Protein AF-0000000069437612 (afdb_homodimer)

Organism: Mycobacteroides abscessus (strain ATCC 19977 / DSM 44196 / CCUG 20993 / CIP 104536 / JCM 13569 / NCTC 13031 / TMC 1543 / L948) (NCBI:txid561007)

Nearest PDB structures (foldseek):
  5n1i-assembly1_B  TM=6.445E-01  e=1.631E-05  Mycobacterium tuberculosis H37Rv
  5gpa-assembly1_B  TM=6.731E-01  e=2.487E-04  Halalkalibacterium halodurans C-125
  5gp9-assembly1_A  TM=6.798E-01  e=3.475E-04  Halalkalibacterium halodurans C-125
  6o6n-assembly1_A  TM=6.113E-01  e=7.896E-05  Mycobacterium tuberculosis
  6en8-assembly1_C  TM=6.185E-01  e=1.157E-04  Sulfolobus acidocaldarius DSM 639

Secondary structure (DSSP, 8-state):
------------------S-----HHHHHHHHHHHHHHHHHHH-TTT--HHHHHHHHT--HHHHHHH-SSHHHHHHHHHHHHHHHHHHHHHHHHTT--SHHHHHHHHHHIIIIIGGG-HHHHHHHHHSTT--HHHHHHHSTTHHHHHHHHHHHHHHTTGGGBPTT--HHHHHHHHHHHHHHHHTT-STTTTSHHHHHHHIIIIIHHHHBSSPPPP-----/------------------S-----HHHHHHHHHHHHHHHHHHH-TTT--HHHHHHHHT--HHHHHHH-SSHHHHHHHHHHHHHHHHHHHHHHHHTT---HHHHHHHHHHIIIIIGGG-HHHHHHHHHSTT--HHHHHHHSTTHHHHHHHHHHHHHHTTGGGBPTT--HHHHHHHHHHHHHHHHTT-STTTTSHHHHHHHIIIIIHHHHBSSPPPP-----

Solvent-accessible surface area (backbone atoms only — not comparable to full-atom values): 24048 Å² total; per-residue (Å²): 138,82,79,75,78,77,76,76,78,74,72,76,83,63,74,59,74,62,86,71,88,60,68,49,71,66,51,45,51,50,42,41,48,51,28,39,52,53,36,30,64,73,59,30,56,89,70,46,41,71,59,56,25,15,53,68,48,72,43,51,60,67,58,48,46,72,75,25,86,46,69,65,51,45,46,42,52,46,50,52,50,54,50,50,51,53,50,52,56,47,49,65,63,44,67,76,49,90,43,68,86,52,35,53,36,51,52,44,29,42,44,30,52,47,59,56,58,32,63,61,51,46,46,59,13,59,62,44,85,48,40,40,55,41,52,52,48,68,65,26,82,64,42,54,59,51,52,30,51,54,44,16,52,56,40,61,78,41,51,88,54,34,22,79,61,61,48,35,62,45,52,16,49,50,53,50,32,52,47,42,33,44,46,66,56,56,46,84,64,42,80,36,58,68,44,35,34,41,41,31,44,34,54,45,36,38,37,46,27,61,78,46,66,77,48,57,86,53,82,122,137,83,78,76,77,77,77,76,78,75,72,77,83,64,75,60,74,63,87,70,87,62,70,49,71,66,50,45,51,50,42,39,48,51,29,37,53,52,36,31,64,74,59,30,57,89,71,47,41,71,60,57,24,15,54,67,49,72,43,51,58,67,59,48,47,71,76,25,86,44,69,66,53,47,47,41,52,48,50,53,50,54,51,49,51,52,48,52,56,46,48,68,63,44,67,77,50,88,42,68,86,52,36,53,35,50,52,44,30,41,44,29,52,47,58,56,59,31,62,62,50,46,46,58,13,58,62,46,83,49,41,40,56,41,50,51,46,67,67,26,82,65,43,55,60,51,52,30,51,53,44,16,51,56,39,62,78,40,53,86,53,35,21,79,62,62,46,37,63,44,52,16,48,49,52,50,34,50,44,41,33,44,45,66,55,56,46,83,65,42,79,36,59,67,45,36,34,43,41,32,42,33,54,46,36,37,38,46,26,60,78,46,66,77,48,57,86,52,81,124

Structure (mmCIF, N/CA/C/O backbone):
data_AF-0000000069437612-model_v1
#
loop_
_entity.id
_entity.type
_entity.pdbx_description
1 polymer 'Probable transcriptional regulator, TetR family'
#
loop_
_atom_site.group_PDB
_atom_site.id
_atom_site.type_symbol
_atom_site.label_atom_id
_atom_site.label_alt_id
_atom_site.label_comp_id
_atom_site.label_asym_id
_atom_site.label_entity_id
_atom_site.label_seq_id
_atom_site.pdbx_PDB_ins_code
_atom_site.Cartn_x
_atom_site.Cartn_y
_atom_site.Cartn_z
_atom_site.occupancy
_atom_site.B_iso_or_equiv
_atom_site.auth_seq_id
_atom_site.auth_comp_id
_atom_site.auth_asym_id
_atom_site.auth_atom_id
_atom_site.pdbx_PDB_model_num
ATOM 1 N N . MET A 1 1 ? -95.562 -19.016 25.109 1 26.3 1 MET A N 1
ATOM 2 C CA . MET A 1 1 ? -94.75 -19.344 23.906 1 26.3 1 MET A CA 1
ATOM 3 C C . MET A 1 1 ? -93.5 -18.469 23.797 1 26.3 1 MET A C 1
ATOM 5 O O . MET A 1 1 ? -93.625 -17.281 23.469 1 26.3 1 MET A O 1
ATOM 9 N N . ALA A 1 2 ? -92.5 -18.656 24.688 1 31.73 2 ALA A N 1
ATOM 10 C CA . ALA A 1 2 ? -91.312 -17.938 25.062 1 31.73 2 ALA A CA 1
ATOM 11 C C . ALA A 1 2 ? -90.312 -17.859 23.891 1 31.73 2 ALA A C 1
ATOM 13 O O . ALA A 1 2 ? -89.875 -18.875 23.359 1 31.73 2 ALA A O 1
ATOM 14 N N . ARG A 1 3 ? -90.438 -16.875 23.016 1 28.23 3 ARG A N 1
ATOM 15 C CA . ARG A 1 3 ? -89.562 -16.641 21.844 1 28.23 3 ARG A CA 1
ATOM 16 C C . ARG A 1 3 ? -88.125 -16.641 22.219 1 28.23 3 ARG A C 1
ATOM 18 O O . ARG A 1 3 ? -87.688 -15.891 23.109 1 28.23 3 ARG A O 1
ATOM 25 N N . LYS A 1 4 ? -87.438 -17.781 22 1 31.42 4 LYS A N 1
ATOM 26 C CA . LYS A 1 4 ? -86 -18.016 22.109 1 31.42 4 LYS A CA 1
ATOM 27 C C . LYS A 1 4 ? -85.188 -16.969 21.328 1 31.42 4 LYS A C 1
ATOM 29 O O . LYS A 1 4 ? -85.375 -16.828 20.125 1 31.42 4 LYS A O 1
ATOM 34 N N . ALA A 1 5 ? -84.812 -15.883 22 1 33.47 5 ALA A N 1
ATOM 35 C CA . ALA A 1 5 ? -83.938 -14.906 21.422 1 33.47 5 ALA A CA 1
ATOM 36 C C . ALA A 1 5 ? -82.688 -15.594 20.766 1 33.47 5 ALA A C 1
ATOM 38 O O . ALA A 1 5 ? -82.062 -16.406 21.391 1 33.47 5 ALA A O 1
ATOM 39 N N . GLN A 1 6 ? -82.75 -15.93 19.484 1 31.66 6 GLN A N 1
ATOM 40 C CA . GLN A 1 6 ? -81.688 -16.438 18.609 1 31.66 6 GLN A CA 1
ATOM 41 C C . GLN A 1 6 ? -80.375 -15.664 18.828 1 31.66 6 GLN A C 1
ATOM 43 O O . GLN A 1 6 ? -80.375 -14.43 18.766 1 31.66 6 GLN A O 1
ATOM 48 N N . GLY A 1 7 ? -79.5 -16.172 19.672 1 31.67 7 GLY A N 1
ATOM 49 C CA . GLY A 1 7 ? -78.125 -15.742 19.953 1 31.67 7 GLY A CA 1
ATOM 50 C C . GLY A 1 7 ? -77.312 -15.398 18.688 1 31.67 7 GLY A C 1
ATOM 51 O O . GLY A 1 7 ? -77.188 -16.234 17.797 1 31.67 7 GLY A O 1
ATOM 52 N N . GLU A 1 8 ? -77.438 -14.188 18.109 1 34.03 8 GLU A N 1
ATOM 53 C CA . GLU A 1 8 ? -76.625 -13.742 17 1 34.03 8 GLU A CA 1
ATOM 54 C C . GLU A 1 8 ? -75.188 -14.102 17.219 1 34.03 8 GLU A C 1
ATOM 56 O O . GLU A 1 8 ? -74.625 -13.844 18.297 1 34.03 8 GLU A O 1
ATOM 61 N N . ASP A 1 9 ? -74.688 -15.219 16.641 1 33.38 9 ASP A N 1
ATOM 62 C CA . ASP A 1 9 ? -73.312 -15.68 16.547 1 33.38 9 ASP A CA 1
ATOM 63 C C . ASP A 1 9 ? -72.375 -14.539 16.156 1 33.38 9 ASP A C 1
ATOM 65 O O . ASP A 1 9 ? -72.5 -13.953 15.086 1 33.38 9 ASP A O 1
ATOM 69 N N . LYS A 1 10 ? -72 -13.703 17.078 1 36.69 10 LYS A N 1
ATOM 70 C CA . LYS A 1 10 ? -70.938 -12.734 16.781 1 36.69 10 LYS A CA 1
ATOM 71 C C . LYS A 1 10 ? -69.75 -13.398 16.062 1 36.69 10 LYS A C 1
ATOM 73 O O . LYS A 1 10 ? -69.188 -14.359 16.562 1 36.69 10 LYS A O 1
ATOM 78 N N . ALA A 1 11 ? -69.688 -13.328 14.758 1 34.88 11 ALA A N 1
ATOM 79 C CA . ALA A 1 11 ? -68.562 -13.742 13.945 1 34.88 11 ALA A CA 1
ATOM 80 C C . ALA A 1 11 ? -67.25 -13.32 14.594 1 34.88 11 ALA A C 1
ATOM 82 O O . ALA A 1 11 ? -67.125 -12.211 15.125 1 34.88 11 ALA A O 1
ATOM 83 N N . PRO A 1 12 ? -66.438 -14.211 15.117 1 34.75 12 PRO A N 1
ATOM 84 C CA . PRO A 1 12 ? -65.125 -13.852 15.688 1 34.75 12 PRO A CA 1
ATOM 85 C C . PRO A 1 12 ? -64.312 -12.93 14.773 1 34.75 12 PRO A C 1
ATOM 87 O O . PRO A 1 12 ? -64.438 -13 13.547 1 34.75 12 PRO A O 1
ATOM 90 N N . ARG A 1 13 ? -64.312 -11.656 14.969 1 38.69 13 ARG A N 1
ATOM 91 C CA . ARG A 1 13 ? -63.375 -10.75 14.266 1 38.69 13 ARG A CA 1
ATOM 92 C C . ARG A 1 13 ? -62 -11.336 14.164 1 38.69 13 ARG A C 1
ATOM 94 O O . ARG A 1 13 ? -61.219 -11.273 15.117 1 38.69 13 ARG A O 1
ATOM 101 N N . GLY A 1 14 ? -61.812 -12.594 13.836 1 31.02 14 GLY A N 1
ATOM 102 C CA . GLY A 1 14 ? -60.5 -13.211 13.734 1 31.02 14 GLY A CA 1
ATOM 103 C C . GLY A 1 14 ? -59.562 -12.484 12.797 1 31.02 14 GLY A C 1
ATOM 104 O O . GLY A 1 14 ? -58.562 -13.039 12.359 1 31.02 14 GLY A O 1
ATOM 105 N N . ARG A 1 15 ? -60.031 -11.422 12.062 1 36.88 15 ARG A N 1
ATOM 106 C CA . ARG A 1 15 ? -59.062 -11.164 11.008 1 36.88 15 ARG A CA 1
ATOM 107 C C . ARG A 1 15 ? -57.719 -10.812 11.586 1 36.88 15 ARG A C 1
ATOM 109 O O . ARG A 1 15 ? -57.531 -9.727 12.133 1 36.88 15 ARG A O 1
ATOM 116 N N . GLY A 1 16 ? -57.125 -11.688 12.406 1 35.72 16 GLY A N 1
ATOM 117 C CA . GLY A 1 16 ? -55.719 -11.359 12.609 1 35.72 16 GLY A CA 1
ATOM 118 C C . GLY A 1 16 ? -55.062 -10.719 11.398 1 35.72 16 GLY A C 1
ATOM 119 O O . GLY A 1 16 ? -55.469 -10.961 10.266 1 35.72 16 GLY A O 1
ATOM 120 N N . ARG A 1 17 ? -54.781 -9.406 11.578 1 40.5 17 ARG A N 1
ATOM 121 C CA . ARG A 1 17 ? -54.062 -8.812 10.461 1 40.5 17 ARG A CA 1
ATOM 122 C C . ARG A 1 17 ? -53.188 -9.844 9.773 1 40.5 17 ARG A C 1
ATOM 124 O O . ARG A 1 17 ? -52.531 -10.641 10.438 1 40.5 17 ARG A O 1
ATOM 131 N N . PRO A 1 18 ? -53.531 -10.461 8.625 1 41.38 18 PRO A N 1
ATOM 132 C CA . PRO A 1 18 ? -52.562 -11.352 7.973 1 41.38 18 PRO A CA 1
ATOM 133 C C . PRO A 1 18 ? -51.125 -11.031 8.344 1 41.38 18 PRO A C 1
ATOM 135 O O . PRO A 1 18 ? -50.812 -9.898 8.734 1 41.38 18 PRO A O 1
ATOM 138 N N . PRO A 1 19 ? -50.188 -11.891 8.734 1 40.88 19 PRO A N 1
ATOM 139 C CA . PRO A 1 19 ? -48.781 -11.484 8.922 1 40.88 19 PRO A CA 1
ATOM 140 C C . PRO A 1 19 ? -48.375 -10.344 7.996 1 40.88 19 PRO A C 1
ATOM 142 O O . PRO A 1 19 ? -48.594 -10.406 6.785 1 40.88 19 PRO A O 1
ATOM 145 N N . GLY A 1 20 ? -48.656 -9.109 8.156 1 41 20 GLY A N 1
ATOM 146 C CA . GLY A 1 20 ? -48.5 -7.918 7.336 1 41 20 GLY A CA 1
ATOM 147 C C . GLY A 1 20 ? -47.406 -8.039 6.305 1 41 20 GLY A C 1
ATOM 148 O O . GLY A 1 20 ? -46.375 -8.656 6.566 1 41 20 GLY A O 1
ATOM 149 N N . GLY A 1 21 ? -47.594 -8.266 5.031 1 50.47 21 GLY A N 1
ATOM 150 C CA . GLY A 1 21 ? -46.812 -8.312 3.807 1 50.47 21 GLY A CA 1
ATOM 151 C C . GLY A 1 21 ? -45.562 -7.43 3.861 1 50.47 21 GLY A C 1
ATOM 152 O O . GLY A 1 21 ? -45.094 -6.938 2.832 1 50.47 21 GLY A O 1
ATOM 153 N N . GLY A 1 22 ? -45.344 -6.801 5.016 1 59.19 22 GLY A N 1
ATOM 154 C CA . GLY A 1 22 ? -44.219 -5.879 5.18 1 59.19 22 GLY A CA 1
ATOM 155 C C . GLY A 1 22 ? -42.875 -6.52 4.902 1 59.19 22 GLY A C 1
ATOM 156 O O . GLY A 1 22 ? -42.781 -7.746 4.84 1 59.19 22 GLY A O 1
ATOM 157 N N . ASN A 1 23 ? -42.031 -5.82 4.23 1 74.25 23 ASN A N 1
ATOM 158 C CA . ASN A 1 23 ? -40.688 -6.266 3.926 1 74.25 23 ASN A CA 1
ATOM 159 C C . ASN A 1 23 ? -40.031 -6.949 5.129 1 74.25 23 ASN A C 1
ATOM 161 O O . ASN A 1 23 ? -40.219 -6.531 6.27 1 74.25 23 ASN A O 1
ATOM 165 N N . THR A 1 24 ? -39.656 -8.211 5.016 1 87.81 24 THR A N 1
ATOM 166 C CA . THR A 1 24 ? -38.844 -8.844 6.039 1 87.81 24 THR A CA 1
ATOM 167 C C . THR A 1 24 ? -37.688 -7.918 6.465 1 87.81 24 THR A C 1
ATOM 169 O O . THR A 1 24 ? -37.406 -6.926 5.793 1 87.81 24 THR A O 1
ATOM 172 N N . ALA A 1 25 ? -37.25 -8.133 7.66 1 89.19 25 ALA A N 1
ATOM 173 C CA . ALA A 1 25 ? -36.125 -7.348 8.164 1 89.19 25 ALA A CA 1
ATOM 174 C C . ALA A 1 25 ? -34.969 -7.309 7.152 1 89.19 25 ALA A C 1
ATOM 176 O O . ALA A 1 25 ? -34.344 -6.266 6.953 1 89.19 25 ALA A O 1
ATOM 177 N N . GLN A 1 26 ? -34.781 -8.445 6.586 1 91.56 26 GLN A N 1
ATOM 178 C CA . GLN A 1 26 ? -33.719 -8.531 5.59 1 91.56 26 GLN A CA 1
ATOM 179 C C . GLN A 1 26 ? -34.031 -7.688 4.363 1 91.56 26 GLN A C 1
ATOM 181 O O . GLN A 1 26 ? -33.156 -7.008 3.82 1 91.56 26 GLN A O 1
ATOM 186 N N . GLN A 1 27 ? -35.188 -7.75 3.996 1 92.88 27 GLN A N 1
ATOM 187 C CA . GLN A 1 27 ? -35.625 -6.957 2.852 1 92.88 27 GLN A CA 1
ATOM 188 C C . GLN A 1 27 ? -35.531 -5.461 3.145 1 92.88 27 GLN A C 1
ATOM 190 O O . GLN A 1 27 ? -35.094 -4.684 2.293 1 92.88 27 GLN A O 1
ATOM 195 N N . ALA A 1 28 ? -35.969 -5.074 4.309 1 93.81 28 ALA A N 1
ATOM 196 C CA . ALA A 1 28 ? -35.844 -3.674 4.711 1 93.81 28 ALA A CA 1
ATOM 197 C C . ALA A 1 28 ? -34.406 -3.205 4.711 1 93.81 28 ALA A C 1
ATOM 199 O O . ALA A 1 28 ? -34.094 -2.115 4.227 1 93.81 28 ALA A O 1
ATOM 200 N N . GLN A 1 29 ? -33.531 -4.027 5.254 1 95.81 29 GLN A N 1
ATOM 201 C CA . GLN A 1 29 ? -32.125 -3.693 5.285 1 95.81 29 GLN A CA 1
ATOM 202 C C . GLN A 1 29 ? -31.578 -3.48 3.875 1 95.81 29 GLN A C 1
ATOM 204 O O . GLN A 1 29 ? -30.828 -2.529 3.627 1 95.81 29 GLN A O 1
ATOM 209 N N . GLU A 1 30 ? -31.984 -4.328 2.99 1 96.19 30 GLU A N 1
ATOM 210 C CA . GLU A 1 30 ? -31.516 -4.234 1.607 1 96.19 30 GLU A CA 1
ATOM 211 C C . GLU A 1 30 ? -32.031 -2.965 0.94 1 96.19 30 GLU A C 1
ATOM 213 O O . GLU A 1 30 ? -31.312 -2.307 0.196 1 96.19 30 GLU A O 1
ATOM 218 N N . GLN A 1 31 ? -33.219 -2.645 1.202 1 96.56 31 GLN A N 1
ATOM 219 C CA . GLN A 1 31 ? -33.812 -1.441 0.624 1 96.56 31 GLN A CA 1
ATOM 220 C C . GLN A 1 31 ? -33.125 -0.184 1.165 1 96.56 31 GLN A C 1
ATOM 222 O O . GLN A 1 31 ? -32.969 0.792 0.435 1 96.56 31 GLN A O 1
ATOM 227 N N . LEU A 1 32 ? -32.812 -0.24 2.408 1 97.5 32 LEU A N 1
ATOM 228 C CA . LEU A 1 32 ? -32.094 0.878 3.01 1 97.5 32 LEU A CA 1
ATOM 229 C C . LEU A 1 32 ? -30.719 1.038 2.383 1 97.5 32 LEU A C 1
ATOM 231 O O . LEU A 1 32 ? -30.297 2.156 2.092 1 97.5 32 LEU A O 1
ATOM 235 N N . LEU A 1 33 ? -30.078 -0.082 2.119 1 97.62 33 LEU A N 1
ATOM 236 C CA . LEU A 1 33 ? -28.766 -0.04 1.487 1 97.62 33 LEU A CA 1
ATOM 237 C C . LEU A 1 33 ? -28.875 0.454 0.048 1 97.62 33 LEU A C 1
ATOM 239 O O . LEU A 1 33 ? -28 1.201 -0.42 1 97.62 33 LEU A O 1
ATOM 243 N N . ASP A 1 34 ? -29.953 0.065 -0.603 1 97.88 34 ASP A N 1
ATOM 244 C CA . ASP A 1 34 ? -30.172 0.55 -1.96 1 97.88 34 ASP A CA 1
ATOM 245 C C . ASP A 1 34 ? -30.344 2.066 -1.979 1 97.88 34 ASP A C 1
ATOM 247 O O . ASP A 1 34 ? -29.766 2.754 -2.82 1 97.88 34 ASP A O 1
ATOM 251 N N . ALA A 1 35 ? -31.094 2.549 -1.07 1 97.88 35 ALA A N 1
ATOM 252 C CA . ALA A 1 35 ? -31.344 3.984 -0.967 1 97.88 35 ALA A CA 1
ATOM 253 C C . ALA A 1 35 ? -30.062 4.738 -0.633 1 97.88 35 ALA A C 1
ATOM 255 O O . ALA A 1 35 ? -29.781 5.785 -1.217 1 97.88 35 ALA A O 1
ATOM 256 N N . ALA A 1 36 ? -29.344 4.215 0.284 1 97.69 36 ALA A N 1
ATOM 257 C CA . ALA A 1 36 ? -28.062 4.824 0.665 1 97.69 36 ALA A CA 1
ATOM 258 C C . ALA A 1 36 ? -27.125 4.91 -0.529 1 97.69 36 ALA A C 1
ATOM 260 O O . ALA A 1 36 ? -26.5 5.949 -0.763 1 97.69 36 ALA A O 1
ATOM 261 N N . GLU A 1 37 ? -27 3.803 -1.226 1 97.56 37 GLU A N 1
ATOM 262 C CA . GLU A 1 37 ? -26.141 3.766 -2.4 1 97.56 37 GLU A CA 1
ATOM 263 C C . GLU A 1 37 ? -26.516 4.848 -3.404 1 97.56 37 GLU A C 1
ATOM 265 O O . GLU A 1 37 ? -25.656 5.586 -3.893 1 97.56 37 GLU A O 1
ATOM 270 N N . ARG A 1 38 ? -27.766 4.969 -3.643 1 97.38 38 ARG A N 1
ATOM 271 C CA . ARG A 1 38 ? -28.25 5.969 -4.586 1 97.38 38 ARG A CA 1
ATOM 272 C C . ARG A 1 38 ? -27.922 7.379 -4.105 1 97.38 38 ARG A C 1
ATOM 274 O O . ARG A 1 38 ? -27.438 8.211 -4.879 1 97.38 38 ARG A O 1
ATOM 281 N N . LEU A 1 39 ? -28.125 7.652 -2.881 1 96.94 39 LEU A N 1
ATOM 282 C CA . LEU A 1 39 ? -27.906 8.984 -2.332 1 96.94 39 LEU A CA 1
ATOM 283 C C . LEU A 1 39 ? -26.422 9.32 -2.289 1 96.94 39 LEU A C 1
ATOM 285 O O . LEU A 1 39 ? -26.016 10.43 -2.641 1 96.94 39 LEU A O 1
ATOM 289 N N . PHE A 1 40 ? -25.625 8.336 -1.917 1 95.38 40 PHE A N 1
ATOM 290 C CA . PHE A 1 40 ? -24.188 8.57 -1.848 1 95.38 40 PHE A CA 1
ATOM 291 C C . PHE A 1 40 ? -23.625 8.883 -3.229 1 95.38 40 PHE A C 1
ATOM 293 O O . PHE A 1 40 ? -22.797 9.781 -3.379 1 95.38 40 PHE A O 1
ATOM 300 N N . ILE A 1 41 ? -24.078 8.172 -4.184 1 95.31 41 ILE A N 1
ATOM 301 C CA . ILE A 1 41 ? -23.578 8.383 -5.539 1 95.31 41 ILE A CA 1
ATOM 302 C C . ILE A 1 41 ? -24.078 9.727 -6.07 1 95.31 41 ILE A C 1
ATOM 304 O O . ILE A 1 41 ? -23.312 10.477 -6.684 1 95.31 41 ILE A O 1
ATOM 308 N N . ALA A 1 42 ? -25.312 10.062 -5.734 1 95.44 42 ALA A N 1
ATOM 309 C CA . ALA A 1 42 ? -25.938 11.25 -6.297 1 95.44 42 ALA A CA 1
ATOM 310 C C . ALA A 1 42 ? -25.516 12.508 -5.547 1 95.44 42 ALA A C 1
ATOM 312 O O . ALA A 1 42 ? -25.312 13.562 -6.156 1 95.44 42 ALA A O 1
ATOM 313 N N . ARG A 1 43 ? -25.328 12.414 -4.172 1 94.19 43 ARG A N 1
ATOM 314 C CA . ARG A 1 43 ? -25.219 13.633 -3.381 1 94.19 43 ARG A CA 1
ATOM 315 C C . ARG A 1 43 ? -23.938 13.641 -2.561 1 94.19 43 ARG A C 1
ATOM 317 O O . ARG A 1 43 ? -23.594 14.656 -1.953 1 94.19 43 ARG A O 1
ATOM 324 N N . GLY A 1 44 ? -23.297 12.531 -2.58 1 92.06 44 GLY A N 1
ATOM 325 C CA . GLY A 1 44 ? -22.094 12.453 -1.749 1 92.06 44 GLY A CA 1
ATOM 326 C C . GLY A 1 44 ? -22.391 12.047 -0.318 1 92.06 44 GLY A C 1
ATOM 327 O O . GLY A 1 44 ? -23.562 11.938 0.074 1 92.06 44 GLY A O 1
ATOM 328 N N . TYR A 1 45 ? -21.406 11.797 0.424 1 89.19 45 TYR A N 1
ATOM 329 C CA . TYR A 1 45 ? -21.516 11.273 1.78 1 89.19 45 TYR A CA 1
ATOM 330 C C . TYR A 1 45 ? -22.094 12.32 2.725 1 89.19 45 TYR A C 1
ATOM 332 O O . TYR A 1 45 ? -23 12.023 3.506 1 89.19 45 TYR A O 1
ATOM 340 N N . ALA A 1 46 ? -21.547 13.477 2.648 1 88.06 46 ALA A N 1
ATOM 341 C CA . ALA A 1 46 ? -21.906 14.523 3.6 1 88.06 46 ALA A CA 1
ATOM 342 C C . ALA A 1 46 ? -23.391 14.844 3.521 1 88.06 46 ALA A C 1
ATOM 344 O O . ALA A 1 46 ? -24.062 15.016 4.551 1 88.06 46 ALA A O 1
ATOM 345 N N . ALA A 1 47 ? -23.953 14.797 2.426 1 91.31 47 ALA A N 1
ATOM 346 C CA . ALA A 1 47 ? -25.328 15.219 2.201 1 91.31 47 ALA A CA 1
ATOM 347 C C . ALA A 1 47 ? -26.312 14.07 2.436 1 91.31 47 ALA A C 1
ATOM 349 O O . ALA A 1 47 ? -27.516 14.273 2.506 1 91.31 47 ALA A O 1
ATOM 350 N N . SER A 1 48 ? -25.781 12.922 2.547 1 94.81 48 SER A N 1
ATOM 351 C CA . SER A 1 48 ? -26.625 11.742 2.674 1 94.81 48 SER A CA 1
ATOM 352 C C . SER A 1 48 ? -26.734 11.289 4.125 1 94.81 48 SER A C 1
ATOM 354 O O . SER A 1 48 ? -26.047 10.352 4.543 1 94.81 48 SER A O 1
ATOM 356 N N . THR A 1 49 ? -27.734 11.812 4.84 1 95.69 49 THR A N 1
ATOM 357 C CA . THR A 1 49 ? -27.922 11.531 6.258 1 95.69 49 THR A CA 1
ATOM 358 C C . THR A 1 49 ? -28.781 10.289 6.457 1 95.69 49 THR A C 1
ATOM 360 O O . THR A 1 49 ? -29.422 9.812 5.516 1 95.69 49 THR A O 1
ATOM 363 N N . MET A 1 50 ? -28.781 9.836 7.695 1 96.94 50 MET A N 1
ATOM 364 C CA . MET A 1 50 ? -29.641 8.695 8.031 1 96.94 50 MET A CA 1
ATOM 365 C C . MET A 1 50 ? -31.109 9.016 7.766 1 96.94 50 MET A C 1
ATOM 367 O O . MET A 1 50 ? -31.844 8.172 7.266 1 96.94 50 MET A O 1
ATOM 371 N N . GLU A 1 51 ? -31.469 10.195 8.008 1 96.38 51 GLU A N 1
ATOM 372 C CA . GLU A 1 51 ? -32.844 10.641 7.785 1 96.38 51 GLU A CA 1
ATOM 373 C C . GLU A 1 51 ? -33.156 10.672 6.297 1 96.38 51 GLU A C 1
ATOM 375 O O . GLU A 1 51 ? -34.25 10.242 5.883 1 96.38 51 GLU A O 1
ATOM 380 N N . ALA A 1 52 ? -32.312 11.188 5.543 1 97.06 52 ALA A N 1
ATOM 381 C CA . ALA A 1 52 ? -32.531 11.258 4.098 1 97.06 52 ALA A CA 1
ATOM 382 C C . ALA A 1 52 ? -32.625 9.859 3.496 1 97.06 52 ALA A C 1
ATOM 384 O O . ALA A 1 52 ? -33.438 9.625 2.604 1 97.06 52 ALA A O 1
ATOM 385 N N . ILE A 1 53 ? -31.828 8.938 4.02 1 97.75 53 ILE A N 1
ATOM 386 C CA . ILE A 1 53 ? -31.812 7.562 3.525 1 97.75 53 ILE A CA 1
ATOM 387 C C . ILE A 1 53 ? -33.125 6.867 3.885 1 97.75 53 ILE A C 1
ATOM 389 O O . ILE A 1 53 ? -33.719 6.176 3.053 1 97.75 53 ILE A O 1
ATOM 393 N N . ALA A 1 54 ? -33.562 7.082 5.082 1 97.25 54 ALA A N 1
ATOM 394 C CA . ALA A 1 54 ? -34.844 6.527 5.504 1 97.25 54 ALA A CA 1
ATOM 395 C C . ALA A 1 54 ? -35.969 7.008 4.605 1 97.25 54 ALA A C 1
ATOM 397 O O . ALA A 1 54 ? -36.75 6.203 4.094 1 97.25 54 ALA A O 1
ATOM 398 N N . ARG A 1 55 ? -35.969 8.281 4.359 1 96.94 55 ARG A N 1
ATOM 399 C CA . ARG A 1 55 ? -37 8.891 3.518 1 96.94 55 ARG A CA 1
ATOM 400 C C . ARG A 1 55 ? -36.938 8.336 2.1 1 96.94 55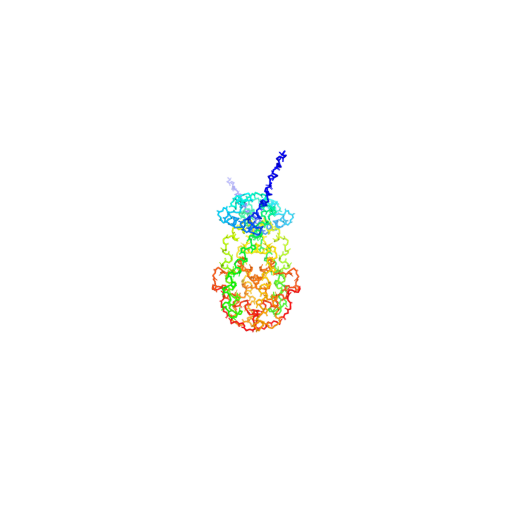 ARG A C 1
ATOM 402 O O . ARG A 1 55 ? -37.969 7.988 1.521 1 96.94 55 ARG A O 1
ATOM 409 N N . GLU A 1 56 ? -35.844 8.219 1.605 1 96.62 56 GLU A N 1
ATOM 410 C CA . GLU A 1 56 ? -35.625 7.711 0.251 1 96.62 56 GLU A CA 1
ATOM 411 C C . GLU A 1 56 ? -36.125 6.27 0.133 1 96.62 56 GLU A C 1
ATOM 413 O O . GLU A 1 56 ? -36.656 5.867 -0.91 1 96.62 56 GLU A O 1
ATOM 418 N N . ALA A 1 57 ? -35.938 5.492 1.178 1 96.88 57 ALA A N 1
ATOM 419 C CA . ALA A 1 57 ? -36.312 4.078 1.18 1 96.88 57 ALA A CA 1
ATOM 420 C C . ALA A 1 57 ? -37.781 3.889 1.54 1 96.88 57 ALA A C 1
ATOM 422 O O . ALA A 1 57 ? -38.312 2.781 1.433 1 96.88 57 ALA A O 1
ATOM 423 N N . GLY A 1 58 ? -38.438 4.934 2.014 1 96.38 58 GLY A N 1
ATOM 424 C CA . GLY A 1 58 ? -39.812 4.859 2.393 1 96.38 58 GLY A CA 1
ATOM 425 C C . GLY A 1 58 ? -40.031 4.316 3.793 1 96.38 58 GLY A C 1
ATOM 426 O O . GLY A 1 58 ? -41.062 3.682 4.07 1 96.38 58 GLY A O 1
ATOM 427 N N . TYR A 1 59 ? -39.031 4.457 4.539 1 95.94 59 TYR A N 1
ATOM 428 C CA . TYR A 1 59 ? -39.125 3.984 5.918 1 95.94 59 TYR A CA 1
ATOM 429 C C . TYR A 1 59 ? -39.031 5.145 6.898 1 95.94 59 TYR A C 1
ATOM 431 O O . TYR A 1 59 ? -38.625 6.25 6.527 1 95.94 59 TYR A O 1
ATOM 439 N N . SER A 1 60 ? -39.406 4.844 8.109 1 94.31 60 SER A N 1
ATOM 440 C CA . SER A 1 60 ? -39.25 5.812 9.188 1 94.31 60 SER A CA 1
ATOM 441 C C . SER A 1 60 ? -37.812 5.832 9.68 1 94.31 60 SER A C 1
ATOM 443 O O . SER A 1 60 ? -37.031 4.887 9.445 1 94.31 60 SER A O 1
ATOM 445 N N . ARG A 1 61 ? -37.469 6.852 10.359 1 93.81 61 ARG A N 1
ATOM 446 C CA . ARG A 1 61 ? -36.156 6.973 11 1 93.81 61 ARG A CA 1
ATOM 447 C C . ARG A 1 61 ? -35.906 5.824 11.977 1 93.81 61 ARG A C 1
ATOM 449 O O . ARG A 1 61 ? -34.812 5.285 12.047 1 93.81 61 ARG A O 1
ATOM 456 N N . ALA A 1 62 ? -36.906 5.43 12.617 1 93.75 62 ALA A N 1
ATOM 457 C CA . ALA A 1 62 ? -36.812 4.367 13.609 1 93.75 62 ALA A CA 1
ATOM 458 C C . ALA A 1 62 ? -36.406 3.049 12.961 1 93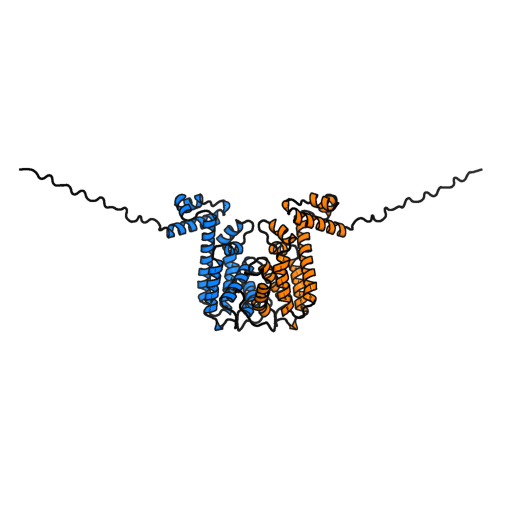.75 62 ALA A C 1
ATOM 460 O O . ALA A 1 62 ? -35.594 2.303 13.516 1 93.75 62 ALA A O 1
ATOM 461 N N . VAL A 1 63 ? -36.906 2.814 11.828 1 93.81 63 VAL A N 1
ATOM 462 C CA . VAL A 1 63 ? -36.625 1.568 11.125 1 93.81 63 VAL A CA 1
ATOM 463 C C . VAL A 1 63 ? -35.156 1.533 10.711 1 93.81 63 VAL A C 1
ATOM 465 O O . VAL A 1 63 ? -34.5 0.504 10.844 1 93.81 63 VAL A O 1
ATOM 468 N N . VAL A 1 64 ? -34.594 2.684 10.18 1 96.31 64 VAL A N 1
ATOM 469 C CA . VAL A 1 64 ? -33.188 2.73 9.734 1 96.31 64 VAL A CA 1
ATOM 470 C C . VAL A 1 64 ? -32.281 2.486 10.93 1 96.31 64 VAL A C 1
ATOM 472 O O . VAL A 1 64 ? -31.312 1.731 10.828 1 96.31 64 VAL A O 1
ATOM 475 N N . TYR A 1 65 ? -32.594 2.977 12.078 1 96.31 65 TYR A N 1
ATOM 476 C CA . TYR A 1 65 ? -31.734 2.891 13.25 1 96.31 65 TYR A CA 1
ATOM 477 C C . TYR A 1 65 ? -31.844 1.521 13.906 1 96.31 65 TYR A C 1
ATOM 479 O O . TYR A 1 65 ? -30.984 1.132 14.695 1 96.31 65 TYR A O 1
ATOM 487 N N . ARG A 1 66 ? -32.969 0.808 13.578 1 95.62 66 ARG A N 1
ATOM 488 C CA . ARG A 1 66 ? -33.062 -0.578 14.023 1 95.62 66 ARG A CA 1
ATOM 489 C C . ARG A 1 66 ? -32.062 -1.464 13.305 1 95.62 66 ARG A C 1
ATOM 491 O O . ARG A 1 66 ? -31.547 -2.422 13.891 1 95.62 66 ARG A O 1
ATOM 498 N N . HIS A 1 67 ? -31.75 -1.067 12.117 1 96.31 67 HIS A N 1
ATOM 499 C CA . HIS A 1 67 ? -30.859 -1.887 11.305 1 96.31 67 HIS A CA 1
ATOM 500 C C . HIS A 1 67 ? -29.422 -1.399 11.414 1 96.31 67 HIS A C 1
ATOM 502 O O . HIS A 1 67 ? -28.484 -2.199 11.359 1 96.31 67 HIS A O 1
ATOM 508 N N . PHE A 1 68 ? -29.312 -0.101 11.492 1 97.12 68 PHE A N 1
ATOM 509 C CA . PHE A 1 68 ? -27.984 0.508 11.562 1 97.12 68 PHE A CA 1
ATOM 510 C C . PHE A 1 68 ? -27.906 1.521 12.695 1 97.12 68 PHE A C 1
ATOM 512 O O . PHE A 1 68 ? -28.625 2.529 12.688 1 97.12 68 PHE A O 1
ATOM 519 N N . ARG A 1 69 ? -26.984 1.295 13.508 1 95.06 69 ARG A N 1
ATOM 520 C CA . ARG A 1 69 ? -26.891 2.1 14.719 1 95.06 69 ARG A CA 1
ATOM 521 C C . ARG A 1 69 ? -26.484 3.531 14.398 1 95.06 69 ARG A C 1
ATOM 523 O O . ARG A 1 69 ? -26.844 4.465 15.117 1 95.06 69 ARG A O 1
ATOM 530 N N . ASN A 1 70 ? -25.609 3.676 13.414 1 94.25 70 ASN A N 1
ATOM 531 C CA . ASN A 1 70 ? -25.125 4.969 12.945 1 94.25 70 ASN A CA 1
ATOM 532 C C . ASN A 1 70 ? -24.703 4.91 11.477 1 94.25 70 ASN A C 1
ATOM 534 O O . ASN A 1 70 ? -24.781 3.854 10.852 1 94.25 70 ASN A O 1
ATOM 538 N N . ARG A 1 71 ? -24.281 5.984 10.977 1 92.69 71 ARG A N 1
ATOM 539 C CA . ARG A 1 71 ? -23.938 6.094 9.562 1 92.69 71 ARG A CA 1
ATOM 540 C C . ARG A 1 71 ? -22.703 5.242 9.234 1 92.69 71 ARG A C 1
ATOM 542 O O . ARG A 1 71 ? -22.609 4.691 8.133 1 92.69 71 ARG A O 1
ATOM 549 N N . ASP A 1 72 ? -21.828 5.094 10.195 1 90.44 72 ASP A N 1
ATOM 550 C CA . ASP A 1 72 ? -20.625 4.281 9.992 1 90.44 72 ASP A CA 1
ATOM 551 C C . ASP A 1 72 ? -20.984 2.811 9.805 1 90.44 72 ASP A C 1
ATOM 553 O O . ASP A 1 72 ? -20.422 2.129 8.953 1 90.44 72 ASP A O 1
ATOM 557 N N . ASP A 1 73 ? -21.906 2.41 10.57 1 94.38 73 ASP A N 1
ATOM 558 C CA . ASP A 1 73 ? -22.391 1.039 10.438 1 94.38 73 ASP A CA 1
ATOM 559 C C . ASP A 1 73 ? -23.016 0.811 9.055 1 94.38 73 ASP A C 1
ATOM 561 O O . ASP A 1 73 ? -22.766 -0.217 8.422 1 94.38 73 ASP A O 1
ATOM 565 N N . LEU A 1 74 ? -23.797 1.739 8.688 1 95.38 74 LEU A N 1
ATOM 566 C CA . LEU A 1 74 ? -24.422 1.671 7.375 1 95.38 74 LEU A CA 1
ATOM 567 C C . LEU A 1 74 ? -23.375 1.686 6.27 1 95.38 74 LEU A C 1
ATOM 569 O O . LEU A 1 74 ? -23.453 0.899 5.32 1 95.38 74 LEU A O 1
ATOM 573 N N . MET A 1 75 ? -22.391 2.477 6.406 1 92.94 75 MET A N 1
ATOM 574 C CA . MET A 1 75 ? -21.312 2.568 5.43 1 92.94 75 MET A CA 1
ATOM 575 C C . MET A 1 75 ? -20.547 1.255 5.344 1 92.94 75 MET A C 1
ATOM 577 O O . MET A 1 75 ? -20.25 0.774 4.25 1 92.94 75 MET A O 1
ATOM 581 N N . ASP A 1 76 ? -20.25 0.741 6.504 1 93.31 76 ASP A N 1
ATOM 582 C CA . ASP A 1 76 ? -19.531 -0.534 6.527 1 93.31 76 ASP A CA 1
ATOM 583 C C . ASP A 1 76 ? -20.312 -1.609 5.77 1 93.31 76 ASP A C 1
ATOM 585 O O . ASP A 1 76 ? -19.734 -2.352 4.973 1 93.31 76 ASP A O 1
ATOM 589 N N . ALA A 1 77 ? -21.516 -1.639 6.023 1 95.62 77 ALA A N 1
ATOM 590 C CA . ALA A 1 77 ? -22.359 -2.623 5.348 1 95.62 77 ALA A CA 1
ATOM 591 C C . ALA A 1 77 ? -22.375 -2.389 3.84 1 95.62 77 ALA A C 1
ATOM 593 O O . ALA A 1 77 ? -22.359 -3.342 3.057 1 95.62 77 ALA A O 1
ATOM 594 N N . LEU A 1 78 ? -22.422 -1.19 3.457 1 95.69 78 LEU A N 1
ATOM 595 C CA . LEU A 1 78 ? -22.438 -0.835 2.043 1 95.69 78 LEU A CA 1
ATOM 596 C C . LEU A 1 78 ? -21.125 -1.222 1.379 1 95.69 78 LEU A C 1
ATOM 598 O O . LEU A 1 78 ? -21.109 -1.731 0.256 1 95.69 78 LEU A O 1
ATOM 602 N N . VAL A 1 79 ? -20.047 -1.01 2.018 1 95.25 79 VAL A N 1
ATOM 603 C CA . VAL A 1 79 ? -18.734 -1.363 1.508 1 95.25 79 VAL A CA 1
ATOM 604 C C . VAL A 1 79 ? -18.641 -2.873 1.306 1 95.25 79 VAL A C 1
ATOM 606 O O . VAL A 1 79 ? -18.203 -3.34 0.251 1 95.25 79 VAL A O 1
ATOM 609 N N . VAL A 1 80 ? -19.062 -3.572 2.299 1 96.06 80 VAL A N 1
ATOM 610 C CA . VAL A 1 80 ? -19.031 -5.027 2.215 1 96.06 80 VAL A CA 1
ATOM 611 C C . VAL A 1 80 ? -19.891 -5.5 1.04 1 96.06 80 VAL A C 1
ATOM 613 O O . VAL A 1 80 ? -19.422 -6.285 0.207 1 96.06 80 VAL A O 1
ATOM 616 N N . ARG A 1 81 ? -21.047 -4.965 0.946 1 95.94 81 ARG A N 1
ATOM 617 C CA . ARG A 1 81 ? -21.938 -5.379 -0.13 1 95.94 81 ARG A CA 1
ATOM 618 C C . ARG A 1 81 ? -21.359 -5.035 -1.494 1 95.94 81 ARG A C 1
ATOM 620 O O . ARG A 1 81 ? -21.359 -5.863 -2.406 1 95.94 81 ARG A O 1
ATOM 627 N N . ALA A 1 82 ? -20.891 -3.818 -1.625 1 95.94 82 ALA A N 1
ATOM 628 C CA . ALA A 1 82 ? -20.328 -3.381 -2.9 1 95.94 82 ALA A CA 1
ATOM 629 C C . ALA A 1 82 ? -19.125 -4.234 -3.291 1 95.94 82 ALA A C 1
ATOM 631 O O . ALA A 1 82 ? -19 -4.637 -4.449 1 95.94 82 ALA A O 1
ATOM 632 N N . THR A 1 83 ? -18.281 -4.492 -2.355 1 96.19 83 THR A N 1
ATOM 633 C CA . THR A 1 83 ? -17.109 -5.316 -2.613 1 96.19 83 THR A CA 1
ATOM 634 C C . THR A 1 83 ? -17.5 -6.738 -2.99 1 96.19 83 THR A C 1
ATOM 636 O O . THR A 1 83 ? -17 -7.297 -3.963 1 96.19 83 THR A O 1
ATOM 639 N N . MET A 1 84 ? -18.438 -7.285 -2.305 1 94.19 84 MET A N 1
ATOM 640 C CA . MET A 1 84 ? -18.875 -8.648 -2.568 1 94.19 84 MET A CA 1
ATOM 641 C C . MET A 1 84 ? -19.547 -8.75 -3.93 1 94.19 84 MET A C 1
ATOM 643 O O . MET A 1 84 ? -19.438 -9.773 -4.613 1 94.19 84 MET A O 1
ATOM 647 N N . ASN A 1 85 ? -20.266 -7.719 -4.258 1 95 85 ASN A N 1
ATOM 648 C CA . ASN A 1 85 ? -20.844 -7.684 -5.598 1 95 85 ASN A CA 1
ATOM 649 C C . ASN A 1 85 ? -19.766 -7.73 -6.672 1 95 85 ASN A C 1
ATOM 651 O O . ASN A 1 85 ? -19.891 -8.461 -7.656 1 95 85 ASN A O 1
ATOM 655 N N . GLU A 1 86 ? -18.719 -6.965 -6.469 1 95.56 86 GLU A N 1
ATOM 656 C CA . GLU A 1 86 ? -17.594 -6.973 -7.402 1 95.56 86 GLU A CA 1
ATOM 657 C C . GLU A 1 86 ? -16.938 -8.344 -7.465 1 95.56 86 GLU A C 1
ATOM 659 O O . GLU A 1 86 ? -16.609 -8.836 -8.547 1 95.56 86 GLU A O 1
ATOM 664 N N . ILE A 1 87 ? -16.812 -8.969 -6.336 1 93.38 87 ILE A N 1
ATOM 665 C CA . ILE A 1 87 ? -16.172 -10.266 -6.254 1 93.38 87 ILE A CA 1
ATOM 666 C C . ILE A 1 87 ? -17.031 -11.32 -6.934 1 93.38 87 ILE A C 1
ATOM 668 O O . ILE A 1 87 ? -16.531 -12.188 -7.656 1 93.38 87 ILE A O 1
ATOM 672 N N . THR A 1 88 ? -18.328 -11.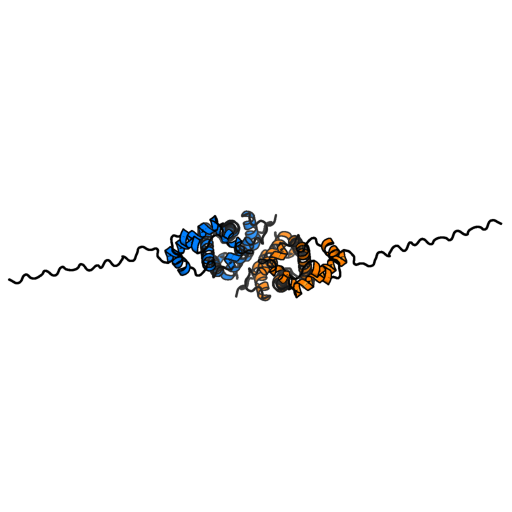234 -6.75 1 92.69 88 THR A N 1
ATOM 673 C CA . THR A 1 88 ? -19.234 -12.164 -7.398 1 92.69 88 THR A CA 1
ATOM 674 C C . THR A 1 88 ? -19.141 -12.039 -8.922 1 92.69 88 THR A C 1
ATOM 676 O O . THR A 1 88 ? -19.062 -13.047 -9.625 1 92.69 88 THR A O 1
ATOM 679 N N . ASN A 1 89 ? -19.125 -10.836 -9.367 1 93.88 89 ASN A N 1
ATOM 680 C CA . ASN A 1 89 ? -18.969 -10.594 -10.797 1 93.88 89 ASN A CA 1
ATOM 681 C C . ASN A 1 89 ? -17.641 -11.141 -11.312 1 93.88 89 ASN A C 1
ATOM 683 O O . ASN A 1 89 ? -17.578 -11.734 -12.391 1 93.88 89 ASN A O 1
ATOM 687 N N . MET A 1 90 ? -16.641 -10.977 -10.547 1 95 90 MET A N 1
ATOM 688 C CA . MET A 1 90 ? -15.305 -11.461 -10.883 1 95 90 MET A CA 1
ATOM 689 C C . MET A 1 90 ? -15.289 -12.984 -10.984 1 95 90 MET A C 1
ATOM 691 O O . MET A 1 90 ? -14.75 -13.547 -11.938 1 95 90 MET A O 1
ATOM 695 N N . ILE A 1 91 ? -15.914 -13.617 -10.016 1 92.38 91 ILE A N 1
ATOM 696 C CA . ILE A 1 91 ? -15.945 -15.078 -9.977 1 92.38 91 ILE A CA 1
ATOM 697 C C . ILE A 1 91 ? -16.625 -15.609 -11.227 1 92.38 91 ILE A C 1
ATOM 699 O O . ILE A 1 91 ? -16.141 -16.562 -11.852 1 92.38 91 ILE A O 1
ATOM 703 N N . GLY A 1 92 ? -17.719 -15.008 -11.617 1 91.81 92 GLY A N 1
ATOM 704 C CA . GLY A 1 92 ? -18.422 -15.43 -12.82 1 91.81 92 GLY A CA 1
ATOM 705 C C . GLY A 1 92 ? -17.547 -15.375 -14.062 1 91.81 92 GLY A C 1
ATOM 706 O O . GLY A 1 92 ? -17.609 -16.266 -14.914 1 91.81 92 GLY A O 1
ATOM 707 N N . ARG A 1 93 ? -16.688 -14.438 -14.156 1 93.12 93 ARG A N 1
ATOM 708 C CA . ARG A 1 93 ? -15.812 -14.25 -15.305 1 93.12 93 ARG A CA 1
ATOM 709 C C . ARG A 1 93 ? -14.617 -15.195 -15.242 1 93.12 93 ARG A C 1
ATOM 711 O O . ARG A 1 93 ? -14.133 -15.664 -16.281 1 93.12 93 ARG A O 1
ATOM 718 N N . LEU A 1 94 ? -14.164 -15.484 -14.016 1 93.12 94 LEU A N 1
ATOM 719 C CA . LEU A 1 94 ? -12.945 -16.266 -13.828 1 93.12 94 LEU A CA 1
ATOM 720 C C . LEU A 1 94 ? -13.242 -17.766 -13.945 1 93.12 94 LEU A C 1
ATOM 722 O O . LEU A 1 94 ? -12.328 -18.562 -14.156 1 93.12 94 LEU A O 1
ATOM 726 N N . MET A 1 95 ? -14.5 -18.109 -13.82 1 89.25 95 MET A N 1
ATOM 727 C CA . MET A 1 95 ? -14.906 -19.5 -13.852 1 89.25 95 MET A CA 1
ATOM 728 C C . MET A 1 95 ? -14.602 -20.141 -15.203 1 89.25 95 MET A C 1
ATOM 730 O O . MET A 1 95 ? -14.445 -21.359 -15.305 1 89.25 95 MET A O 1
ATOM 734 N N . ALA A 1 96 ? -14.43 -19.344 -16.172 1 90.62 96 ALA A N 1
ATOM 735 C CA . ALA A 1 96 ? -14.148 -19.844 -17.516 1 90.62 96 ALA A CA 1
ATOM 736 C C . ALA A 1 96 ? -12.664 -20.125 -17.703 1 90.62 96 ALA A C 1
ATOM 738 O O . ALA A 1 96 ? -12.266 -20.781 -18.672 1 90.62 96 ALA A O 1
ATOM 739 N N . LEU A 1 97 ? -11.883 -19.703 -16.828 1 92.31 97 LEU A N 1
ATOM 740 C CA . LEU A 1 97 ? -10.438 -19.828 -16.969 1 92.31 97 LEU A CA 1
ATOM 741 C C . LEU A 1 97 ? -9.953 -21.156 -16.406 1 92.31 97 LEU A C 1
ATOM 743 O O . LEU A 1 97 ? -10.57 -21.719 -15.484 1 92.31 97 LEU A O 1
ATOM 747 N N . LYS A 1 98 ? -8.852 -21.625 -16.938 1 91.5 98 LYS A N 1
ATOM 748 C CA . LYS A 1 98 ? -8.5 -23.031 -16.703 1 91.5 98 LYS A CA 1
ATOM 749 C C . LYS A 1 98 ? -7.305 -23.156 -15.773 1 91.5 98 LYS A C 1
ATOM 751 O O . LYS A 1 98 ? -7.031 -24.219 -15.234 1 91.5 98 LYS A O 1
ATOM 756 N N . SER A 1 99 ? -6.547 -22.109 -15.633 1 95.81 99 SER A N 1
ATOM 757 C CA . SER A 1 99 ? -5.312 -22.234 -14.867 1 95.81 99 SER A CA 1
ATOM 758 C C . SER A 1 99 ? -5.117 -21.031 -13.938 1 95.81 99 SER A C 1
ATOM 760 O O . SER A 1 99 ? -5.652 -19.953 -14.195 1 95.81 99 SER A O 1
ATOM 762 N N . LEU A 1 100 ? -4.363 -21.25 -12.867 1 96.94 100 LEU A N 1
ATOM 763 C CA . LEU A 1 100 ? -4 -20.172 -11.969 1 96.94 100 LEU A CA 1
ATOM 764 C C . LEU A 1 100 ? -3.229 -19.078 -12.719 1 96.94 100 LEU A C 1
ATOM 766 O O . LEU A 1 100 ? -3.354 -17.891 -12.406 1 96.94 100 LEU A O 1
ATOM 770 N N . ALA A 1 101 ? -2.443 -19.547 -13.766 1 96.81 101 ALA A N 1
ATOM 771 C CA . ALA A 1 101 ? -1.656 -18.609 -14.57 1 96.81 101 ALA A CA 1
ATOM 772 C C . ALA A 1 101 ? -2.557 -17.625 -15.297 1 96.81 101 ALA A C 1
ATOM 774 O O . ALA A 1 101 ? -2.131 -16.516 -15.633 1 96.81 101 ALA A O 1
ATOM 775 N N . GLU A 1 102 ? -3.807 -17.984 -15.516 1 96.44 102 GLU A N 1
ATOM 776 C CA . GLU A 1 102 ? -4.793 -17.109 -16.141 1 96.44 102 GLU A CA 1
ATOM 777 C C . GLU A 1 102 ? -5.645 -16.391 -15.102 1 96.44 102 GLU A C 1
ATOM 779 O O . GLU A 1 102 ? -5.922 -15.195 -15.227 1 96.44 102 GLU A O 1
ATOM 784 N N . ILE A 1 103 ? -6.039 -17.062 -14.078 1 97.31 103 ILE A N 1
ATOM 785 C CA . ILE A 1 103 ? -6.992 -16.594 -13.078 1 97.31 103 ILE A CA 1
ATOM 786 C C . ILE A 1 103 ? -6.379 -15.445 -12.281 1 97.31 103 ILE A C 1
ATOM 788 O O . ILE A 1 103 ? -7.016 -14.406 -12.094 1 97.31 103 ILE A O 1
ATOM 792 N N . ILE A 1 104 ? -5.145 -15.578 -11.812 1 97.75 104 ILE A N 1
ATOM 793 C CA . ILE A 1 104 ? -4.527 -14.617 -10.906 1 97.75 104 ILE A CA 1
ATOM 794 C C . ILE A 1 104 ? -4.363 -13.273 -11.617 1 97.75 104 ILE A C 1
ATOM 796 O O . ILE A 1 104 ? -4.844 -12.242 -11.133 1 97.75 104 ILE A O 1
ATOM 800 N N . PRO A 1 105 ? -3.762 -13.258 -12.844 1 97.44 105 PRO A N 1
ATOM 801 C CA . PRO A 1 105 ? -3.641 -11.961 -13.516 1 97.44 105 PRO A CA 1
ATOM 802 C C . PRO A 1 105 ? -4.992 -11.312 -13.797 1 97.44 105 PRO A C 1
ATOM 804 O O . PRO A 1 105 ? -5.172 -10.117 -13.57 1 97.44 105 PRO A O 1
ATOM 807 N N . GLU A 1 106 ? -5.953 -12.078 -14.242 1 97.06 106 GLU A N 1
ATOM 808 C CA . GLU A 1 106 ? -7.254 -11.508 -14.578 1 97.06 106 GLU A CA 1
ATOM 809 C C . GLU A 1 106 ? -7.969 -11 -13.328 1 97.06 106 GLU A C 1
ATOM 811 O O . GLU A 1 106 ? -8.633 -9.961 -13.367 1 97.06 106 GLU A O 1
ATOM 816 N N . SER A 1 107 ? -7.883 -11.789 -12.281 1 97.69 107 SER A N 1
ATOM 817 C CA . SER A 1 107 ? -8.484 -11.328 -11.039 1 97.69 107 SER A CA 1
ATOM 818 C C . SER A 1 107 ? -7.879 -10 -10.586 1 97.69 107 SER A C 1
ATOM 820 O O . SER A 1 107 ? -8.594 -9.102 -10.148 1 97.69 107 SER A O 1
ATOM 822 N N . LEU A 1 108 ? -6.578 -9.836 -10.719 1 97.88 108 LEU A N 1
ATOM 823 C CA . LEU A 1 108 ? -5.891 -8.633 -10.266 1 97.88 108 LEU A CA 1
ATOM 824 C C . LEU A 1 108 ? -6.145 -7.473 -11.219 1 97.88 108 LEU A C 1
ATOM 826 O O . LEU A 1 108 ? -6.195 -6.312 -10.797 1 97.88 108 LEU A O 1
ATOM 830 N N . VAL A 1 109 ? -6.336 -7.715 -12.508 1 97.12 109 VAL A N 1
ATOM 831 C CA . VAL A 1 109 ? -6.766 -6.691 -13.453 1 97.12 109 VAL A CA 1
ATOM 832 C C . VAL A 1 109 ? -8.133 -6.148 -13.039 1 97.12 109 VAL A C 1
ATOM 834 O O . VAL A 1 109 ? -8.336 -4.934 -12.984 1 97.12 109 VAL A O 1
ATOM 837 N N . ILE A 1 110 ? -9.031 -7.031 -12.727 1 96.5 110 ILE A N 1
ATOM 838 C CA . ILE A 1 110 ? -10.375 -6.629 -12.32 1 96.5 110 ILE A CA 1
ATOM 839 C C . ILE A 1 110 ? -10.297 -5.781 -11.055 1 96.5 110 ILE A C 1
ATOM 841 O O . ILE A 1 110 ? -10.938 -4.734 -10.961 1 96.5 110 ILE A O 1
ATOM 845 N N . VAL A 1 111 ? -9.516 -6.23 -10.094 1 96.5 111 VAL A N 1
ATOM 846 C CA . VAL A 1 111 ? -9.359 -5.484 -8.852 1 96.5 111 VAL A CA 1
ATOM 847 C C . VAL A 1 111 ? -8.828 -4.086 -9.148 1 96.5 111 VAL A C 1
ATOM 849 O O . VAL A 1 111 ? -9.383 -3.09 -8.68 1 96.5 111 VAL A O 1
ATOM 852 N N . SER A 1 112 ? -7.793 -4.004 -9.945 1 95.62 112 SER A N 1
ATOM 853 C CA . SER A 1 112 ? -7.113 -2.736 -10.203 1 95.62 112 SER A CA 1
ATOM 854 C C . SER A 1 112 ? -7.977 -1.8 -11.031 1 95.62 112 SER A C 1
ATOM 856 O O . SER A 1 112 ? -8.102 -0.614 -10.719 1 95.62 112 SER A O 1
ATOM 858 N N . VAL A 1 113 ? -8.664 -2.27 -11.992 1 93.5 113 VAL A N 1
ATOM 859 C CA . VAL A 1 113 ? -9.266 -1.42 -13.016 1 93.5 113 VAL A CA 1
ATOM 860 C C . VAL A 1 113 ? -10.758 -1.261 -12.742 1 93.5 113 VAL A C 1
ATOM 862 O O . VAL A 1 113 ? -11.336 -0.204 -13.008 1 93.5 113 VAL A O 1
ATOM 865 N N . GLU A 1 114 ? -11.398 -2.271 -12.188 1 93.69 114 GLU A N 1
ATOM 866 C CA . GLU A 1 114 ? -12.844 -2.215 -12 1 93.69 114 GLU A CA 1
ATOM 867 C C . GLU A 1 114 ? -13.203 -1.893 -10.555 1 93.69 114 GLU A C 1
ATOM 869 O O . GLU A 1 114 ? -13.906 -0.916 -10.281 1 93.69 114 GLU A O 1
ATOM 874 N N . VAL A 1 115 ? -12.672 -2.658 -9.633 1 95.19 115 VAL A N 1
ATOM 875 C CA . VAL A 1 115 ? -12.984 -2.4 -8.227 1 95.19 115 VAL A CA 1
ATOM 876 C C . VAL A 1 115 ? -12.484 -1.012 -7.836 1 95.19 115 VAL A C 1
ATOM 878 O O . VAL A 1 115 ? -13.203 -0.25 -7.184 1 95.19 115 VAL A O 1
ATOM 881 N N . GLY A 1 116 ? -11.258 -0.694 -8.25 1 92.25 116 GLY A N 1
ATOM 882 C CA . GLY A 1 116 ? -10.672 0.604 -7.961 1 92.25 116 GLY A CA 1
ATOM 883 C C . GLY A 1 116 ? -11.453 1.759 -8.562 1 92.25 116 GLY A C 1
ATOM 884 O O . GLY A 1 116 ? -11.375 2.889 -8.078 1 92.25 116 GLY A O 1
ATOM 885 N N . ALA A 1 117 ? -12.297 1.504 -9.516 1 92 117 ALA A N 1
ATOM 886 C CA . ALA A 1 117 ? -13.047 2.543 -10.227 1 92 117 ALA A CA 1
ATOM 887 C C . ALA A 1 117 ? -14.523 2.521 -9.836 1 92 117 ALA A C 1
ATOM 889 O O . ALA A 1 117 ? -15.32 3.289 -10.375 1 92 117 ALA A O 1
ATOM 890 N N . ASN A 1 118 ? -14.867 1.638 -8.938 1 94.69 118 ASN A N 1
ATOM 891 C CA . ASN A 1 118 ? -16.266 1.555 -8.523 1 94.69 118 ASN A CA 1
ATOM 892 C C . ASN A 1 118 ? -16.75 2.879 -7.945 1 94.69 118 ASN A C 1
ATOM 894 O O . ASN A 1 118 ? -16.203 3.377 -6.965 1 94.69 118 ASN A O 1
ATOM 898 N N . PRO A 1 119 ? -17.797 3.414 -8.516 1 93.88 119 PRO A N 1
ATOM 899 C CA . PRO A 1 119 ? -18.219 4.762 -8.125 1 93.88 119 PRO A CA 1
ATOM 900 C C . PRO A 1 119 ? -18.625 4.852 -6.656 1 93.88 119 PRO A C 1
ATOM 902 O O . PRO A 1 119 ? -18.312 5.844 -5.988 1 93.88 119 PRO A O 1
ATOM 905 N N . LEU A 1 120 ? -19.312 3.914 -6.16 1 94.75 120 LEU A N 1
ATOM 906 C CA . LEU A 1 120 ? -19.734 3.947 -4.766 1 94.75 120 LEU A CA 1
ATOM 907 C C . LEU A 1 120 ? -18.531 3.889 -3.832 1 94.75 120 LEU A C 1
ATOM 909 O O . LEU A 1 120 ? -18.422 4.691 -2.9 1 94.75 120 LEU A O 1
ATOM 913 N N . LEU A 1 121 ? -17.672 2.963 -4.105 1 94.38 121 LEU A N 1
ATOM 914 C CA . LEU A 1 121 ? -16.484 2.822 -3.266 1 94.38 121 LEU A CA 1
ATOM 915 C C . LEU A 1 121 ? -15.625 4.082 -3.318 1 94.38 121 LEU A C 1
ATOM 917 O O . LEU A 1 121 ? -15.07 4.504 -2.301 1 94.38 121 LEU A O 1
ATOM 921 N N . ARG A 1 122 ? -15.586 4.715 -4.445 1 92.31 122 ARG A N 1
ATOM 922 C CA . ARG A 1 122 ? -14.805 5.938 -4.59 1 92.31 122 ARG A CA 1
ATOM 923 C C . ARG A 1 122 ? -15.43 7.086 -3.805 1 92.31 122 ARG A C 1
ATOM 925 O O . ARG A 1 122 ? -14.719 7.848 -3.145 1 92.31 122 ARG A O 1
ATOM 932 N N . VAL A 1 123 ? -16.672 7.215 -3.857 1 91.44 123 VAL A N 1
ATOM 933 C CA . VAL A 1 123 ? -17.359 8.281 -3.133 1 91.44 123 VAL A CA 1
ATOM 934 C C . VAL A 1 123 ? -17.172 8.086 -1.63 1 91.44 123 VAL A C 1
ATOM 936 O O . VAL A 1 123 ? -16.938 9.047 -0.897 1 91.44 123 VAL A O 1
ATOM 939 N N . LEU A 1 124 ? -17.297 6.824 -1.223 1 91.62 124 LEU A N 1
ATOM 940 C CA . LEU A 1 124 ? -17.156 6.535 0.2 1 91.62 124 LEU A CA 1
ATOM 941 C C . LEU A 1 124 ? -15.719 6.734 0.663 1 91.62 124 LEU A C 1
ATOM 943 O O . LEU A 1 124 ? -15.477 7.172 1.792 1 91.62 124 LEU A O 1
ATOM 947 N N . ALA A 1 125 ? -14.766 6.434 -0.195 1 89.44 125 ALA A N 1
ATOM 948 C CA . ALA A 1 125 ? -13.352 6.625 0.119 1 89.44 125 ALA A CA 1
ATOM 949 C C . ALA A 1 125 ? -13.016 8.109 0.254 1 89.44 125 ALA A C 1
ATOM 951 O O . ALA A 1 125 ? -12.164 8.484 1.058 1 89.44 125 ALA A O 1
ATOM 952 N N . ASP A 1 126 ? -13.641 8.945 -0.439 1 81.69 126 ASP A N 1
ATOM 953 C CA . ASP A 1 126 ? -13.383 10.383 -0.455 1 81.69 126 ASP A CA 1
ATOM 954 C C . ASP A 1 126 ? -13.914 11.055 0.812 1 81.69 126 ASP A C 1
ATOM 956 O O . ASP A 1 126 ? -13.531 12.18 1.133 1 81.69 126 ASP A O 1
ATOM 960 N N . ARG A 1 127 ? -14.859 10.383 1.404 1 72.56 127 ARG A N 1
ATOM 961 C CA . ARG A 1 127 ? -15.406 10.945 2.637 1 72.56 127 ARG A CA 1
ATOM 962 C C . ARG A 1 127 ? -14.312 11.125 3.688 1 72.56 127 ARG A C 1
ATOM 964 O O . ARG A 1 127 ? -14.281 12.133 4.395 1 72.56 127 ARG A O 1
ATOM 971 N N . ASP A 1 128 ? -13.594 9.953 3.811 1 57.47 128 ASP A N 1
ATOM 972 C CA . ASP A 1 128 ? -12.57 9.891 4.848 1 57.47 128 ASP A CA 1
ATOM 973 C C . ASP A 1 128 ? -11.297 10.617 4.402 1 57.47 128 ASP A C 1
ATOM 975 O O . ASP A 1 128 ? -10.766 10.344 3.324 1 57.47 128 ASP A O 1
ATOM 979 N N . ASP A 1 129 ? -11.273 12.008 4.395 1 54.53 129 ASP A N 1
ATOM 980 C CA . ASP A 1 129 ? -10.109 12.766 3.947 1 54.53 129 ASP A CA 1
ATOM 981 C C . ASP A 1 129 ? -9 11.844 3.467 1 54.53 129 ASP A C 1
ATOM 983 O O . ASP A 1 129 ? -8.266 12.172 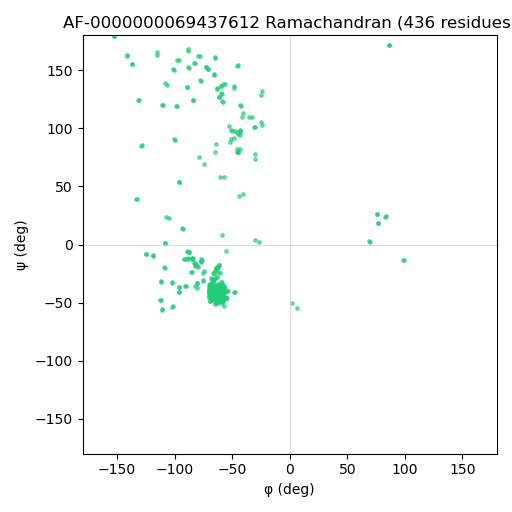2.531 1 54.53 129 ASP A O 1
ATOM 987 N N . ARG A 1 130 ? -8.711 10.977 4.215 1 55.97 130 ARG A N 1
ATOM 988 C CA . ARG A 1 130 ? -7.477 10.258 3.91 1 55.97 130 ARG A CA 1
ATOM 989 C C . ARG A 1 130 ? -7.77 8.859 3.383 1 55.97 130 ARG A C 1
ATOM 991 O O . ARG A 1 130 ? -6.867 8.023 3.299 1 55.97 130 ARG A O 1
ATOM 998 N N . GLY A 1 131 ? -9.117 8.656 2.758 1 73.62 131 GLY A N 1
ATOM 999 C CA . GLY A 1 131 ? -9.352 7.23 2.604 1 73.62 131 GLY A CA 1
ATOM 1000 C C . GLY A 1 131 ? -9.25 6.762 1.165 1 73.62 131 GLY A C 1
ATOM 1001 O O . GLY A 1 131 ? -9.273 7.574 0.238 1 73.62 131 GLY A O 1
ATOM 1002 N N . THR A 1 132 ? -8.68 5.742 0.821 1 86.06 132 THR A N 1
ATOM 1003 C CA . THR A 1 132 ? -8.617 4.992 -0.431 1 86.06 132 THR A CA 1
ATOM 1004 C C . THR A 1 132 ? -9.602 3.826 -0.41 1 86.06 132 THR A C 1
ATOM 1006 O O . THR A 1 132 ? -10.117 3.461 0.648 1 86.06 132 THR A O 1
ATOM 1009 N N . VAL A 1 133 ? -9.914 3.412 -1.611 1 91.94 133 VAL A N 1
ATOM 1010 C CA . VAL A 1 133 ? -10.742 2.213 -1.704 1 91.94 133 VAL A CA 1
ATOM 1011 C C . VAL A 1 133 ? -10.094 1.076 -0.917 1 91.94 133 VAL A C 1
ATOM 1013 O O . VAL A 1 133 ? -10.781 0.342 -0.201 1 91.94 133 VAL A O 1
ATOM 1016 N N . ALA A 1 134 ? -8.852 0.97 -1.006 1 91.19 134 ALA A N 1
ATOM 1017 C CA . ALA A 1 134 ? -8.125 -0.052 -0.259 1 91.19 134 ALA A CA 1
ATOM 1018 C C . ALA A 1 134 ? -8.367 0.087 1.241 1 91.19 134 ALA A C 1
ATOM 1020 O O . ALA A 1 134 ? -8.609 -0.907 1.932 1 91.19 134 ALA A O 1
ATOM 1021 N N . SER A 1 135 ? -8.328 1.307 1.756 1 89.06 135 SER A N 1
ATOM 1022 C CA . SER A 1 135 ? -8.523 1.521 3.186 1 89.06 135 SER A CA 1
ATOM 1023 C C . SER A 1 135 ? -9.93 1.125 3.615 1 89.06 135 SER A C 1
ATOM 1025 O O . SER A 1 135 ? -10.133 0.617 4.719 1 89.06 135 SER A O 1
ATOM 1027 N N . LEU A 1 136 ? -10.93 1.373 2.727 1 91.25 136 LEU A N 1
ATOM 1028 C CA . LEU A 1 136 ? -12.289 0.961 3.031 1 91.25 136 LEU A CA 1
ATOM 1029 C C . LEU A 1 136 ? -12.375 -0.552 3.205 1 91.25 136 LEU A C 1
ATOM 1031 O O . LEU A 1 136 ? -12.984 -1.037 4.164 1 91.25 136 LEU A O 1
ATOM 1035 N N . ILE A 1 137 ? -11.719 -1.202 2.365 1 92 137 ILE A N 1
ATOM 1036 C CA . ILE A 1 137 ? -11.766 -2.66 2.354 1 92 137 ILE A CA 1
ATOM 1037 C C . ILE A 1 137 ? -11.047 -3.211 3.58 1 92 137 ILE A C 1
ATOM 1039 O O . ILE A 1 137 ? -11.555 -4.102 4.262 1 92 137 ILE A O 1
ATOM 1043 N N . VAL A 1 138 ? -9.938 -2.693 3.844 1 89.94 138 VAL A N 1
ATOM 1044 C CA . VAL A 1 138 ? -9.133 -3.146 4.973 1 89.94 138 VAL A CA 1
ATOM 1045 C C . VAL A 1 138 ? -9.883 -2.885 6.277 1 89.94 138 VAL A C 1
ATOM 1047 O O . VAL A 1 138 ? -9.82 -3.695 7.207 1 89.94 138 VAL A O 1
ATOM 1050 N N . ASP A 1 139 ? -10.602 -1.821 6.34 1 88.69 139 ASP A N 1
ATOM 1051 C CA . ASP A 1 139 ? -11.242 -1.397 7.582 1 88.69 139 ASP A CA 1
ATOM 1052 C C . ASP A 1 139 ? -12.586 -2.1 7.773 1 88.69 139 ASP A C 1
ATOM 1054 O O . ASP A 1 139 ? -13.125 -2.119 8.883 1 88.69 139 ASP A O 1
ATOM 1058 N N . ALA A 1 140 ? -13.148 -2.527 6.637 1 91.44 140 ALA A N 1
ATOM 1059 C CA . ALA A 1 140 ? -14.438 -3.195 6.75 1 91.44 140 ALA A CA 1
ATOM 1060 C C . ALA A 1 140 ? -14.32 -4.48 7.566 1 91.44 140 ALA A C 1
ATOM 1062 O O . ALA A 1 140 ? -13.43 -5.297 7.324 1 91.44 140 ALA A O 1
ATOM 1063 N N . PRO A 1 141 ? -15.219 -4.66 8.453 1 89.12 141 PRO A N 1
ATOM 1064 C CA . PRO A 1 141 ? -15.102 -5.809 9.352 1 89.12 141 PRO A CA 1
ATOM 1065 C C . PRO A 1 141 ? -15.133 -7.145 8.609 1 89.12 141 PRO A C 1
ATOM 1067 O O . PRO A 1 141 ? -16.016 -7.379 7.785 1 89.12 141 PRO A O 1
ATOM 1070 N N . ASN A 1 142 ? -14.195 -7.969 8.82 1 92.5 142 ASN A N 1
ATOM 1071 C CA . ASN A 1 142 ? -14.094 -9.367 8.414 1 92.5 142 ASN A CA 1
ATOM 1072 C C . ASN A 1 142 ? -13.922 -9.5 6.906 1 92.5 142 ASN A C 1
ATOM 1074 O O . ASN A 1 142 ? -13.906 -10.609 6.375 1 92.5 142 ASN A O 1
ATOM 1078 N N . LEU A 1 143 ? -13.859 -8.391 6.289 1 94.38 143 LEU A N 1
ATOM 1079 C CA . LEU A 1 143 ? -13.836 -8.461 4.832 1 94.38 143 LEU A CA 1
ATOM 1080 C C . LEU A 1 143 ? -12.531 -9.07 4.34 1 94.38 143 LEU A C 1
ATOM 1082 O O . LEU A 1 143 ? -12.539 -9.93 3.451 1 94.38 143 LEU A O 1
ATOM 1086 N N . ILE A 1 144 ? -11.469 -8.758 4.934 1 93.38 144 ILE A N 1
ATOM 1087 C CA . ILE A 1 144 ? -10.164 -9.273 4.543 1 93.38 144 ILE A CA 1
ATOM 1088 C C . ILE A 1 144 ? -10.125 -10.789 4.758 1 93.38 144 ILE A C 1
ATOM 1090 O O . ILE A 1 144 ? -9.633 -11.531 3.906 1 93.38 144 ILE A O 1
ATOM 1094 N N . ASP A 1 145 ? -10.664 -11.211 5.855 1 93.25 145 ASP A N 1
ATOM 1095 C CA . ASP A 1 145 ? -10.703 -12.641 6.137 1 93.25 145 ASP A CA 1
ATOM 1096 C C . ASP A 1 145 ? -11.531 -13.383 5.09 1 93.25 145 ASP A C 1
ATOM 1098 O O . ASP A 1 145 ? -11.148 -14.469 4.641 1 93.25 145 ASP A O 1
ATOM 1102 N N . LEU A 1 146 ? -12.617 -12.797 4.773 1 94.19 146 LEU A N 1
ATOM 1103 C CA . LEU A 1 146 ? -13.492 -13.398 3.771 1 94.19 146 LEU A CA 1
ATOM 1104 C C . LEU A 1 146 ? -12.797 -13.484 2.418 1 94.19 146 LEU A C 1
ATOM 1106 O O . LEU A 1 146 ? -12.82 -14.531 1.77 1 94.19 146 LEU A O 1
ATOM 1110 N N . LEU A 1 147 ? -12.156 -12.438 2.039 1 95.44 147 LEU A N 1
ATOM 1111 C CA . LEU A 1 147 ? -11.453 -12.414 0.761 1 95.44 147 LEU A CA 1
ATOM 1112 C C . LEU A 1 147 ? -10.297 -13.406 0.757 1 95.44 147 LEU A C 1
ATOM 1114 O O . LEU A 1 147 ? -10.078 -14.109 -0.23 1 95.44 147 LEU A O 1
ATOM 1118 N N . THR A 1 148 ? -9.609 -13.461 1.867 1 94.56 148 THR A N 1
ATOM 1119 C CA . THR A 1 148 ? -8.523 -14.422 2.006 1 94.56 148 THR A CA 1
ATOM 1120 C C . THR A 1 148 ? -9.031 -15.852 1.852 1 94.56 148 THR A C 1
ATOM 1122 O O . THR A 1 148 ? -8.43 -16.656 1.14 1 94.56 148 THR A O 1
ATOM 1125 N N . ALA A 1 149 ? -10.117 -16.141 2.477 1 94.88 149 ALA A N 1
ATOM 1126 C CA . ALA A 1 149 ? -10.703 -17.484 2.398 1 94.88 149 ALA A CA 1
ATOM 1127 C C . ALA A 1 149 ? -11.109 -17.812 0.967 1 94.88 149 ALA A C 1
ATOM 1129 O O . ALA A 1 149 ? -10.93 -18.953 0.517 1 94.88 149 ALA A O 1
ATOM 1130 N N . MET A 1 150 ? -11.609 -16.891 0.308 1 93.69 150 MET A N 1
ATOM 1131 C CA . MET A 1 150 ? -12.047 -17.094 -1.069 1 93.69 150 MET A CA 1
ATOM 1132 C C . MET A 1 150 ? -10.859 -17.406 -1.976 1 93.69 150 MET A C 1
ATOM 1134 O O . MET A 1 150 ? -10.891 -18.375 -2.738 1 93.69 150 MET A O 1
ATOM 1138 N N . TYR A 1 151 ? -9.781 -16.609 -1.882 1 94.62 151 TYR A N 1
ATOM 1139 C CA . TYR A 1 151 ? -8.578 -16.891 -2.666 1 94.62 151 TYR A CA 1
ATOM 1140 C C . TYR A 1 151 ? -7.953 -18.219 -2.262 1 94.62 151 TYR A C 1
ATOM 1142 O O . TYR A 1 151 ? -7.484 -18.969 -3.113 1 94.62 151 TYR A O 1
ATOM 1150 N N . ALA A 1 152 ? -7.941 -18.453 -0.965 1 95.88 152 ALA A N 1
ATOM 1151 C CA . ALA A 1 152 ? -7.379 -19.719 -0.478 1 95.88 152 ALA A CA 1
ATOM 1152 C C . ALA A 1 152 ? -8.133 -20.906 -1.044 1 95.88 152 ALA A C 1
ATOM 1154 O O . ALA A 1 152 ? -7.539 -21.953 -1.34 1 95.88 152 ALA A O 1
ATOM 1155 N N . GLY A 1 153 ? -9.445 -20.766 -1.122 1 94.62 153 GLY A N 1
ATOM 1156 C CA . GLY A 1 153 ? -10.25 -21.812 -1.732 1 94.62 153 GLY A CA 1
ATOM 1157 C C . GLY A 1 153 ? -9.844 -22.125 -3.158 1 94.62 153 GLY A C 1
ATOM 1158 O O . GLY A 1 153 ? -9.758 -23.297 -3.543 1 94.62 153 GLY A O 1
ATOM 1159 N N . VAL A 1 154 ? -9.547 -21.125 -3.916 1 94.38 154 VAL A N 1
ATOM 1160 C CA . VAL A 1 154 ? -9.109 -21.297 -5.297 1 94.38 154 VAL A CA 1
ATOM 1161 C C . VAL A 1 154 ? -7.777 -22.031 -5.332 1 94.38 154 VAL A C 1
ATOM 1163 O O . VAL A 1 154 ? -7.609 -23 -6.078 1 94.38 154 VAL A O 1
ATOM 1166 N N . PHE A 1 155 ? -6.824 -21.625 -4.508 1 95.5 155 PHE A N 1
ATOM 1167 C CA . PHE A 1 155 ? -5.516 -22.266 -4.453 1 95.5 155 PHE A CA 1
ATOM 1168 C C . PHE A 1 155 ? -5.633 -23.719 -3.998 1 95.5 155 PHE A C 1
ATOM 1170 O O . PHE A 1 155 ? -4.965 -24.594 -4.543 1 95.5 155 PHE A O 1
ATOM 1177 N N . SER A 1 156 ? -6.488 -23.969 -3.025 1 96.06 156 SER A N 1
ATOM 1178 C CA . SER A 1 156 ? -6.613 -25.297 -2.436 1 96.06 156 SER A CA 1
ATOM 1179 C C . SER A 1 156 ? -7.102 -26.312 -3.461 1 96.06 156 SER A C 1
ATOM 1181 O O . SER A 1 156 ? -6.742 -27.5 -3.396 1 96.06 156 SER A O 1
ATOM 1183 N N . THR A 1 157 ? -7.84 -25.922 -4.453 1 94.69 157 THR A N 1
ATOM 1184 C CA . THR A 1 157 ? -8.398 -26.828 -5.445 1 94.69 157 THR A CA 1
ATOM 1185 C C . THR A 1 157 ? -7.426 -27.031 -6.605 1 94.69 157 THR A C 1
ATOM 1187 O O . THR A 1 157 ? -7.66 -27.859 -7.488 1 94.69 157 THR A O 1
ATOM 1190 N N . ARG A 1 158 ? -6.352 -26.281 -6.59 1 95.94 158 ARG A N 1
ATOM 1191 C CA . ARG A 1 158 ? -5.422 -26.328 -7.711 1 95.94 158 ARG A CA 1
ATOM 1192 C C . ARG A 1 158 ? -3.984 -26.469 -7.227 1 95.94 158 ARG A C 1
ATOM 1194 O O . ARG A 1 158 ? -3.078 -25.828 -7.766 1 95.94 158 ARG A O 1
ATOM 1201 N N . MET A 1 159 ? -3.801 -27.219 -6.258 1 94.94 159 MET A N 1
ATOM 1202 C CA . MET A 1 159 ? -2.508 -27.312 -5.59 1 94.94 159 MET A CA 1
ATOM 1203 C C . MET A 1 159 ? -1.446 -27.875 -6.531 1 94.94 159 MET A C 1
ATOM 1205 O O . MET A 1 159 ? -0.254 -27.609 -6.352 1 94.94 159 MET A O 1
ATOM 1209 N N . ALA A 1 160 ? -1.856 -28.562 -7.59 1 95.88 160 ALA A N 1
ATOM 1210 C CA . ALA A 1 160 ? -0.916 -29.109 -8.562 1 95.88 160 ALA A CA 1
ATOM 1211 C C . ALA A 1 160 ? -0.2 -28 -9.32 1 95.88 160 ALA A C 1
ATOM 1213 O O . ALA A 1 160 ? 0.909 -28.188 -9.82 1 95.88 160 ALA A O 1
ATOM 1214 N N . GLU A 1 161 ? -0.829 -26.828 -9.391 1 96.75 161 GLU A N 1
ATOM 1215 C CA . GLU A 1 161 ? -0.273 -25.688 -10.109 1 96.75 161 GLU A CA 1
ATOM 1216 C C . GLU A 1 161 ? 0.555 -24.812 -9.18 1 96.75 161 GLU A C 1
ATOM 1218 O O . GLU A 1 161 ? 1.28 -23.922 -9.633 1 96.75 161 GLU A O 1
ATOM 1223 N N . VAL A 1 162 ? 0.416 -25.078 -7.922 1 96.25 162 VAL A N 1
ATOM 1224 C CA . VAL A 1 162 ? 1.04 -24.203 -6.93 1 96.25 162 VAL A CA 1
ATOM 1225 C C . VAL A 1 162 ? 2.455 -24.703 -6.633 1 96.25 162 VAL A C 1
ATOM 1227 O O . VAL A 1 162 ? 2.693 -25.906 -6.523 1 96.25 162 VAL A O 1
ATOM 1230 N N . ARG A 1 163 ? 3.387 -23.719 -6.582 1 95.25 163 ARG A N 1
ATOM 1231 C CA . ARG A 1 163 ? 4.766 -24.016 -6.211 1 95.25 163 ARG A CA 1
ATOM 1232 C C . ARG A 1 163 ? 4.816 -24.875 -4.945 1 95.25 163 ARG A C 1
ATOM 1234 O O . ARG A 1 163 ? 4.129 -24.578 -3.965 1 95.25 163 ARG A O 1
ATOM 1241 N N . GLN A 1 164 ? 5.672 -25.953 -4.922 1 92.56 164 GLN A N 1
ATOM 1242 C CA . GLN A 1 164 ? 5.766 -26.859 -3.791 1 92.56 164 GLN A CA 1
ATOM 1243 C C . GLN A 1 164 ? 6.152 -26.125 -2.514 1 92.56 164 GLN A C 1
ATOM 1245 O O . GLN A 1 164 ? 7.062 -25.297 -2.523 1 92.56 164 GLN A O 1
ATOM 1250 N N . GLY A 1 165 ? 5.355 -26.375 -1.428 1 92.25 165 GLY A N 1
ATOM 1251 C CA . GLY A 1 165 ? 5.691 -25.812 -0.127 1 92.25 165 GLY A CA 1
ATOM 1252 C C . GLY A 1 165 ? 4.91 -24.562 0.204 1 92.25 165 GLY A C 1
ATOM 1253 O O . GLY A 1 165 ? 4.898 -24.109 1.354 1 92.25 165 GLY A O 1
ATOM 1254 N N . VAL A 1 166 ? 4.246 -23.984 -0.778 1 94.38 166 VAL A N 1
ATOM 1255 C CA . VAL A 1 166 ? 3.449 -22.797 -0.533 1 94.38 166 VAL A CA 1
ATOM 1256 C C . VAL A 1 166 ? 2.068 -23.188 -0.016 1 94.38 166 VAL A C 1
ATOM 1258 O O . VAL A 1 166 ? 1.36 -23.969 -0.654 1 94.38 166 VAL A O 1
ATOM 1261 N N . ARG A 1 167 ? 1.687 -22.672 1.144 1 94.62 167 ARG A N 1
ATOM 1262 C CA . ARG A 1 167 ? 0.362 -22.922 1.703 1 94.62 167 ARG A CA 1
ATOM 1263 C C . ARG A 1 167 ? -0.694 -22.062 1.007 1 94.62 167 ARG A C 1
ATOM 1265 O O . ARG A 1 167 ? -0.456 -20.891 0.709 1 94.62 167 ARG A O 1
ATOM 1272 N N . PRO A 1 168 ? -1.871 -22.688 0.806 1 95.38 168 PRO A N 1
ATOM 1273 C CA . PRO A 1 168 ? -2.938 -21.938 0.139 1 95.38 168 PRO A CA 1
ATOM 1274 C C . PRO A 1 168 ? -3.283 -20.641 0.861 1 95.38 168 PRO A C 1
ATOM 1276 O O . PRO A 1 168 ? -3.508 -19.609 0.217 1 95.38 168 PRO A O 1
ATOM 1279 N N . GLU A 1 169 ? -3.32 -20.641 2.191 1 94.5 169 GLU A N 1
ATOM 1280 C CA . GLU A 1 169 ? -3.65 -19.453 2.959 1 94.5 169 GLU A CA 1
ATOM 1281 C C . GLU A 1 169 ? -2.568 -18.375 2.811 1 94.5 169 GLU A C 1
ATOM 1283 O O . GLU A 1 169 ? -2.871 -17.188 2.744 1 94.5 169 GLU A O 1
ATOM 1288 N N . ASP A 1 170 ? -1.312 -18.812 2.744 1 95.62 170 ASP A N 1
ATOM 1289 C CA . ASP A 1 170 ? -0.213 -17.875 2.541 1 95.62 170 ASP A CA 1
ATOM 1290 C C . ASP A 1 170 ? -0.263 -17.266 1.144 1 95.62 170 ASP A C 1
ATOM 1292 O O . ASP A 1 170 ? -0.069 -16.047 0.982 1 95.62 170 ASP A O 1
ATOM 1296 N N . ALA A 1 171 ? -0.544 -18.156 0.181 1 96.69 171 ALA A N 1
ATOM 1297 C CA . ALA A 1 171 ? -0.678 -17.672 -1.193 1 96.69 171 ALA A CA 1
ATOM 1298 C C . ALA A 1 171 ? -1.8 -16.641 -1.312 1 96.69 171 ALA A C 1
ATOM 1300 O O . ALA A 1 171 ? -1.638 -15.609 -1.966 1 96.69 171 ALA A O 1
ATOM 1301 N N . ALA A 1 172 ? -2.889 -16.953 -0.645 1 96.31 172 ALA A N 1
ATOM 1302 C CA . ALA A 1 172 ? -4.051 -16.062 -0.676 1 96.31 172 ALA A CA 1
ATOM 1303 C C . ALA A 1 172 ? -3.723 -14.703 -0.066 1 96.31 172 ALA A C 1
ATOM 1305 O O . ALA A 1 172 ? -4.059 -13.664 -0.637 1 96.31 172 ALA A O 1
ATOM 1306 N N . ARG A 1 173 ? -3.088 -14.688 1.066 1 95 173 ARG A N 1
ATOM 1307 C CA . ARG A 1 173 ? -2.705 -13.445 1.732 1 95 173 ARG A CA 1
ATOM 1308 C C . ARG A 1 173 ? -1.736 -12.641 0.873 1 95 173 ARG A C 1
ATOM 1310 O O . ARG A 1 173 ? -1.828 -11.414 0.811 1 95 173 ARG A O 1
ATOM 1317 N N . TYR A 1 174 ? -0.87 -13.344 0.249 1 96.44 174 TYR A N 1
ATOM 1318 C CA . TYR A 1 174 ? 0.071 -12.672 -0.642 1 96.44 174 TYR A CA 1
ATOM 1319 C C . TYR A 1 174 ? -0.658 -12 -1.799 1 96.44 174 TYR A C 1
ATOM 1321 O O . TYR A 1 174 ? -0.444 -10.82 -2.072 1 96.44 174 TYR A O 1
ATOM 1329 N N . VAL A 1 175 ? -1.535 -12.727 -2.473 1 97.5 175 VAL A N 1
ATOM 1330 C CA . VAL A 1 175 ? -2.277 -12.18 -3.604 1 97.5 175 VAL A CA 1
ATOM 1331 C C . VAL A 1 175 ? -3.098 -10.969 -3.148 1 97.5 175 VAL A C 1
ATOM 1333 O O . VAL A 1 175 ? -3.168 -9.961 -3.852 1 97.5 175 VAL A O 1
ATOM 1336 N N . LEU A 1 176 ? -3.693 -11.062 -2.012 1 96.19 176 LEU A N 1
ATOM 1337 C CA . LEU A 1 176 ? -4.484 -9.953 -1.478 1 96.19 176 LEU A CA 1
ATOM 1338 C C . LEU A 1 176 ? -3.602 -8.742 -1.208 1 96.19 176 LEU A C 1
ATOM 1340 O O . LEU A 1 176 ? -4.016 -7.602 -1.446 1 96.19 176 LEU A O 1
ATOM 1344 N N . SER A 1 177 ? -2.395 -8.961 -0.697 1 95.69 177 SER A N 1
ATOM 1345 C CA . SER A 1 177 ? -1.481 -7.848 -0.485 1 95.69 177 SER A CA 1
ATOM 1346 C C . SER A 1 177 ? -1.125 -7.168 -1.803 1 95.69 177 SER A C 1
ATOM 1348 O O . SER A 1 177 ? -0.999 -5.941 -1.861 1 95.69 177 SER A O 1
ATOM 1350 N N . VAL A 1 178 ? -0.948 -7.938 -2.828 1 97.06 178 VAL A N 1
ATOM 1351 C CA . VAL A 1 178 ? -0.689 -7.387 -4.156 1 97.06 178 VAL A CA 1
ATOM 1352 C C . VAL A 1 178 ? -1.903 -6.59 -4.629 1 97.06 178 VAL A C 1
ATOM 1354 O O . VAL A 1 178 ? -1.763 -5.484 -5.156 1 97.06 178 VAL A O 1
ATOM 1357 N N . ALA A 1 179 ? -3.098 -7.164 -4.461 1 96.81 179 ALA A N 1
ATOM 1358 C CA . ALA A 1 179 ? -4.34 -6.5 -4.844 1 96.81 179 ALA A CA 1
ATOM 1359 C C . ALA A 1 179 ? -4.465 -5.137 -4.168 1 96.81 179 ALA A C 1
ATOM 1361 O O . ALA A 1 179 ? -4.785 -4.141 -4.816 1 96.81 179 ALA A O 1
ATOM 1362 N N . LEU A 1 180 ? -4.191 -5.125 -2.887 1 95.06 180 LEU A N 1
ATOM 1363 C CA . LEU A 1 180 ? -4.258 -3.877 -2.131 1 95.06 180 LEU A CA 1
ATOM 1364 C C . LEU A 1 180 ? -3.193 -2.896 -2.605 1 95.06 180 LEU A C 1
ATOM 1366 O O . LEU A 1 180 ? -3.445 -1.691 -2.691 1 95.06 180 LEU A O 1
ATOM 1370 N N . SER A 1 181 ? -2.016 -3.408 -2.92 1 95.06 181 SER A N 1
ATOM 1371 C CA . SER A 1 181 ? -0.96 -2.561 -3.465 1 95.06 181 SER A CA 1
ATOM 1372 C C . SER A 1 181 ? -1.387 -1.926 -4.785 1 95.06 181 SER A C 1
ATOM 1374 O O . SER A 1 181 ? -1.103 -0.752 -5.035 1 95.06 181 SER A O 1
ATOM 1376 N N . LEU A 1 182 ? -2.021 -2.631 -5.598 1 95.56 182 LEU A N 1
ATOM 1377 C CA . LEU A 1 182 ? -2.531 -2.127 -6.871 1 95.56 182 LEU A CA 1
ATOM 1378 C C . LEU A 1 182 ? -3.592 -1.056 -6.641 1 95.56 182 LEU A C 1
ATOM 1380 O O . LEU A 1 182 ? -3.562 -0 -7.281 1 95.56 182 LEU A O 1
ATOM 1384 N N . LEU A 1 183 ? -4.477 -1.268 -5.719 1 93.5 183 LEU A N 1
ATOM 1385 C CA . LEU A 1 183 ? -5.551 -0.327 -5.426 1 93.5 183 LEU A CA 1
ATOM 1386 C C . LEU A 1 183 ? -4.996 0.979 -4.867 1 93.5 183 LEU A C 1
ATOM 1388 O O . LEU A 1 183 ? -5.555 2.051 -5.113 1 93.5 183 LEU A O 1
ATOM 1392 N N . LEU A 1 184 ? -3.898 0.85 -4.219 1 91.31 184 LEU A N 1
ATOM 1393 C CA . LEU A 1 184 ? -3.295 2.023 -3.598 1 91.31 184 LEU A CA 1
ATOM 1394 C C . LEU A 1 184 ? -2.387 2.752 -4.582 1 91.31 184 LEU A C 1
ATOM 1396 O O . LEU A 1 184 ? -1.8 3.783 -4.246 1 91.31 184 LEU A O 1
ATOM 1400 N N . GLY A 1 185 ? -2.195 2.164 -5.738 1 89.81 185 GLY A N 1
ATOM 1401 C CA . GLY A 1 185 ? -1.381 2.818 -6.75 1 89.81 185 GLY A CA 1
ATOM 1402 C C . GLY A 1 185 ? 0.106 2.742 -6.461 1 89.81 185 GLY A C 1
ATOM 1403 O O . GLY A 1 185 ? 0.864 3.637 -6.84 1 89.81 185 GLY A O 1
ATOM 1404 N N . LEU A 1 186 ? 0.534 1.727 -5.734 1 90.06 186 LEU A N 1
ATOM 1405 C CA . LEU A 1 186 ? 1.943 1.585 -5.383 1 90.06 186 LEU A CA 1
ATOM 1406 C C . LEU A 1 186 ? 2.748 1.06 -6.566 1 90.06 186 LEU A C 1
ATOM 1408 O O . LEU A 1 186 ? 3.98 1.078 -6.543 1 90.06 186 LEU A O 1
ATOM 1412 N N . ILE A 1 187 ? 2.07 0.577 -7.516 1 89.81 187 ILE A N 1
ATOM 1413 C CA . ILE A 1 187 ? 2.676 0.062 -8.742 1 89.81 187 ILE A CA 1
ATOM 1414 C C . ILE A 1 187 ? 2.334 0.98 -9.914 1 89.81 187 ILE A C 1
ATOM 1416 O O . ILE A 1 187 ? 1.159 1.177 -10.234 1 89.81 187 ILE A O 1
ATOM 1420 N N . PRO A 1 188 ? 3.346 1.535 -10.547 1 86.56 188 PRO A N 1
ATOM 1421 C CA . PRO A 1 188 ? 3.074 2.506 -11.609 1 86.56 188 PRO A CA 1
ATOM 1422 C C . PRO A 1 188 ? 2.373 1.88 -12.812 1 86.56 188 PRO A C 1
ATOM 1424 O O . PRO A 1 188 ? 2.643 0.727 -13.156 1 86.56 188 PRO A O 1
ATOM 1427 N N . GLY A 1 189 ? 1.494 2.67 -13.453 1 86.38 189 GLY A N 1
ATOM 1428 C CA . GLY A 1 189 ? 0.896 2.311 -14.727 1 86.38 189 GLY A CA 1
ATOM 1429 C C . GLY A 1 189 ? -0.212 1.282 -14.602 1 86.38 189 GLY A C 1
ATOM 1430 O O . GLY A 1 189 ? -0.557 0.61 -15.578 1 86.38 189 GLY A O 1
ATOM 1431 N N . THR A 1 190 ? -0.727 1.143 -13.422 1 83.62 190 THR A N 1
ATOM 1432 C CA . THR A 1 190 ? -1.6 -0.011 -13.234 1 83.62 190 THR A CA 1
ATOM 1433 C C . THR A 1 190 ? -3.057 0.367 -13.492 1 83.62 190 THR A C 1
ATOM 1435 O O . THR A 1 190 ? -3.969 -0.386 -13.141 1 83.62 190 THR A O 1
ATOM 1438 N N . ASP A 1 191 ? -3.289 1.509 -14.086 1 87.81 191 ASP A N 1
ATOM 1439 C CA . ASP A 1 191 ? -4.582 1.81 -14.695 1 87.81 191 ASP A CA 1
ATOM 1440 C C . ASP A 1 191 ? -4.738 1.092 -16.031 1 87.81 191 ASP A C 1
ATOM 1442 O O . ASP A 1 191 ? -5.852 0.963 -16.547 1 87.81 191 ASP A O 1
ATOM 1446 N N . ASP A 1 192 ? -3.674 0.564 -16.562 1 92.19 192 ASP A N 1
ATOM 1447 C CA . ASP A 1 192 ? -3.641 -0.213 -17.797 1 92.19 192 ASP A CA 1
ATOM 1448 C C . ASP A 1 192 ? -3.652 -1.712 -17.5 1 92.19 192 ASP A C 1
ATOM 1450 O O . ASP A 1 192 ? -2.707 -2.244 -16.922 1 92.19 192 ASP A O 1
ATOM 1454 N N . PRO A 1 193 ? -4.719 -2.365 -18.016 1 95.06 193 PRO A N 1
ATOM 1455 C CA . PRO A 1 193 ? -4.828 -3.801 -17.75 1 95.06 193 PRO A CA 1
ATOM 1456 C C . PRO A 1 193 ? -3.609 -4.586 -18.234 1 95.06 193 PRO A C 1
ATOM 1458 O O . PRO A 1 193 ? -3.186 -5.539 -17.578 1 95.06 193 PRO A O 1
ATOM 1461 N N . GLU A 1 194 ? -3.072 -4.16 -19.328 1 93.75 194 GLU A N 1
ATOM 1462 C CA . GLU A 1 194 ? -1.936 -4.902 -19.875 1 93.75 194 GLU A CA 1
ATOM 1463 C C . GLU A 1 194 ? -0.703 -4.746 -18.984 1 93.75 194 GLU A C 1
ATOM 1465 O O . GLU A 1 194 ? 0.078 -5.684 -18.828 1 93.75 194 GLU A O 1
ATOM 1470 N N . GLN A 1 195 ? -0.523 -3.594 -18.422 1 92.75 195 GLN A N 1
ATOM 1471 C CA . GLN A 1 195 ? 0.582 -3.391 -17.5 1 92.75 195 GLN A CA 1
ATOM 1472 C C . GLN A 1 195 ? 0.401 -4.234 -16.234 1 92.75 195 GLN A C 1
ATOM 1474 O O . GLN A 1 195 ? 1.367 -4.797 -15.711 1 92.75 195 GLN A O 1
ATOM 1479 N N . VAL A 1 196 ? -0.822 -4.301 -15.766 1 96.19 196 VAL A N 1
ATOM 1480 C CA . VAL A 1 196 ? -1.104 -5.137 -14.602 1 96.19 196 VAL A CA 1
ATOM 1481 C C . VAL A 1 196 ? -0.764 -6.59 -14.914 1 96.19 196 VAL A C 1
ATOM 1483 O O . VAL A 1 196 ? -0.084 -7.258 -14.133 1 96.19 196 VAL A O 1
ATOM 1486 N N . ARG A 1 197 ? -1.187 -7.051 -16.047 1 95.56 197 ARG A N 1
ATOM 1487 C CA . ARG A 1 197 ? -0.924 -8.43 -16.453 1 95.56 197 ARG A CA 1
ATOM 1488 C C . ARG A 1 197 ? 0.575 -8.703 -16.516 1 95.56 197 ARG A C 1
ATOM 1490 O O . ARG A 1 197 ? 1.047 -9.734 -16.031 1 95.56 197 ARG A O 1
ATOM 1497 N N . ARG A 1 198 ? 1.302 -7.773 -17.141 1 94.06 198 ARG A N 1
ATOM 1498 C CA . ARG A 1 198 ? 2.748 -7.938 -17.25 1 94.06 198 ARG A CA 1
ATOM 1499 C C . ARG A 1 198 ? 3.396 -7.996 -15.875 1 94.06 198 ARG A C 1
ATOM 1501 O O . ARG A 1 198 ? 4.234 -8.859 -15.609 1 94.06 198 ARG A O 1
ATOM 1508 N N . TYR A 1 199 ? 2.988 -7.105 -14.977 1 95.94 199 TYR A N 1
ATOM 1509 C CA . TYR A 1 199 ? 3.518 -7.074 -13.617 1 95.94 199 TYR A CA 1
ATOM 1510 C C . TYR A 1 199 ? 3.254 -8.391 -12.898 1 95.94 199 TYR A C 1
ATOM 1512 O O . TYR A 1 199 ? 4.156 -8.953 -12.273 1 95.94 199 TYR A O 1
ATOM 1520 N N . VAL A 1 200 ? 2.035 -8.836 -13.016 1 97.06 200 VAL A N 1
ATOM 1521 C CA . VAL A 1 200 ? 1.632 -10.055 -12.32 1 97.06 200 VAL A CA 1
ATOM 1522 C C . VAL A 1 200 ? 2.385 -11.25 -12.898 1 97.06 200 VAL A C 1
ATOM 1524 O O . VAL A 1 200 ? 2.875 -12.102 -12.156 1 97.06 200 VAL A O 1
ATOM 1527 N N . ARG A 1 201 ? 2.518 -11.328 -14.195 1 95.38 201 ARG A N 1
ATOM 1528 C CA . ARG A 1 201 ? 3.197 -12.438 -14.859 1 95.38 201 ARG A CA 1
ATOM 1529 C C . ARG A 1 201 ? 4.664 -12.5 -14.453 1 95.38 201 ARG A C 1
ATOM 1531 O O . ARG A 1 201 ? 5.195 -13.586 -14.211 1 95.38 201 ARG A O 1
ATOM 1538 N N . VAL A 1 202 ? 5.281 -11.375 -14.312 1 94.62 202 VAL A N 1
ATOM 1539 C CA . VAL A 1 202 ? 6.727 -11.336 -14.117 1 94.62 202 VAL A CA 1
ATOM 1540 C C . VAL A 1 202 ? 7.051 -11.391 -12.625 1 94.62 202 VAL A C 1
ATOM 1542 O O . VAL A 1 202 ? 8 -12.062 -12.211 1 94.62 202 VAL A O 1
ATOM 1545 N N . PHE A 1 203 ? 6.188 -10.75 -11.781 1 95.75 203 PHE A N 1
ATOM 1546 C CA . PHE A 1 203 ? 6.648 -10.531 -10.414 1 95.75 203 PHE A CA 1
ATOM 1547 C C . PHE A 1 203 ? 5.742 -11.234 -9.414 1 95.75 203 PHE A C 1
ATOM 1549 O O . PHE A 1 203 ? 6.082 -11.359 -8.234 1 95.75 203 PHE A O 1
ATOM 1556 N N . VAL A 1 204 ? 4.648 -11.734 -9.828 1 97.5 204 VAL A N 1
ATOM 1557 C CA . VAL A 1 204 ? 3.734 -12.352 -8.875 1 97.5 204 VAL A CA 1
ATOM 1558 C C . VAL A 1 204 ? 3.674 -13.859 -9.109 1 97.5 204 VAL A C 1
ATOM 1560 O O . VAL A 1 204 ? 3.893 -14.648 -8.195 1 97.5 204 VAL A O 1
ATOM 1563 N N . LEU A 1 205 ? 3.512 -14.328 -10.352 1 96.56 205 LEU A N 1
ATOM 1564 C CA . LEU A 1 205 ? 3.264 -15.727 -10.688 1 96.56 205 LEU A CA 1
ATOM 1565 C C . LEU A 1 205 ? 4.461 -16.594 -10.312 1 96.56 205 LEU A C 1
ATOM 1567 O O . LEU A 1 205 ? 4.293 -17.703 -9.812 1 96.56 205 LEU A O 1
ATOM 1571 N N . PRO A 1 206 ? 5.691 -16.141 -10.492 1 93.81 206 PRO A N 1
ATOM 1572 C CA . PRO A 1 206 ? 6.828 -17.031 -10.219 1 93.81 206 PRO A CA 1
ATOM 1573 C C . PRO A 1 206 ? 6.926 -17.422 -8.75 1 93.81 206 PRO A C 1
ATOM 1575 O O . PRO A 1 206 ? 7.535 -18.453 -8.422 1 93.81 206 PRO A O 1
ATOM 1578 N N . THR A 1 207 ? 6.348 -16.609 -7.887 1 94.75 207 THR A N 1
ATOM 1579 C CA . THR A 1 207 ? 6.395 -16.922 -6.465 1 94.75 207 THR A CA 1
ATOM 1580 C C . THR A 1 207 ? 5.293 -17.922 -6.098 1 94.75 207 THR A C 1
ATOM 1582 O O . THR A 1 207 ? 5.363 -18.578 -5.059 1 94.75 207 THR A O 1
ATOM 1585 N N . LEU A 1 208 ? 4.332 -18.094 -6.926 1 96.06 208 LEU A N 1
ATOM 1586 C CA . LEU A 1 208 ? 3.148 -18.859 -6.562 1 96.06 208 LEU A CA 1
ATOM 1587 C C . LEU A 1 208 ? 3.086 -20.172 -7.344 1 96.06 208 LEU A C 1
ATOM 1589 O O . LEU A 1 208 ? 2.586 -21.172 -6.84 1 96.06 208 LEU A O 1
ATOM 1593 N N . LEU A 1 209 ? 3.594 -20.141 -8.578 1 95.25 209 LEU A N 1
ATOM 1594 C CA . LEU A 1 209 ? 3.344 -21.266 -9.477 1 95.25 209 LEU A CA 1
ATOM 1595 C C . LEU A 1 209 ? 4.547 -22.203 -9.531 1 95.25 209 LEU A C 1
ATOM 1597 O O . LEU A 1 209 ? 5.691 -21.75 -9.445 1 95.25 209 LEU A O 1
ATOM 1601 N N . ALA A 1 210 ? 4.305 -23.438 -9.758 1 90.94 210 ALA A N 1
ATOM 1602 C CA . ALA A 1 210 ? 5.344 -24.438 -9.961 1 90.94 210 ALA A CA 1
ATOM 1603 C C . ALA A 1 210 ? 6.082 -24.219 -11.273 1 90.94 210 ALA A C 1
ATOM 1605 O O . ALA A 1 210 ? 7.293 -24.422 -11.359 1 90.94 210 ALA A O 1
ATOM 1606 N N . ASP A 1 211 ? 5.324 -23.781 -12.234 1 89 211 ASP A N 1
ATOM 1607 C CA . ASP A 1 211 ? 5.871 -23.5 -13.562 1 89 211 ASP A CA 1
ATOM 1608 C C . ASP A 1 211 ? 5.48 -22.109 -14.031 1 89 211 ASP A C 1
ATOM 1610 O O . ASP A 1 211 ? 4.574 -21.953 -14.852 1 89 211 ASP A O 1
ATOM 1614 N N . PRO A 1 212 ? 6.285 -21.109 -13.602 1 82.81 212 PRO A N 1
ATOM 1615 C CA . PRO A 1 212 ? 5.918 -19.719 -13.914 1 82.81 212 PRO A CA 1
ATOM 1616 C C . PRO A 1 212 ? 6.355 -19.297 -15.32 1 82.81 212 PRO A C 1
ATOM 1618 O O . PRO A 1 212 ? 7.246 -19.922 -15.906 1 82.81 212 PRO A O 1
ATOM 1621 N N . PRO A 1 213 ? 5.664 -18.297 -15.859 1 80.25 213 PRO A N 1
ATOM 1622 C CA . PRO A 1 213 ? 6.082 -17.766 -17.156 1 80.25 213 PRO A CA 1
ATOM 1623 C C . PRO A 1 213 ? 7.461 -17.094 -17.109 1 80.25 213 PRO A C 1
ATOM 1625 O O . PRO A 1 213 ? 7.941 -16.75 -16.016 1 80.25 213 PRO A O 1
ATOM 1628 N N . GLN A 1 214 ? 8.047 -16.969 -18.312 1 82.19 214 GLN A N 1
ATOM 1629 C CA . GLN A 1 214 ? 9.336 -16.297 -18.422 1 82.19 214 GLN A CA 1
ATOM 1630 C C . GLN A 1 214 ? 9.195 -14.797 -18.188 1 82.19 214 GLN A C 1
ATOM 1632 O O . GLN A 1 214 ? 8.156 -14.203 -18.5 1 82.19 214 GLN A O 1
ATOM 1637 N N . PRO A 1 215 ? 10.242 -14.148 -17.672 1 81.5 215 PRO A N 1
ATOM 1638 C CA . PRO A 1 215 ? 10.148 -12.711 -17.406 1 81.5 215 PRO A CA 1
ATOM 1639 C C . PRO A 1 215 ? 10.164 -11.883 -18.688 1 81.5 215 PRO A C 1
ATOM 1641 O O . PRO A 1 215 ? 10.609 -12.359 -19.734 1 81.5 215 PRO A O 1
ATOM 1644 N N . GLU A 1 216 ? 9.57 -10.734 -18.641 1 81.06 216 GLU A N 1
ATOM 1645 C CA . GLU A 1 216 ? 9.547 -9.703 -19.672 1 81.06 216 GLU A CA 1
ATOM 1646 C C . GLU A 1 216 ? 9.641 -8.305 -19.062 1 81.06 216 GLU A C 1
ATOM 1648 O O . GLU A 1 216 ? 9.523 -8.148 -17.844 1 81.06 216 GLU A O 1
ATOM 1653 N N . ALA A 1 217 ? 9.984 -7.293 -19.891 1 78.19 217 ALA A N 1
ATOM 1654 C CA . ALA A 1 217 ? 10.016 -5.926 -19.375 1 78.19 217 ALA A CA 1
ATOM 1655 C C . ALA A 1 217 ? 8.648 -5.508 -18.844 1 78.19 217 ALA A C 1
ATOM 1657 O O . ALA A 1 217 ? 7.621 -5.77 -19.484 1 78.19 217 ALA A O 1
ATOM 1658 N N . VAL A 1 218 ? 8.664 -4.867 -17.688 1 83.5 218 VAL A N 1
ATOM 1659 C CA . VAL A 1 218 ? 7.398 -4.562 -17.031 1 83.5 218 VAL A CA 1
ATOM 1660 C C . VAL A 1 218 ? 7.145 -3.059 -17.062 1 83.5 218 VAL A C 1
ATOM 1662 O O . VAL A 1 218 ? 6.094 -2.611 -17.531 1 83.5 218 VAL A O 1
ATOM 1665 N N . PHE A 1 219 ? 8.094 -2.213 -16.531 1 75.38 219 PHE A N 1
ATOM 1666 C CA . PHE A 1 219 ? 7.859 -0.784 -16.359 1 75.38 219 PHE A CA 1
ATOM 1667 C C . PHE A 1 219 ? 8.422 0.001 -17.547 1 75.38 219 PHE A C 1
ATOM 1669 O O . PHE A 1 219 ? 9.492 0.595 -17.453 1 75.38 219 PHE A O 1
ATOM 1676 N N . ILE A 1 220 ? 8.047 -0.336 -18.797 1 68.69 220 ILE A N 1
ATOM 1677 C CA . ILE A 1 220 ? 8.523 0.322 -20.016 1 68.69 220 ILE A CA 1
ATOM 1678 C C . ILE A 1 220 ? 7.93 1.725 -20.109 1 68.69 220 ILE A C 1
ATOM 1680 O O . ILE A 1 220 ? 6.809 1.961 -19.656 1 68.69 220 ILE A O 1
ATOM 1684 N N . MET B 1 1 ? 59.312 80.875 0.142 1 26.91 1 MET B N 1
ATOM 1685 C CA . MET B 1 1 ? 59.625 79.562 0.679 1 26.91 1 MET B CA 1
ATOM 1686 C C . MET B 1 1 ? 58.344 78.75 0.768 1 26.91 1 MET B C 1
ATOM 1688 O O . MET B 1 1 ? 57.438 79 1.546 1 26.91 1 MET B O 1
ATOM 1692 N N . ALA B 1 2 ? 57.875 78.125 -0.402 1 34.62 2 ALA B N 1
ATOM 1693 C CA . ALA B 1 2 ? 56.688 77.375 -0.807 1 34.62 2 ALA B CA 1
ATOM 1694 C C . ALA B 1 2 ? 56.594 76.062 -0.048 1 34.62 2 ALA B C 1
ATOM 1696 O O . ALA B 1 2 ? 57.438 75.188 -0.194 1 34.62 2 ALA B O 1
ATOM 1697 N N . ARG B 1 3 ? 56.125 76.062 1.184 1 32.09 3 ARG B N 1
ATOM 1698 C CA . ARG B 1 3 ? 55.906 74.875 1.999 1 32.09 3 ARG B CA 1
ATOM 1699 C C . ARG B 1 3 ? 55.094 73.812 1.249 1 32.09 3 ARG B C 1
ATOM 1701 O O . ARG B 1 3 ? 53.969 74.125 0.792 1 32.09 3 ARG B O 1
ATOM 1708 N N . LYS B 1 4 ? 55.781 72.812 0.663 1 34.72 4 LYS B N 1
ATOM 1709 C CA . LYS B 1 4 ? 55.25 71.625 0.058 1 34.72 4 LYS B CA 1
ATOM 1710 C C . LYS B 1 4 ? 54.281 70.875 1.014 1 34.72 4 LYS B C 1
ATOM 1712 O O . LYS B 1 4 ? 54.688 70.5 2.109 1 34.72 4 LYS B O 1
ATOM 1717 N N . ALA B 1 5 ? 53 71.25 0.979 1 37.06 5 ALA B N 1
ATOM 1718 C CA . ALA B 1 5 ? 51.938 70.5 1.645 1 37.06 5 ALA B CA 1
ATOM 1719 C C . ALA B 1 5 ? 52.062 69 1.374 1 37.06 5 ALA B C 1
ATOM 1721 O O . ALA B 1 5 ? 52.062 68.562 0.219 1 37.06 5 ALA B O 1
ATOM 1722 N N . GLN B 1 6 ? 52.906 68.25 2.1 1 33.75 6 GLN B N 1
ATOM 1723 C CA . GLN B 1 6 ? 53 66.812 2.07 1 33.75 6 GLN B CA 1
ATOM 1724 C C . GLN B 1 6 ? 51.625 66.125 2.066 1 33.75 6 GLN B C 1
ATOM 1726 O O . GLN B 1 6 ? 50.781 66.5 2.906 1 33.75 6 GLN B O 1
ATOM 1731 N N . GLY B 1 7 ? 51.125 65.75 0.91 1 32.34 7 GLY B N 1
ATOM 1732 C CA . GLY B 1 7 ? 49.938 65 0.604 1 32.34 7 GLY B CA 1
ATOM 1733 C C . GLY B 1 7 ? 49.75 63.75 1.484 1 32.34 7 GLY B C 1
ATOM 1734 O O . GLY B 1 7 ? 50.625 62.875 1.52 1 32.34 7 GLY B O 1
ATOM 1735 N N . GLU B 1 8 ? 49.25 63.844 2.738 1 34.38 8 GLU B N 1
ATOM 1736 C CA . GLU B 1 8 ? 48.938 62.688 3.568 1 34.38 8 GLU B CA 1
ATOM 1737 C C . GLU B 1 8 ? 48.219 61.594 2.762 1 34.38 8 GLU B C 1
ATOM 1739 O O . GLU B 1 8 ? 47.281 61.906 2.037 1 34.38 8 GLU B O 1
ATOM 1744 N N . ASP B 1 9 ? 48.938 60.594 2.312 1 35.5 9 ASP B N 1
ATOM 1745 C CA . ASP B 1 9 ? 48.469 59.344 1.678 1 35.5 9 ASP B CA 1
ATOM 1746 C C . ASP B 1 9 ? 47.281 58.75 2.453 1 35.5 9 ASP B C 1
ATOM 1748 O O . ASP B 1 9 ? 47.438 58.375 3.617 1 35.5 9 ASP B O 1
ATOM 1752 N N . LYS B 1 10 ? 46.125 59.25 2.26 1 40 10 LYS B N 1
ATOM 1753 C CA . LYS B 1 10 ? 44.938 58.594 2.811 1 40 10 LYS B CA 1
ATOM 1754 C C . LYS B 1 10 ? 45 57.094 2.57 1 40 10 LYS B C 1
ATOM 1756 O O . LYS B 1 10 ? 45.062 56.656 1.424 1 40 10 LYS B O 1
ATOM 1761 N N . ALA B 1 11 ? 45.469 56.312 3.5 1 39.16 11 ALA B N 1
ATOM 1762 C CA . ALA B 1 11 ? 45.344 54.844 3.5 1 39.16 11 ALA B CA 1
ATOM 1763 C C . ALA B 1 11 ? 43.969 54.406 3.018 1 39.16 11 ALA B C 1
ATOM 1765 O O . ALA B 1 11 ? 42.969 54.969 3.422 1 39.16 11 ALA B O 1
ATOM 1766 N N . PRO B 1 12 ? 43.812 53.75 1.873 1 35.91 12 PRO B N 1
ATOM 1767 C CA . PRO B 1 12 ? 42.5 53.25 1.424 1 35.91 12 PRO B CA 1
ATOM 1768 C C . PRO B 1 12 ? 41.812 52.406 2.475 1 35.91 12 PRO B C 1
ATOM 1770 O O . PRO B 1 12 ? 42.469 51.75 3.279 1 35.91 12 PRO B O 1
ATOM 1773 N N . ARG B 1 13 ? 40.875 52.844 3.201 1 40.16 13 ARG B N 1
ATOM 1774 C CA . ARG B 1 13 ? 40 52.062 4.09 1 40.16 13 ARG B CA 1
ATOM 1775 C C . ARG B 1 13 ? 39.531 50.781 3.402 1 40.16 13 ARG B C 1
ATOM 1777 O O . ARG B 1 13 ? 38.562 50.812 2.635 1 40.16 13 ARG B O 1
ATOM 1784 N N . GLY B 1 14 ? 40.344 50.031 2.664 1 32.5 14 GLY B N 1
ATOM 1785 C CA . GLY B 1 14 ? 39.844 48.844 1.988 1 32.5 14 GLY B CA 1
ATOM 1786 C C . GLY B 1 14 ? 39.25 47.812 2.938 1 32.5 14 GLY B C 1
ATOM 1787 O O . GLY B 1 14 ? 39.188 46.625 2.605 1 32.5 14 GLY B O 1
ATOM 1788 N N . ARG B 1 15 ? 39.062 48.094 4.242 1 37.75 15 ARG B N 1
ATOM 1789 C CA . ARG B 1 15 ? 38.719 46.875 4.961 1 37.75 15 ARG B CA 1
ATOM 1790 C C . ARG B 1 15 ? 37.5 46.219 4.371 1 37.75 15 ARG B C 1
ATOM 1792 O O . ARG B 1 15 ? 36.375 46.719 4.539 1 37.75 15 ARG B O 1
ATOM 1799 N N . GLY B 1 16 ? 37.531 45.875 3.1 1 36.34 16 GLY B N 1
ATOM 1800 C CA . GLY B 1 16 ? 36.406 45 2.752 1 36.34 16 GLY B CA 1
ATOM 1801 C C . GLY B 1 16 ? 36.031 44.062 3.881 1 36.34 16 GLY B C 1
ATOM 1802 O O . GLY B 1 16 ? 36.844 43.688 4.719 1 36.34 16 GLY B O 1
ATOM 1803 N N . ARG B 1 17 ? 34.844 44.375 4.453 1 41.12 17 ARG B N 1
ATOM 1804 C CA . ARG B 1 17 ? 34.375 43.406 5.441 1 41.12 17 ARG B CA 1
ATOM 1805 C C . ARG B 1 17 ? 34.844 42 5.105 1 41.12 17 ARG B C 1
ATOM 1807 O O . ARG B 1 17 ? 34.844 41.594 3.941 1 41.12 17 ARG B O 1
ATOM 1814 N N . PRO B 1 18 ? 35.906 41.406 5.727 1 41.56 18 PRO B N 1
ATOM 1815 C CA . PRO B 1 18 ? 36.219 40 5.406 1 41.56 18 PRO B CA 1
ATOM 1816 C C . PRO B 1 18 ? 35.031 39.219 4.902 1 41.56 18 PRO B C 1
ATOM 1818 O O . PRO B 1 18 ? 33.875 39.562 5.195 1 41.56 18 PRO B O 1
ATOM 1821 N N . PRO B 1 19 ? 34.938 38.469 3.799 1 41.06 19 PRO B N 1
ATOM 1822 C CA . PRO B 1 19 ? 33.781 37.656 3.477 1 41.06 19 PRO B CA 1
ATOM 1823 C C . PRO B 1 19 ? 33.062 37.156 4.723 1 41.06 19 PRO B C 1
ATOM 1825 O O . PRO B 1 19 ? 33.688 36.531 5.594 1 41.06 19 PRO B O 1
ATOM 1828 N N . GLY B 1 20 ? 32.312 37.844 5.535 1 40.91 20 GLY B N 1
ATOM 1829 C CA . GLY B 1 20 ? 31.672 37.594 6.812 1 40.91 20 GLY B CA 1
ATOM 1830 C C . GLY B 1 20 ? 31.406 36.125 7.059 1 40.91 20 GLY B C 1
ATOM 1831 O O . GLY B 1 20 ? 31.078 35.375 6.125 1 40.91 20 GLY B O 1
ATOM 1832 N N . GLY B 1 21 ? 32.094 35.344 7.887 1 50.75 21 GLY B N 1
ATOM 1833 C CA . GLY B 1 21 ? 32.062 33.969 8.383 1 50.75 21 GLY B CA 1
ATOM 1834 C C . GLY B 1 21 ? 30.672 33.375 8.453 1 50.75 21 GLY B C 1
ATOM 1835 O O . GLY B 1 21 ? 30.391 32.562 9.32 1 50.75 21 GLY B O 1
ATOM 1836 N N . GLY B 1 22 ? 29.688 34.125 7.992 1 58.91 22 GLY B N 1
ATOM 1837 C CA . GLY B 1 22 ? 28.312 33.688 8.062 1 58.91 22 GLY B CA 1
ATOM 1838 C C . GLY B 1 22 ? 28.062 32.344 7.387 1 58.91 22 GLY B C 1
ATOM 1839 O O . GLY B 1 22 ? 28.906 31.891 6.613 1 58.91 22 GLY B O 1
ATOM 1840 N N . ASN B 1 23 ? 27.266 31.531 8.039 1 74.31 23 ASN B N 1
ATOM 1841 C CA . ASN B 1 23 ? 26.906 30.234 7.496 1 74.31 23 ASN B CA 1
ATOM 1842 C C . ASN B 1 23 ? 26.578 30.312 6.004 1 74.31 23 ASN B C 1
ATOM 1844 O O . ASN B 1 23 ? 26 31.297 5.543 1 74.31 23 ASN B O 1
ATOM 1848 N N . THR B 1 24 ? 27.297 29.594 5.18 1 87.56 24 THR B N 1
ATOM 1849 C CA . THR B 1 24 ? 26.922 29.453 3.779 1 87.56 24 THR B CA 1
ATOM 1850 C C . THR B 1 24 ? 25.422 29.156 3.658 1 87.56 24 THR B C 1
ATOM 1852 O O . THR B 1 24 ? 24.766 28.812 4.645 1 87.56 24 THR B O 1
ATOM 1855 N N . ALA B 1 25 ? 24.891 29.531 2.549 1 88.88 25 ALA B N 1
ATOM 1856 C CA . ALA B 1 25 ? 23.484 29.25 2.283 1 88.88 25 ALA B CA 1
ATOM 1857 C C . ALA B 1 25 ? 23.141 27.797 2.609 1 88.88 25 ALA B C 1
ATOM 1859 O O . ALA B 1 25 ? 22.094 27.516 3.184 1 88.88 25 ALA B O 1
ATOM 1860 N N . GLN B 1 26 ? 24.062 26.984 2.232 1 91.44 26 GLN B N 1
ATOM 1861 C CA . GLN B 1 26 ? 23.844 25.562 2.498 1 91.44 26 GLN B CA 1
ATOM 1862 C C . GLN B 1 26 ? 23.859 25.281 3.996 1 91.44 26 GLN B C 1
ATOM 1864 O O . GLN B 1 26 ? 23.031 24.5 4.488 1 91.44 26 GLN B O 1
ATOM 1869 N N . GLN B 1 27 ? 24.703 25.875 4.621 1 92.75 27 GLN B N 1
ATOM 1870 C CA . GLN B 1 27 ? 24.797 25.703 6.066 1 92.75 27 GLN B CA 1
ATOM 1871 C C . GLN B 1 27 ? 23.531 26.234 6.754 1 92.75 27 GLN B C 1
ATOM 1873 O O . GLN B 1 27 ? 23.016 25.609 7.68 1 92.75 27 GLN B O 1
ATOM 1878 N N . ALA B 1 28 ? 23.094 27.375 6.348 1 93.69 28 ALA B N 1
ATOM 1879 C CA . ALA B 1 28 ? 21.875 27.953 6.91 1 93.69 28 ALA B CA 1
ATOM 1880 C C . ALA B 1 28 ? 20.688 27.031 6.684 1 93.69 28 ALA B C 1
ATOM 1882 O O . ALA B 1 28 ? 19.875 26.812 7.594 1 93.69 28 ALA B O 1
ATOM 1883 N N . GLN B 1 29 ? 20.562 26.5 5.496 1 95.75 29 GLN B N 1
ATOM 1884 C CA . GLN B 1 29 ? 19.484 25.578 5.176 1 95.75 29 GLN B CA 1
ATOM 1885 C C . GLN B 1 29 ? 19.5 24.359 6.105 1 95.75 29 GLN B C 1
ATOM 1887 O O . GLN B 1 29 ? 18.469 23.938 6.605 1 95.75 29 GLN B O 1
ATOM 1892 N N . GLU B 1 30 ? 20.672 23.859 6.32 1 96.12 30 GLU B N 1
ATOM 1893 C CA . GLU B 1 30 ? 20.828 22.703 7.184 1 96.12 30 GLU B CA 1
ATOM 1894 C C . GLU B 1 30 ? 20.438 23.031 8.625 1 96.12 30 GLU B C 1
ATOM 1896 O O . GLU B 1 30 ? 19.797 22.219 9.297 1 96.12 30 GLU B O 1
ATOM 1901 N N . GLN B 1 31 ? 20.812 24.141 9.055 1 96.5 31 GLN B N 1
ATOM 1902 C CA . GLN B 1 31 ? 20.5 24.547 10.422 1 96.5 31 GLN B CA 1
ATOM 1903 C C . GLN B 1 31 ? 18.984 24.766 10.586 1 96.5 31 GLN B C 1
ATOM 1905 O O . GLN B 1 31 ? 18.438 24.453 11.641 1 96.5 31 GLN B O 1
ATOM 1910 N N . LEU B 1 32 ? 18.406 25.297 9.586 1 97.44 32 LEU B N 1
ATOM 1911 C CA . LEU B 1 32 ? 16.953 25.469 9.609 1 97.44 32 LEU B CA 1
ATOM 1912 C C . LEU B 1 32 ? 16.25 24.109 9.656 1 97.44 32 LEU B C 1
ATOM 1914 O O . LEU B 1 32 ? 15.289 23.938 10.406 1 97.44 32 LEU B O 1
ATOM 1918 N N . LEU B 1 33 ? 16.766 23.156 8.922 1 97.56 33 LEU B N 1
ATOM 1919 C CA . LEU B 1 33 ? 16.188 21.812 8.922 1 97.56 33 LEU B CA 1
ATOM 1920 C C . LEU B 1 33 ? 16.391 21.141 10.273 1 97.56 33 LEU B C 1
ATOM 1922 O O . LEU B 1 33 ? 15.508 20.438 10.766 1 97.56 33 LEU B O 1
ATOM 1926 N N . ASP B 1 34 ? 17.547 21.406 10.859 1 97.88 34 ASP B N 1
ATOM 1927 C CA . ASP B 1 34 ? 17.812 20.875 12.188 1 97.88 34 ASP B CA 1
ATOM 1928 C C . ASP B 1 34 ? 16.812 21.422 13.211 1 97.88 34 ASP B C 1
ATOM 1930 O O . ASP B 1 34 ? 16.266 20.656 14.016 1 97.88 34 ASP B O 1
ATOM 1934 N N . ALA B 1 35 ? 16.594 22.672 13.141 1 97.81 35 ALA B N 1
ATOM 1935 C CA . ALA B 1 35 ? 15.648 23.328 14.047 1 97.81 35 ALA B CA 1
ATOM 1936 C C . ALA B 1 35 ? 14.234 22.812 13.828 1 97.81 35 ALA B C 1
ATOM 1938 O O . ALA B 1 35 ? 13.508 22.531 14.797 1 97.81 35 ALA B O 1
ATOM 1939 N N . ALA B 1 36 ? 13.852 22.703 12.617 1 97.69 36 ALA B N 1
ATOM 1940 C CA . ALA B 1 36 ? 12.523 22.188 12.281 1 97.69 36 ALA B CA 1
ATOM 1941 C C . ALA B 1 36 ? 12.328 20.781 12.836 1 97.69 36 ALA B C 1
ATOM 1943 O O . ALA B 1 36 ? 11.289 20.484 13.43 1 97.69 36 ALA B O 1
ATOM 1944 N N . GLU B 1 37 ? 13.312 19.938 12.578 1 97.5 37 GLU B N 1
ATOM 1945 C CA . GLU B 1 37 ? 13.242 18.578 13.078 1 97.5 37 GLU B CA 1
ATOM 1946 C C . GLU B 1 37 ? 13.031 18.547 14.586 1 97.5 37 GLU B C 1
ATOM 1948 O O . GLU B 1 37 ? 12.164 17.828 15.086 1 97.5 37 GLU B O 1
ATOM 1953 N N . ARG B 1 38 ? 13.773 19.328 15.266 1 97.25 38 ARG B N 1
ATOM 1954 C CA . ARG B 1 38 ? 13.664 19.391 16.719 1 97.25 38 ARG B CA 1
ATOM 1955 C C . ARG B 1 38 ? 12.273 19.844 17.156 1 97.25 38 ARG B C 1
ATOM 1957 O O . ARG B 1 38 ? 11.656 19.25 18.031 1 97.25 38 ARG B O 1
ATOM 1964 N N . LEU B 1 39 ? 11.766 20.828 16.531 1 96.81 39 LEU B N 1
ATOM 1965 C CA . LEU B 1 39 ? 10.469 21.406 16.906 1 96.81 39 LEU B CA 1
ATOM 1966 C C . LEU B 1 39 ? 9.336 20.438 16.562 1 96.81 39 LEU B C 1
ATOM 1968 O O . LEU B 1 39 ? 8.414 20.25 17.359 1 96.81 39 LEU B O 1
ATOM 1972 N N . PHE B 1 40 ? 9.445 19.828 15.414 1 95.25 40 PHE B N 1
ATOM 1973 C CA . PHE B 1 40 ? 8.406 18.891 15.008 1 95.25 40 PHE B CA 1
ATOM 1974 C C . PHE B 1 40 ? 8.336 17.703 15.961 1 95.25 40 PHE B C 1
ATOM 1976 O O . PHE B 1 40 ? 7.246 17.266 16.344 1 95.25 40 PHE B O 1
ATOM 1983 N N . ILE B 1 41 ? 9.461 17.234 16.344 1 95.19 41 ILE B N 1
ATOM 1984 C CA . ILE B 1 41 ? 9.492 16.078 17.25 1 95.19 41 ILE B CA 1
ATOM 1985 C C . ILE B 1 41 ? 8.992 16.5 18.625 1 95.19 41 ILE B C 1
ATOM 1987 O O . ILE B 1 41 ? 8.219 15.773 19.25 1 95.19 41 ILE B O 1
ATOM 1991 N N . ALA B 1 42 ? 9.367 17.688 19.047 1 95.25 42 ALA B N 1
ATOM 1992 C CA . ALA B 1 42 ? 9.078 18.141 20.391 1 95.25 42 ALA B CA 1
ATOM 1993 C C . ALA B 1 42 ? 7.648 18.656 20.516 1 95.25 42 ALA B C 1
ATOM 1995 O O . ALA B 1 42 ? 6.977 18.438 21.516 1 95.25 42 ALA B O 1
ATOM 1996 N N . ARG B 1 43 ? 7.129 19.359 19.422 1 94.06 43 ARG B N 1
ATOM 1997 C CA . ARG B 1 43 ? 5.895 20.125 19.594 1 94.06 43 ARG B CA 1
ATOM 1998 C C . ARG B 1 43 ? 4.84 19.703 18.578 1 94.06 43 ARG B C 1
ATOM 2000 O O . ARG B 1 43 ? 3.682 20.109 18.672 1 94.06 43 ARG B O 1
ATOM 2007 N N . GLY B 1 44 ? 5.266 18.906 17.672 1 91.88 44 GLY B N 1
ATOM 2008 C CA . GLY B 1 44 ? 4.328 18.531 16.625 1 91.88 44 GLY B CA 1
ATOM 2009 C C . GLY B 1 44 ? 4.293 19.516 15.484 1 91.88 44 GLY B C 1
ATOM 2010 O O . GLY B 1 44 ? 4.914 20.578 15.555 1 91.88 44 GLY B O 1
ATOM 2011 N N . TYR B 1 45 ? 3.629 19.188 14.453 1 88.94 45 TYR B N 1
ATOM 2012 C CA . TYR B 1 45 ? 3.598 19.969 13.219 1 88.94 45 TYR B CA 1
ATOM 2013 C C . TYR B 1 45 ? 2.848 21.266 13.414 1 88.94 45 TYR B C 1
ATOM 2015 O O . TYR B 1 45 ? 3.322 22.328 13.008 1 88.94 45 TYR B O 1
ATOM 2023 N N . ALA B 1 46 ? 1.706 21.172 13.992 1 87.88 46 ALA B N 1
ATOM 2024 C CA . ALA B 1 46 ? 0.821 22.328 14.109 1 87.88 46 ALA B CA 1
ATOM 2025 C C . ALA B 1 46 ? 1.489 23.453 14.898 1 87.88 46 ALA B C 1
ATOM 2027 O O . ALA B 1 46 ? 1.394 24.625 14.516 1 87.88 46 ALA B O 1
ATOM 2028 N N . ALA B 1 47 ? 2.242 23.156 15.82 1 91.19 47 ALA B N 1
ATOM 2029 C CA . ALA B 1 47 ? 2.828 24.141 16.734 1 91.19 47 ALA B CA 1
ATOM 2030 C C . ALA B 1 47 ? 4.156 24.672 16.188 1 91.19 47 ALA B C 1
ATOM 2032 O O . ALA B 1 47 ? 4.695 25.656 16.703 1 91.19 47 ALA B O 1
ATOM 2033 N N . SER B 1 48 ? 4.625 24.016 15.211 1 94.69 48 SER B N 1
ATOM 2034 C CA . SER B 1 48 ? 5.938 24.375 14.68 1 94.69 48 SER B CA 1
ATOM 2035 C C . SER B 1 48 ? 5.816 25.219 13.422 1 94.69 48 SER B C 1
ATOM 2037 O O . SER B 1 48 ? 5.938 24.703 12.305 1 94.69 48 SER B O 1
ATOM 2039 N N . THR B 1 49 ? 5.785 26.547 13.602 1 95.62 49 THR B N 1
ATOM 2040 C CA . THR B 1 49 ? 5.598 27.5 12.508 1 95.62 49 THR B CA 1
ATOM 2041 C C . THR B 1 49 ? 6.938 27.891 11.891 1 95.62 49 THR B C 1
ATOM 2043 O O . THR B 1 49 ? 7.992 27.625 12.469 1 95.62 49 THR B O 1
ATOM 2046 N N . MET B 1 50 ? 6.828 28.516 10.75 1 96.88 50 MET B N 1
ATOM 2047 C CA . MET B 1 50 ? 8.039 29.016 10.109 1 96.88 50 MET B CA 1
ATOM 2048 C C . MET B 1 50 ? 8.758 30.016 11.008 1 96.88 50 MET B C 1
ATOM 2050 O O . MET B 1 50 ? 9.992 30 11.094 1 96.88 50 MET B O 1
ATOM 2054 N N . GLU B 1 51 ? 8.031 30.781 11.703 1 96.25 51 GLU B N 1
ATOM 2055 C CA . GLU B 1 51 ? 8.594 31.766 12.617 1 96.25 51 GLU B CA 1
ATOM 2056 C C . GLU B 1 51 ? 9.297 31.094 13.797 1 96.25 51 GLU B C 1
ATOM 2058 O O . GLU B 1 51 ? 10.391 31.484 14.188 1 96.25 51 GLU B O 1
ATOM 2063 N N . ALA B 1 52 ? 8.68 30.141 14.336 1 97 52 ALA B N 1
ATOM 2064 C CA . ALA B 1 52 ? 9.266 29.406 15.453 1 97 52 ALA B CA 1
ATOM 2065 C C . ALA B 1 52 ? 10.555 28.703 15.039 1 97 52 ALA B C 1
ATOM 2067 O O . ALA B 1 52 ? 11.531 28.672 15.797 1 97 52 ALA B O 1
ATOM 2068 N N . ILE B 1 53 ? 10.57 28.188 13.812 1 97.69 53 ILE B N 1
ATOM 2069 C CA . ILE B 1 53 ? 11.734 27.469 13.297 1 97.69 53 ILE B CA 1
ATOM 2070 C C . ILE B 1 53 ? 12.883 28.453 13.07 1 97.69 53 ILE B C 1
ATOM 2072 O O . ILE B 1 53 ? 14.031 28.172 13.43 1 97.69 53 ILE B O 1
ATOM 2076 N N . ALA B 1 54 ? 12.57 29.594 12.531 1 97.25 54 ALA B N 1
ATOM 2077 C CA . ALA B 1 54 ? 13.578 30.625 12.336 1 97.25 54 ALA B CA 1
ATOM 2078 C C . ALA B 1 54 ? 14.211 31.031 13.664 1 97.25 54 ALA B C 1
ATOM 2080 O O . ALA B 1 54 ? 15.438 31.047 13.797 1 97.25 54 ALA B O 1
ATOM 2081 N N . ARG B 1 55 ? 13.391 31.25 14.633 1 96.88 55 ARG B N 1
ATOM 2082 C CA . ARG B 1 55 ? 13.852 31.656 15.953 1 96.88 55 ARG B CA 1
ATOM 2083 C C . ARG B 1 55 ? 14.727 30.562 16.578 1 96.88 55 ARG B C 1
ATOM 2085 O O . ARG B 1 55 ? 15.781 30.859 17.141 1 96.88 55 ARG B O 1
ATOM 2092 N N . GLU B 1 56 ? 14.305 29.406 16.453 1 96.56 56 GLU B N 1
ATOM 2093 C CA . GLU B 1 56 ? 15.039 28.281 17.016 1 96.56 56 GLU B CA 1
ATOM 2094 C C . GLU B 1 56 ? 16.422 28.141 16.375 1 96.56 56 GLU B C 1
ATOM 2096 O O . GLU B 1 56 ? 17.375 27.75 17.031 1 96.56 56 GLU B O 1
ATOM 2101 N N . ALA B 1 57 ? 16.516 28.422 15.109 1 96.75 57 ALA B N 1
ATOM 2102 C CA . ALA B 1 57 ? 17.75 28.281 14.352 1 96.75 57 ALA B CA 1
ATOM 2103 C C . ALA B 1 57 ? 18.641 29.531 14.5 1 96.75 57 ALA B C 1
ATOM 2105 O O . ALA B 1 57 ? 19.797 29.531 14.07 1 96.75 57 ALA B O 1
ATOM 2106 N N . GLY B 1 58 ? 18.094 30.594 15.039 1 96.38 58 GLY B N 1
ATOM 2107 C CA . GLY B 1 58 ? 18.828 31.828 15.227 1 96.38 58 GLY B CA 1
ATOM 2108 C C . GLY B 1 58 ? 18.859 32.688 13.984 1 96.38 58 GLY B C 1
ATOM 2109 O O . GLY B 1 58 ? 19.828 33.438 13.758 1 96.38 58 GLY B O 1
ATOM 2110 N N . TYR B 1 59 ? 17.891 32.469 13.195 1 95.81 59 TYR B N 1
ATOM 2111 C CA . TYR B 1 59 ? 17.797 33.25 11.969 1 95.81 59 TYR B CA 1
ATOM 2112 C C . TYR B 1 59 ? 16.547 34.125 11.977 1 95.81 59 TYR B C 1
ATOM 2114 O O . TYR B 1 59 ? 15.641 33.938 12.789 1 95.81 59 TYR B O 1
ATOM 2122 N N . SER B 1 60 ? 16.594 35.094 11.086 1 94.25 60 SER B N 1
ATOM 2123 C CA . SER B 1 60 ? 15.406 35.906 10.883 1 94.25 60 SER B CA 1
ATOM 2124 C C . SER B 1 60 ? 14.367 35.188 10.039 1 94.25 60 SER B C 1
ATOM 2126 O O . SER B 1 60 ? 14.688 34.219 9.352 1 94.25 60 SER B O 1
ATOM 2128 N N . ARG B 1 61 ? 13.164 35.625 10.078 1 93.69 61 ARG B N 1
ATOM 2129 C CA . ARG B 1 61 ? 12.086 35.125 9.25 1 93.69 61 ARG B CA 1
ATOM 2130 C C . ARG B 1 61 ? 12.438 35.219 7.77 1 93.69 61 ARG B C 1
ATOM 2132 O O . ARG B 1 61 ? 12.148 34.312 6.996 1 93.69 61 ARG B O 1
ATOM 2139 N N . ALA B 1 62 ? 13.094 36.25 7.43 1 93.62 62 ALA B N 1
ATOM 2140 C CA . ALA B 1 62 ? 13.445 36.469 6.031 1 93.62 62 ALA B CA 1
ATOM 2141 C C . ALA B 1 62 ? 14.391 35.406 5.516 1 93.62 62 ALA B C 1
ATOM 2143 O O . ALA B 1 62 ? 14.258 34.938 4.379 1 93.62 62 ALA B O 1
ATOM 2144 N N . VAL B 1 63 ? 15.273 34.969 6.34 1 93.75 63 VAL B N 1
ATOM 2145 C CA . VAL B 1 63 ? 16.25 33.969 5.953 1 93.75 63 VAL B CA 1
ATOM 2146 C C . VAL B 1 63 ? 15.562 32.656 5.711 1 93.75 63 VAL B C 1
ATOM 2148 O O . VAL B 1 63 ? 15.867 31.938 4.738 1 93.75 63 VAL B O 1
ATOM 2151 N N . VAL B 1 64 ? 14.578 32.25 6.59 1 96.31 64 VAL B N 1
ATOM 2152 C CA . VAL B 1 64 ? 13.875 30.969 6.438 1 96.31 64 VAL B CA 1
ATOM 2153 C C . VAL B 1 64 ? 13.086 30.969 5.133 1 96.31 64 VAL B C 1
ATOM 2155 O O . VAL B 1 64 ? 13.094 29.984 4.395 1 96.31 64 VAL B O 1
ATOM 2158 N N . TYR B 1 65 ? 12.508 32.062 4.77 1 96.31 65 TYR B N 1
ATOM 2159 C CA . TYR B 1 65 ? 11.648 32.125 3.592 1 96.31 65 TYR B CA 1
ATOM 2160 C C . TYR B 1 65 ? 12.477 32.25 2.318 1 96.31 65 TYR B C 1
ATOM 2162 O O . TYR B 1 65 ? 11.977 32 1.22 1 96.31 65 TYR B O 1
ATOM 2170 N N . ARG B 1 66 ? 13.773 32.656 2.484 1 95.69 66 ARG B N 1
ATOM 2171 C CA . ARG B 1 66 ? 14.688 32.594 1.35 1 95.69 66 ARG B CA 1
ATOM 2172 C C . ARG B 1 66 ? 14.992 31.172 0.938 1 95.69 66 ARG B C 1
ATOM 2174 O O . ARG B 1 66 ? 15.18 30.891 -0.247 1 95.69 66 ARG B O 1
ATOM 2181 N N . HIS B 1 67 ? 14.945 30.312 1.905 1 96.25 67 HIS B N 1
ATOM 2182 C CA . HIS B 1 67 ? 15.305 28.938 1.645 1 96.25 67 HIS B CA 1
ATOM 2183 C C . HIS B 1 67 ? 14.062 28.094 1.365 1 96.25 67 HIS B C 1
ATOM 2185 O O . HIS B 1 67 ? 14.117 27.141 0.569 1 96.25 67 HIS B O 1
ATOM 2191 N N . PHE B 1 68 ? 13.023 28.438 2.082 1 97.06 68 PHE B N 1
ATOM 2192 C CA . PHE B 1 68 ? 11.781 27.688 1.951 1 97.06 68 PHE B CA 1
ATOM 2193 C C . PHE B 1 68 ? 10.602 28.625 1.768 1 97.06 68 PHE B C 1
ATOM 2195 O O . PHE B 1 68 ? 10.281 29.422 2.66 1 97.06 68 PHE B O 1
ATOM 2202 N N . ARG B 1 69 ? 9.938 28.391 0.729 1 95.19 69 ARG B N 1
ATOM 2203 C CA . ARG B 1 69 ? 8.867 29.312 0.354 1 95.19 69 ARG B CA 1
ATOM 2204 C C . ARG B 1 69 ? 7.691 29.219 1.324 1 95.19 69 ARG B C 1
ATOM 2206 O O . ARG B 1 69 ? 6.969 30.188 1.53 1 95.19 69 ARG B O 1
ATOM 2213 N N . ASN B 1 70 ? 7.434 28.016 1.783 1 94 70 ASN B N 1
ATOM 2214 C CA . ASN B 1 70 ? 6.367 27.734 2.738 1 94 70 ASN B CA 1
ATOM 2215 C C . ASN B 1 70 ? 6.684 26.5 3.578 1 94 70 ASN B C 1
ATOM 2217 O O . ASN B 1 70 ? 7.723 25.859 3.387 1 94 70 ASN B O 1
ATOM 2221 N N . ARG B 1 71 ? 5.824 26.188 4.449 1 92.5 71 ARG B N 1
ATOM 2222 C CA . ARG B 1 71 ? 6.043 25.078 5.379 1 92.5 71 ARG B CA 1
ATOM 2223 C C . ARG B 1 71 ? 6.059 23.75 4.648 1 92.5 71 ARG B C 1
ATOM 2225 O O . ARG B 1 71 ? 6.789 22.828 5.031 1 92.5 71 ARG B O 1
ATOM 2232 N N . ASP B 1 72 ? 5.301 23.656 3.572 1 90.31 72 ASP B N 1
ATOM 2233 C CA . ASP B 1 72 ? 5.266 22.438 2.787 1 90.31 72 ASP B CA 1
ATOM 2234 C C . ASP B 1 72 ? 6.617 22.156 2.129 1 90.31 72 ASP B C 1
ATOM 2236 O O . ASP B 1 72 ? 7.074 21.016 2.092 1 90.31 72 ASP B O 1
ATOM 2240 N N . ASP B 1 73 ? 7.18 23.188 1.674 1 94.25 73 ASP B N 1
ATOM 2241 C CA . ASP B 1 73 ? 8.508 23.062 1.09 1 94.25 73 ASP B CA 1
ATOM 2242 C C . ASP B 1 73 ? 9.523 22.578 2.131 1 94.25 73 ASP B C 1
ATOM 2244 O O . ASP B 1 73 ? 10.352 21.719 1.847 1 94.25 73 ASP B O 1
ATOM 2248 N N . LEU B 1 74 ? 9.43 23.203 3.242 1 95.31 74 LEU B N 1
ATOM 2249 C CA . LEU B 1 74 ? 10.312 22.828 4.34 1 95.31 74 LEU B CA 1
ATOM 2250 C C . LEU B 1 74 ? 10.078 21.375 4.746 1 95.31 74 LEU B C 1
ATOM 2252 O O . LEU B 1 74 ? 11.031 20.609 4.949 1 95.31 74 LEU B O 1
ATOM 2256 N N . MET B 1 75 ? 8.883 20.969 4.793 1 92.75 75 MET B N 1
ATOM 2257 C CA . MET B 1 75 ? 8.523 19.594 5.152 1 92.75 75 MET B CA 1
ATOM 2258 C C . MET B 1 75 ? 9.055 18.609 4.121 1 92.75 75 MET B C 1
ATOM 2260 O O . MET B 1 75 ? 9.609 17.562 4.484 1 92.75 75 MET B O 1
ATOM 2264 N N . ASP B 1 76 ? 8.844 18.969 2.895 1 93.25 76 ASP B N 1
ATOM 2265 C CA . ASP B 1 76 ? 9.344 18.094 1.831 1 93.25 76 ASP B CA 1
ATOM 2266 C C . ASP B 1 76 ? 10.852 17.875 1.968 1 93.25 76 ASP B C 1
ATOM 2268 O O . ASP B 1 76 ? 11.328 16.75 1.861 1 93.25 76 ASP B O 1
ATOM 2272 N N . ALA B 1 77 ? 11.5 18.906 2.201 1 95.56 77 ALA B N 1
ATOM 2273 C CA . ALA B 1 77 ? 12.945 18.828 2.359 1 95.56 77 ALA B CA 1
ATOM 2274 C C . ALA B 1 77 ? 13.32 17.969 3.564 1 95.56 77 ALA B C 1
ATOM 2276 O O . ALA B 1 77 ? 14.281 17.188 3.514 1 95.56 77 ALA B O 1
ATOM 2277 N N . LEU B 1 78 ? 12.602 18.109 4.59 1 95.69 78 LEU B N 1
ATOM 2278 C CA . LEU B 1 78 ? 12.844 17.328 5.801 1 95.69 78 LEU B CA 1
ATOM 2279 C C . LEU B 1 78 ? 12.586 15.852 5.559 1 95.69 78 LEU B C 1
ATOM 2281 O O . LEU B 1 78 ? 13.352 15 6.023 1 95.69 78 LEU B O 1
ATOM 2285 N N . VAL B 1 79 ? 11.578 15.531 4.875 1 95.19 79 VAL B N 1
ATOM 2286 C CA . VAL B 1 79 ? 11.242 14.148 4.543 1 95.19 79 VAL B CA 1
ATOM 2287 C C . VAL B 1 79 ? 12.367 13.531 3.713 1 95.19 79 VAL B C 1
ATOM 2289 O O . VAL B 1 79 ? 12.82 12.422 4.004 1 95.19 79 VAL B O 1
ATOM 2292 N N . VAL B 1 80 ? 12.766 14.25 2.729 1 96 80 VAL B N 1
ATOM 2293 C CA . VAL B 1 80 ? 13.844 13.766 1.87 1 96 80 VAL B CA 1
ATOM 2294 C C . VAL B 1 80 ? 15.102 13.516 2.701 1 96 80 VAL B C 1
ATOM 2296 O O . VAL B 1 80 ? 15.695 12.445 2.631 1 96 80 VAL B O 1
ATOM 2299 N N . ARG B 1 81 ? 15.43 14.461 3.512 1 95.81 81 ARG B N 1
ATOM 2300 C CA . ARG B 1 81 ? 16.625 14.328 4.324 1 95.81 81 ARG B CA 1
ATOM 2301 C C . ARG B 1 81 ? 16.516 13.148 5.285 1 95.81 81 ARG B C 1
ATOM 2303 O O . ARG B 1 81 ? 17.453 12.344 5.406 1 95.81 81 ARG B O 1
ATOM 2310 N N . ALA B 1 82 ? 15.406 13.078 5.969 1 95.81 82 ALA B N 1
ATOM 2311 C CA . ALA B 1 82 ? 15.203 12 6.934 1 95.81 82 ALA B CA 1
ATOM 2312 C C . ALA B 1 82 ? 15.266 10.633 6.25 1 95.81 82 ALA B C 1
ATOM 2314 O O . ALA B 1 82 ? 15.883 9.703 6.766 1 95.81 82 ALA B O 1
ATOM 2315 N N . THR B 1 83 ? 14.617 10.516 5.141 1 96.12 83 THR B N 1
ATOM 2316 C CA . THR B 1 83 ? 14.617 9.266 4.395 1 96.12 83 THR B CA 1
ATOM 2317 C C . THR B 1 83 ? 16.016 8.922 3.914 1 96.12 83 THR B C 1
ATOM 2319 O O . THR B 1 83 ? 16.469 7.781 4.066 1 96.12 83 THR B O 1
ATOM 2322 N N . MET B 1 84 ? 16.719 9.867 3.414 1 94 84 MET B N 1
ATOM 2323 C CA . MET B 1 84 ? 18.062 9.633 2.902 1 94 84 MET B CA 1
ATOM 2324 C C . MET B 1 84 ? 19.016 9.258 4.031 1 94 84 MET B C 1
ATOM 2326 O O . MET B 1 84 ? 19.938 8.461 3.834 1 94 84 MET B O 1
ATOM 2330 N N . ASN B 1 85 ? 18.812 9.859 5.156 1 94.94 85 ASN B N 1
ATOM 2331 C CA . ASN B 1 85 ? 19.594 9.461 6.316 1 94.94 85 ASN B CA 1
ATOM 2332 C C . ASN B 1 85 ? 19.375 7.988 6.656 1 94.94 85 ASN B C 1
ATOM 2334 O O . ASN B 1 85 ? 20.328 7.258 6.938 1 94.94 85 ASN B O 1
ATOM 2338 N N . GLU B 1 86 ? 18.141 7.57 6.629 1 95.44 86 GLU B N 1
ATOM 2339 C CA . GLU B 1 86 ? 17.812 6.172 6.879 1 95.44 86 GLU B CA 1
ATOM 2340 C C . GLU B 1 86 ? 18.438 5.262 5.832 1 95.44 86 GLU B C 1
ATOM 2342 O O . GLU B 1 86 ? 18.984 4.203 6.168 1 95.44 86 GLU B O 1
ATOM 2347 N N . ILE B 1 87 ? 18.422 5.699 4.613 1 93.25 87 ILE B N 1
ATOM 2348 C CA . ILE B 1 87 ? 18.969 4.902 3.516 1 93.25 87 ILE B CA 1
ATOM 2349 C C . ILE B 1 87 ? 20.484 4.812 3.643 1 93.25 87 ILE B C 1
ATOM 2351 O O . ILE B 1 87 ? 21.062 3.75 3.43 1 93.25 87 ILE B O 1
ATOM 2355 N N . THR B 1 88 ? 21.109 5.895 4.027 1 92.56 88 THR B N 1
ATOM 2356 C CA . THR B 1 88 ? 22.547 5.895 4.227 1 92.56 88 THR B CA 1
ATOM 2357 C C . THR B 1 88 ? 22.938 4.918 5.332 1 92.56 88 THR B C 1
ATOM 2359 O O . THR B 1 88 ? 23.875 4.133 5.168 1 92.56 88 THR B O 1
ATOM 2362 N N . ASN B 1 89 ? 22.219 4.961 6.387 1 93.81 89 ASN B N 1
ATOM 2363 C CA . ASN B 1 89 ? 22.453 4.023 7.477 1 93.81 89 ASN B CA 1
ATOM 2364 C C . ASN B 1 89 ? 22.25 2.578 7.027 1 93.81 89 ASN B C 1
ATOM 2366 O O . ASN B 1 89 ? 23.031 1.696 7.395 1 93.81 89 ASN B O 1
ATOM 2370 N N . MET B 1 90 ? 21.281 2.375 6.246 1 94.88 90 MET B N 1
ATOM 2371 C CA . MET B 1 90 ? 20.969 1.055 5.703 1 94.88 90 MET B CA 1
ATOM 2372 C C . MET B 1 90 ? 22.109 0.548 4.82 1 94.88 90 MET B C 1
ATOM 2374 O O . MET B 1 90 ? 22.531 -0.6 4.949 1 94.88 90 MET B O 1
ATOM 2378 N N . ILE B 1 91 ? 22.594 1.427 3.973 1 92.25 91 ILE B N 1
ATOM 2379 C CA . ILE B 1 91 ? 23.656 1.057 3.049 1 92.25 91 ILE B CA 1
ATOM 2380 C C . ILE B 1 91 ? 24.891 0.623 3.834 1 92.25 91 ILE B C 1
ATOM 2382 O O . ILE B 1 91 ? 25.516 -0.388 3.51 1 92.25 91 ILE B O 1
ATOM 2386 N N . GLY B 1 92 ? 25.219 1.344 4.867 1 91.69 92 GLY B N 1
ATOM 2387 C CA . GLY B 1 92 ? 26.359 0.982 5.699 1 91.69 92 GLY B CA 1
ATOM 2388 C C . GLY B 1 92 ? 26.25 -0.411 6.289 1 91.69 92 GLY B C 1
ATOM 2389 O O . GLY B 1 92 ? 27.234 -1.144 6.355 1 91.69 92 GLY B O 1
ATOM 2390 N N . ARG B 1 93 ? 25.094 -0.826 6.621 1 93 93 ARG B N 1
ATOM 2391 C CA . ARG B 1 93 ? 24.844 -2.127 7.227 1 93 93 ARG B CA 1
ATOM 2392 C C . ARG B 1 93 ? 24.812 -3.229 6.172 1 93 93 ARG B C 1
ATOM 2394 O O . ARG B 1 93 ? 25.234 -4.355 6.43 1 93 93 ARG B O 1
ATOM 2401 N N . LEU B 1 94 ? 24.328 -2.881 4.977 1 93.06 94 LEU B N 1
ATOM 2402 C CA . LEU B 1 94 ? 24.109 -3.871 3.928 1 93.06 94 LEU B CA 1
ATOM 2403 C C . LEU B 1 94 ? 25.422 -4.156 3.184 1 93.06 94 LEU B C 1
ATOM 2405 O O . LEU B 1 94 ? 25.531 -5.18 2.506 1 93.06 94 LEU B O 1
ATOM 2409 N N . MET B 1 95 ? 26.359 -3.252 3.322 1 89.19 95 MET B N 1
ATOM 2410 C CA . MET B 1 95 ? 27.641 -3.369 2.619 1 89.19 95 MET B CA 1
ATOM 2411 C C . MET B 1 95 ? 28.391 -4.617 3.066 1 89.19 95 MET B C 1
ATOM 2413 O O . MET B 1 95 ? 29.219 -5.148 2.322 1 89.19 95 MET B O 1
ATOM 2417 N N . ALA B 1 96 ? 28.062 -5.125 4.176 1 90.56 96 ALA B N 1
ATOM 2418 C CA . ALA B 1 96 ? 28.734 -6.305 4.715 1 90.56 96 ALA B CA 1
ATOM 2419 C C . ALA B 1 96 ? 28.125 -7.586 4.145 1 90.56 96 ALA B C 1
ATOM 2421 O O . ALA B 1 96 ? 28.719 -8.664 4.273 1 90.56 96 ALA B O 1
ATOM 2422 N N . LEU B 1 97 ? 27.047 -7.48 3.529 1 92.19 97 LEU B N 1
ATOM 2423 C CA . LEU B 1 97 ? 26.344 -8.656 3.037 1 92.19 97 LEU B CA 1
ATOM 2424 C C . LEU B 1 97 ? 26.828 -9.039 1.643 1 92.19 97 LEU B C 1
ATOM 2426 O O . LEU B 1 97 ? 27.266 -8.18 0.874 1 92.19 97 LEU B O 1
ATOM 2430 N N . LYS B 1 98 ? 26.719 -10.32 1.345 1 91.44 98 LYS B N 1
ATOM 2431 C CA . LYS B 1 98 ? 27.453 -10.828 0.191 1 91.44 98 LYS B CA 1
ATOM 2432 C C . LYS B 1 98 ? 26.5 -11.148 -0.963 1 91.44 98 LYS B C 1
ATOM 2434 O O . LYS B 1 98 ? 26.953 -11.32 -2.102 1 91.44 98 LYS B O 1
ATOM 2439 N N . SER B 1 99 ? 25.25 -11.32 -0.683 1 95.81 99 SER B N 1
ATOM 2440 C CA . SER B 1 99 ? 24.344 -11.773 -1.734 1 95.81 99 SER B CA 1
ATOM 2441 C C . SER B 1 99 ? 23.031 -11 -1.707 1 95.81 99 SER B C 1
ATOM 2443 O O . SER B 1 99 ? 22.656 -10.453 -0.669 1 95.81 99 SER B O 1
ATOM 2445 N N . LEU B 1 100 ? 22.375 -10.945 -2.859 1 96.94 100 LEU B N 1
ATOM 2446 C CA . LEU B 1 100 ? 21.062 -10.336 -2.939 1 96.94 100 LEU B CA 1
ATOM 2447 C C . LEU B 1 100 ? 20.078 -11.055 -2.014 1 96.94 100 LEU B C 1
ATOM 2449 O O . LEU B 1 100 ? 19.172 -10.422 -1.454 1 96.94 100 LEU B O 1
ATOM 2453 N N . ALA B 1 101 ? 20.312 -12.406 -1.853 1 96.81 101 ALA B N 1
ATOM 2454 C CA . ALA B 1 101 ? 19.469 -13.211 -0.989 1 96.81 101 ALA B CA 1
ATOM 2455 C C . ALA B 1 101 ? 19.516 -12.719 0.456 1 96.81 101 ALA B C 1
ATOM 2457 O O . ALA B 1 101 ? 18.578 -12.914 1.223 1 96.81 101 ALA B O 1
ATOM 2458 N N . GLU B 1 102 ? 20.594 -12.055 0.823 1 96.44 102 GLU B N 1
ATOM 2459 C CA . GLU B 1 102 ? 20.766 -11.477 2.154 1 96.44 102 GLU B CA 1
ATOM 2460 C C . GLU B 1 102 ? 20.375 -10 2.168 1 96.44 102 GLU B C 1
ATOM 2462 O O . GLU B 1 102 ? 19.719 -9.539 3.1 1 96.44 102 GLU B O 1
ATOM 2467 N N . ILE B 1 103 ? 20.734 -9.273 1.168 1 97.31 103 ILE B N 1
ATOM 2468 C CA . ILE B 1 103 ? 20.594 -7.82 1.096 1 97.31 103 ILE B CA 1
ATOM 2469 C C . ILE B 1 103 ? 19.109 -7.441 1.045 1 97.31 103 ILE B C 1
ATOM 2471 O O . ILE B 1 103 ? 18.672 -6.57 1.79 1 97.31 103 ILE B O 1
ATOM 2475 N N . ILE B 1 104 ? 18.328 -8.102 0.204 1 97.75 104 ILE B N 1
ATOM 2476 C CA . ILE B 1 104 ? 16.938 -7.711 -0.046 1 97.75 104 ILE B CA 1
ATOM 2477 C C . ILE B 1 104 ? 16.109 -7.891 1.227 1 97.75 104 ILE B C 1
ATOM 2479 O O . ILE B 1 104 ? 15.477 -6.945 1.696 1 97.75 104 ILE B O 1
ATOM 2483 N N . PRO B 1 105 ? 16.188 -9.086 1.878 1 97.5 105 PRO B N 1
ATOM 2484 C CA . PRO B 1 105 ? 15.406 -9.219 3.109 1 97.5 105 PRO B CA 1
ATOM 2485 C C . PRO B 1 105 ? 15.828 -8.227 4.188 1 97.5 105 PRO B C 1
ATOM 2487 O O . PRO B 1 105 ? 14.977 -7.609 4.832 1 97.5 105 PRO B O 1
ATOM 2490 N N . GLU B 1 106 ? 17.094 -8.023 4.355 1 97.06 106 GLU B N 1
ATOM 2491 C CA . GLU B 1 106 ? 17.562 -7.117 5.406 1 97.06 106 GLU B CA 1
ATOM 2492 C C . GLU B 1 106 ? 17.172 -5.672 5.105 1 97.06 106 GLU B C 1
ATOM 2494 O O . GLU B 1 106 ? 16.828 -4.918 6.012 1 97.06 106 GLU B O 1
ATOM 2499 N N . SER B 1 107 ? 17.344 -5.316 3.854 1 97.69 107 SER B N 1
ATOM 2500 C CA . SER B 1 107 ? 16.906 -3.969 3.484 1 97.69 107 SER B CA 1
ATOM 2501 C C . SER B 1 107 ? 15.43 -3.754 3.781 1 97.69 107 SER B C 1
ATOM 2503 O O . SER B 1 107 ? 15.039 -2.699 4.289 1 97.69 107 SER B O 1
ATOM 2505 N N . LEU B 1 108 ? 14.594 -4.738 3.518 1 97.88 108 LEU B N 1
ATOM 2506 C CA . LEU B 1 108 ? 13.156 -4.609 3.709 1 97.88 108 LEU B CA 1
ATOM 2507 C C . LEU B 1 108 ? 12.797 -4.688 5.191 1 97.88 108 LEU B C 1
ATOM 2509 O O . LEU B 1 108 ? 11.836 -4.059 5.633 1 97.88 108 LEU B O 1
ATOM 2513 N N . VAL B 1 109 ? 13.539 -5.418 6.004 1 97.06 109 VAL B N 1
ATOM 2514 C CA . VAL B 1 109 ? 13.375 -5.398 7.453 1 97.06 109 VAL B CA 1
ATOM 2515 C C . VAL B 1 109 ? 13.641 -3.988 7.984 1 97.06 109 VAL B C 1
ATOM 2517 O O . VAL B 1 109 ? 12.859 -3.461 8.781 1 97.06 109 VAL B O 1
ATOM 2520 N N . ILE B 1 110 ? 14.703 -3.389 7.535 1 96.44 110 ILE B N 1
ATOM 2521 C CA . ILE B 1 110 ? 15.055 -2.043 7.977 1 96.44 110 ILE B CA 1
ATOM 2522 C C . ILE B 1 110 ? 13.945 -1.067 7.59 1 96.44 110 ILE B C 1
ATOM 2524 O O . ILE B 1 110 ? 13.523 -0.243 8.406 1 96.44 110 ILE B O 1
ATOM 2528 N N . VAL B 1 111 ? 13.469 -1.175 6.355 1 96.5 111 VAL B N 1
ATOM 2529 C CA . VAL B 1 111 ? 12.391 -0.307 5.895 1 96.5 111 VAL B CA 1
ATOM 2530 C C . VAL B 1 111 ? 11.172 -0.481 6.793 1 96.5 111 VAL B C 1
ATOM 2532 O O . VAL B 1 111 ? 10.602 0.5 7.281 1 96.5 111 VAL B O 1
ATOM 2535 N N . SER B 1 112 ? 10.781 -1.701 7.035 1 95.56 112 SER B N 1
ATOM 2536 C CA . SER B 1 112 ? 9.547 -1.993 7.762 1 95.56 112 SER B CA 1
ATOM 2537 C C . SER B 1 112 ? 9.672 -1.612 9.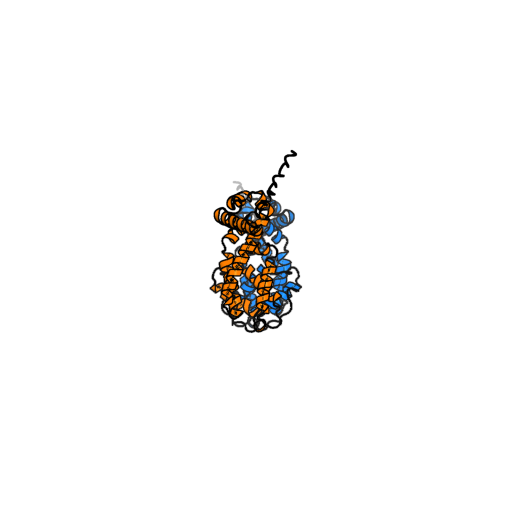234 1 95.56 112 SER B C 1
ATOM 2539 O O . SER B 1 112 ? 8.773 -0.982 9.797 1 95.56 112 SER B O 1
ATOM 2541 N N . VAL B 1 113 ? 10.758 -1.848 9.852 1 93.5 113 VAL B N 1
ATOM 2542 C CA . VAL B 1 113 ? 10.852 -1.803 11.312 1 93.5 113 VAL B CA 1
ATOM 2543 C C . VAL B 1 113 ? 11.516 -0.498 11.742 1 93.5 113 VAL B C 1
ATOM 2545 O O . VAL B 1 113 ? 11.18 0.057 12.797 1 93.5 113 VAL B O 1
ATOM 2548 N N . GLU B 1 114 ? 12.438 0.02 10.969 1 93.62 114 GLU B N 1
ATOM 2549 C CA . GLU B 1 114 ? 13.172 1.207 11.383 1 93.62 114 GLU B CA 1
ATOM 2550 C C . GLU B 1 114 ? 12.641 2.461 10.695 1 93.62 114 GLU B C 1
ATOM 2552 O O . GLU B 1 114 ? 12.234 3.416 11.367 1 93.62 114 GLU B O 1
ATOM 2557 N N . VAL B 1 115 ? 12.562 2.43 9.383 1 95.19 115 VAL B N 1
ATOM 2558 C CA . VAL B 1 115 ? 12.062 3.6 8.672 1 95.19 115 VAL B CA 1
ATOM 2559 C C . VAL B 1 115 ? 10.617 3.873 9.086 1 95.19 115 VAL B C 1
ATOM 2561 O O . VAL B 1 115 ? 10.25 5.02 9.359 1 95.19 115 VAL B O 1
ATOM 2564 N N . GLY B 1 116 ? 9.812 2.818 9.141 1 92.19 116 GLY B N 1
ATOM 2565 C CA . GLY B 1 116 ? 8.422 2.939 9.539 1 92.19 116 GLY B CA 1
ATOM 2566 C C . GLY B 1 116 ? 8.242 3.459 10.953 1 92.19 116 GLY B C 1
ATOM 2567 O O . GLY B 1 116 ? 7.203 4.027 11.289 1 92.19 116 GLY B O 1
ATOM 2568 N N . ALA B 1 117 ? 9.258 3.414 11.758 1 91.94 117 ALA B N 1
ATOM 2569 C CA . ALA B 1 117 ? 9.188 3.812 13.164 1 91.94 117 ALA B CA 1
ATOM 2570 C C . ALA B 1 117 ? 9.93 5.125 13.398 1 91.94 117 ALA B C 1
ATOM 2572 O O . ALA B 1 117 ? 10.031 5.594 14.539 1 91.94 117 ALA B O 1
ATOM 2573 N N . ASN B 1 118 ? 10.469 5.68 12.352 1 94.62 118 ASN B N 1
ATOM 2574 C CA . ASN B 1 118 ? 11.203 6.93 12.5 1 94.62 118 ASN B CA 1
ATOM 2575 C C . ASN B 1 118 ? 10.328 8.031 13.094 1 94.62 118 ASN B C 1
ATOM 2577 O O . ASN B 1 118 ? 9.289 8.375 12.523 1 94.62 118 ASN B O 1
ATOM 2581 N N . PRO B 1 119 ? 10.742 8.586 14.188 1 93.81 119 PRO B N 1
ATOM 2582 C CA . PRO B 1 119 ? 9.875 9.523 14.906 1 93.81 119 PRO B CA 1
ATOM 2583 C C . PRO B 1 119 ? 9.523 10.758 14.086 1 93.81 119 PRO B C 1
ATOM 2585 O O . PRO B 1 119 ? 8.391 11.234 14.125 1 93.81 119 PRO B O 1
ATOM 2588 N N . LEU B 1 120 ? 10.445 11.305 13.398 1 94.62 120 LEU B N 1
ATOM 2589 C CA . LEU B 1 120 ? 10.18 12.492 12.594 1 94.62 120 LEU B CA 1
ATOM 2590 C C . LEU B 1 120 ? 9.18 12.18 11.477 1 94.62 120 LEU B C 1
ATOM 2592 O O . LEU B 1 120 ? 8.203 12.906 11.289 1 94.62 120 LEU B O 1
ATOM 2596 N N . LEU B 1 121 ? 9.445 11.109 10.781 1 94.19 121 LEU B N 1
ATOM 2597 C CA . LEU B 1 121 ? 8.555 10.727 9.688 1 94.19 121 LEU B CA 1
ATOM 2598 C C . LEU B 1 121 ? 7.152 10.43 10.211 1 94.19 121 LEU B C 1
ATOM 2600 O O . LEU B 1 121 ? 6.16 10.781 9.57 1 94.19 121 LEU B O 1
ATOM 2604 N N . ARG B 1 122 ? 7.066 9.891 11.375 1 92.19 122 ARG B N 1
ATOM 2605 C CA . ARG B 1 122 ? 5.77 9.578 11.961 1 92.19 122 ARG B CA 1
ATOM 2606 C C . ARG B 1 122 ? 5.02 10.852 12.344 1 92.19 122 ARG B C 1
ATOM 2608 O O . ARG B 1 122 ? 3.816 10.961 12.102 1 92.19 122 ARG B O 1
ATOM 2615 N N . VAL B 1 123 ? 5.68 11.758 12.914 1 91.25 123 VAL B N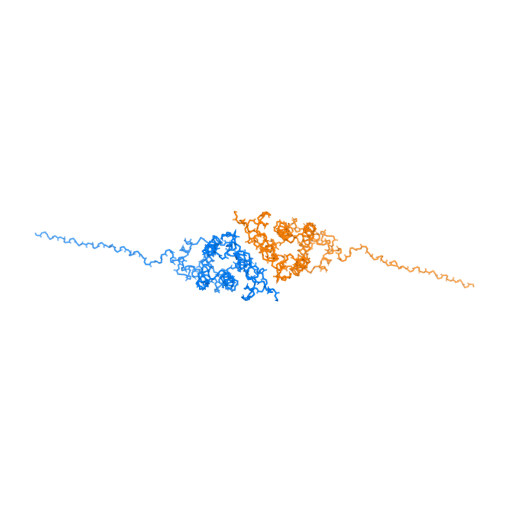 1
ATOM 2616 C CA . VAL B 1 123 ? 5.055 13.016 13.312 1 91.25 123 VAL B CA 1
ATOM 2617 C C . VAL B 1 123 ? 4.555 13.758 12.078 1 91.25 123 VAL B C 1
ATOM 2619 O O . VAL B 1 123 ? 3.455 14.32 12.078 1 91.25 123 VAL B O 1
ATOM 2622 N N . LEU B 1 124 ? 5.391 13.742 11.047 1 91.5 124 LEU B N 1
ATOM 2623 C CA . LEU B 1 124 ? 5.023 14.445 9.828 1 91.5 124 LEU B CA 1
ATOM 2624 C C . LEU B 1 124 ? 3.869 13.742 9.117 1 91.5 124 LEU B C 1
ATOM 2626 O O . LEU B 1 124 ? 3.014 14.398 8.516 1 91.5 124 LEU B O 1
ATOM 2630 N N . ALA B 1 125 ? 3.83 12.43 9.195 1 89.31 125 ALA B N 1
ATOM 2631 C CA . ALA B 1 125 ? 2.75 11.648 8.602 1 89.31 125 ALA B CA 1
ATOM 2632 C C . ALA B 1 125 ? 1.426 11.906 9.312 1 89.31 125 ALA B C 1
ATOM 2634 O O . ALA B 1 125 ? 0.364 11.891 8.688 1 89.31 125 ALA B O 1
ATOM 2635 N N . ASP B 1 126 ? 1.427 12.172 10.531 1 81.69 126 ASP B N 1
ATOM 2636 C CA . ASP B 1 126 ? 0.234 12.383 11.344 1 81.69 126 ASP B CA 1
ATOM 2637 C C . ASP B 1 126 ? -0.392 13.75 11.062 1 81.69 126 ASP B C 1
ATOM 2639 O O . ASP B 1 126 ? -1.556 13.984 11.391 1 81.69 126 ASP B O 1
ATOM 2643 N N . ARG B 1 127 ? 0.431 14.617 10.602 1 72.44 127 ARG B N 1
ATOM 2644 C CA . ARG B 1 127 ? -0.102 15.938 10.266 1 72.44 127 ARG B CA 1
ATOM 2645 C C . ARG B 1 127 ? -1.226 15.836 9.242 1 72.44 127 ARG B C 1
ATOM 2647 O O . ARG B 1 127 ? -2.234 16.531 9.344 1 72.44 127 ARG B O 1
ATOM 2654 N N . ASP B 1 128 ? -0.771 15.109 8.172 1 56.94 128 ASP B N 1
ATOM 2655 C CA . ASP B 1 128 ? -1.678 14.984 7.035 1 56.94 128 ASP B CA 1
ATOM 2656 C C . ASP B 1 128 ? -2.812 14.008 7.34 1 56.94 128 ASP B C 1
ATOM 2658 O O . ASP B 1 128 ? -2.566 12.844 7.66 1 56.94 128 ASP B O 1
ATOM 2662 N N . ASP B 1 129 ? -3.771 14.398 8.289 1 54.38 129 ASP B N 1
ATOM 2663 C CA . ASP B 1 129 ? -4.859 13.5 8.656 1 54.38 129 ASP B CA 1
ATOM 2664 C C . ASP B 1 129 ? -4.684 12.133 8.016 1 54.38 129 ASP B C 1
ATOM 2666 O O . ASP B 1 129 ? -5.07 11.109 8.594 1 54.38 129 ASP B O 1
ATOM 2670 N N . ARG B 1 130 ? -4.555 12.148 6.805 1 55.81 130 ARG B N 1
ATOM 2671 C CA . ARG B 1 130 ? -4.691 10.852 6.141 1 55.81 130 ARG B CA 1
ATOM 2672 C C . ARG B 1 130 ? -3.33 10.312 5.711 1 55.81 130 ARG B C 1
ATOM 2674 O O . ARG B 1 130 ? -3.252 9.344 4.953 1 55.81 130 ARG B O 1
ATOM 2681 N N . GLY B 1 131 ? -2.107 10.852 6.477 1 74 131 GLY B N 1
ATOM 2682 C CA . GLY B 1 131 ? -0.923 10.453 5.734 1 74 131 GLY B CA 1
ATOM 2683 C C . GLY B 1 131 ? -0.117 9.367 6.434 1 74 131 GLY B C 1
ATOM 2684 O O . GLY B 1 131 ? -0.343 9.086 7.609 1 74 131 GLY B O 1
ATOM 2685 N N . THR B 1 132 ? 0.396 8.422 5.863 1 85.94 132 THR B N 1
ATOM 2686 C CA . THR B 1 132 ? 1.347 7.391 6.27 1 85.94 132 THR B CA 1
ATOM 2687 C C . THR B 1 132 ? 2.77 7.785 5.879 1 85.94 132 THR B C 1
ATOM 2689 O O . THR B 1 132 ? 2.969 8.711 5.09 1 85.94 132 THR B O 1
ATOM 2692 N N . VAL B 1 133 ? 3.68 7.156 6.578 1 91.88 133 VAL B N 1
ATOM 2693 C CA . VAL B 1 133 ? 5.074 7.355 6.195 1 91.88 133 VAL B CA 1
ATOM 2694 C C . VAL B 1 133 ? 5.25 7.047 4.711 1 91.88 133 VAL B C 1
ATOM 2696 O O . VAL B 1 133 ? 5.938 7.781 3.994 1 91.88 133 VAL B O 1
ATOM 2699 N N . ALA B 1 134 ? 4.617 6.055 4.262 1 91.12 134 ALA B N 1
ATOM 2700 C CA . ALA B 1 134 ? 4.672 5.695 2.848 1 91.12 134 ALA B CA 1
ATOM 2701 C C . ALA B 1 134 ? 4.188 6.848 1.972 1 91.12 134 ALA B C 1
ATOM 2703 O O . ALA B 1 134 ? 4.809 7.168 0.956 1 91.12 134 ALA B O 1
ATOM 2704 N N . SER B 1 135 ? 3.105 7.496 2.361 1 89.06 135 SER B N 1
ATOM 2705 C CA . SER B 1 135 ? 2.561 8.594 1.566 1 89.06 135 SER B CA 1
ATOM 2706 C C . SER B 1 135 ? 3.525 9.773 1.515 1 89.06 135 SER B C 1
ATOM 2708 O O . SER B 1 135 ? 3.621 10.461 0.495 1 89.06 135 SER B O 1
ATOM 2710 N N . LEU B 1 136 ? 4.234 10.008 2.633 1 91.19 136 LEU B N 1
ATOM 2711 C CA . LEU B 1 136 ? 5.23 11.07 2.646 1 91.19 136 LEU B CA 1
ATOM 2712 C C . LEU B 1 136 ? 6.32 10.805 1.615 1 91.19 136 LEU B C 1
ATOM 2714 O O . LEU B 1 136 ? 6.695 11.703 0.858 1 91.19 136 LEU B O 1
ATOM 2718 N N . ILE B 1 137 ? 6.703 9.617 1.569 1 92 137 ILE B N 1
ATOM 2719 C CA . ILE B 1 137 ? 7.797 9.227 0.689 1 92 137 ILE B CA 1
ATOM 2720 C C . ILE B 1 137 ? 7.344 9.305 -0.766 1 92 137 ILE B C 1
ATOM 2722 O O . ILE B 1 137 ? 8.055 9.844 -1.618 1 92 137 ILE B O 1
ATOM 2726 N N . VAL B 1 138 ? 6.219 8.82 -1.019 1 89.94 138 VAL B N 1
ATOM 2727 C CA . VAL B 1 138 ? 5.68 8.805 -2.373 1 89.94 138 VAL B CA 1
ATOM 2728 C C . VAL B 1 138 ? 5.469 10.242 -2.859 1 89.94 138 VAL B C 1
ATOM 2730 O O . VAL B 1 138 ? 5.699 10.539 -4.031 1 89.94 138 VAL B O 1
ATOM 2733 N N . ASP B 1 139 ? 5.109 11.117 -1.991 1 88.62 139 ASP B N 1
ATOM 2734 C CA . ASP B 1 139 ? 4.738 12.477 -2.371 1 88.62 139 ASP B CA 1
ATOM 2735 C C . ASP B 1 139 ? 5.973 13.367 -2.469 1 88.62 139 ASP B C 1
ATOM 2737 O O . ASP B 1 139 ? 5.914 14.453 -3.062 1 88.62 139 ASP B O 1
ATOM 2741 N N . ALA B 1 140 ? 7.004 12.938 -1.746 1 91.38 140 ALA B N 1
ATOM 2742 C CA . ALA B 1 140 ? 8.211 13.758 -1.782 1 91.38 140 ALA B CA 1
ATOM 2743 C C . ALA B 1 140 ? 8.789 13.82 -3.191 1 91.38 140 ALA B C 1
ATOM 2745 O O . ALA B 1 140 ? 8.953 12.781 -3.848 1 91.38 140 ALA B O 1
ATOM 2746 N N . PRO B 1 141 ? 9.141 14.969 -3.594 1 89.19 141 PRO B N 1
ATOM 2747 C CA . PRO B 1 141 ? 9.602 15.125 -4.977 1 89.19 141 PRO B CA 1
ATOM 2748 C C . PRO B 1 141 ? 10.844 14.297 -5.281 1 89.19 141 PRO B C 1
ATOM 2750 O O . PRO B 1 141 ? 11.828 14.352 -4.531 1 89.19 141 PRO B O 1
ATOM 2753 N N . ASN B 1 142 ? 10.836 13.508 -6.27 1 92.31 142 ASN B N 1
ATOM 2754 C CA . ASN B 1 142 ? 11.938 12.781 -6.891 1 92.31 142 ASN B CA 1
ATOM 2755 C C . ASN B 1 142 ? 12.469 11.68 -5.977 1 92.31 142 ASN B C 1
ATOM 2757 O O . ASN B 1 142 ? 13.461 11.023 -6.301 1 92.31 142 ASN B O 1
ATOM 2761 N N . LEU B 1 143 ? 11.828 11.555 -4.887 1 94.25 143 LEU B N 1
ATOM 2762 C CA . LEU B 1 143 ? 12.375 10.609 -3.918 1 94.25 143 LEU B CA 1
ATOM 2763 C C . LEU B 1 143 ? 12.234 9.18 -4.418 1 94.25 143 LEU B C 1
ATOM 2765 O O . LEU B 1 143 ? 13.172 8.383 -4.324 1 94.25 143 LEU B O 1
ATOM 2769 N N . ILE B 1 144 ? 11.172 8.875 -5.008 1 93.25 144 ILE B N 1
ATOM 2770 C CA . ILE B 1 144 ? 10.93 7.527 -5.523 1 93.25 144 ILE B CA 1
ATOM 2771 C C . ILE B 1 144 ? 11.93 7.207 -6.629 1 93.25 144 ILE B C 1
ATOM 2773 O O . ILE B 1 144 ? 12.492 6.109 -6.672 1 93.25 144 ILE B O 1
ATOM 2777 N N . ASP B 1 145 ? 12.156 8.156 -7.473 1 93.19 145 ASP B N 1
ATOM 2778 C CA . ASP B 1 145 ? 13.125 7.961 -8.547 1 93.19 145 ASP B CA 1
ATOM 2779 C C . ASP B 1 145 ? 14.523 7.699 -7.98 1 93.19 145 ASP B C 1
ATOM 2781 O O . ASP B 1 145 ? 15.25 6.832 -8.477 1 93.19 145 ASP B O 1
ATOM 2785 N N . LEU B 1 146 ? 14.844 8.453 -7.004 1 94.06 146 LEU B N 1
ATOM 2786 C CA . LEU B 1 146 ? 16.156 8.297 -6.371 1 94.06 146 LEU B CA 1
ATOM 2787 C C . LEU B 1 146 ? 16.281 6.922 -5.73 1 94.06 146 LEU B C 1
ATOM 2789 O O . LEU B 1 146 ? 17.281 6.238 -5.922 1 94.06 146 LEU B O 1
ATOM 2793 N N . LEU B 1 147 ? 15.281 6.516 -5.047 1 95.31 147 LEU B N 1
ATOM 2794 C CA . LEU B 1 147 ? 15.297 5.215 -4.387 1 95.31 147 LEU B CA 1
ATOM 2795 C C . LEU B 1 147 ? 15.344 4.086 -5.41 1 95.31 147 LEU B C 1
ATOM 2797 O O . LEU B 1 147 ? 16.078 3.111 -5.238 1 95.31 147 LEU B O 1
ATOM 2801 N N . THR B 1 148 ? 14.594 4.266 -6.465 1 94.62 148 THR B N 1
ATOM 2802 C CA . THR B 1 148 ? 14.602 3.285 -7.547 1 94.62 148 THR B CA 1
ATOM 2803 C C . THR B 1 148 ? 16 3.152 -8.148 1 94.62 148 THR B C 1
ATOM 2805 O O . THR B 1 148 ? 16.484 2.039 -8.367 1 94.62 148 THR B O 1
ATOM 2808 N N . ALA B 1 149 ? 16.625 4.25 -8.383 1 94.81 149 ALA B N 1
ATOM 2809 C CA . ALA B 1 149 ? 17.969 4.242 -8.953 1 94.81 149 ALA B CA 1
ATOM 2810 C C . ALA B 1 149 ? 18.969 3.551 -8.023 1 94.81 149 ALA B C 1
ATOM 2812 O O . ALA B 1 149 ? 19.844 2.818 -8.477 1 94.81 149 ALA B O 1
ATOM 2813 N N . MET B 1 150 ? 18.797 3.77 -6.797 1 93.69 150 MET B N 1
ATOM 2814 C CA . MET B 1 150 ? 19.703 3.172 -5.812 1 93.69 150 MET B CA 1
ATOM 2815 C C . MET B 1 150 ? 19.547 1.654 -5.789 1 93.69 150 MET B C 1
ATOM 2817 O O . MET B 1 150 ? 20.531 0.924 -5.848 1 93.69 150 MET B O 1
ATOM 2821 N N . TYR B 1 151 ? 18.312 1.158 -5.75 1 94.69 151 TYR B N 1
ATOM 2822 C CA . TYR B 1 151 ? 18.078 -0.282 -5.793 1 94.69 151 TYR B CA 1
ATOM 2823 C C . TYR B 1 151 ? 18.531 -0.866 -7.125 1 94.69 151 TYR B C 1
ATOM 2825 O O . TYR B 1 151 ? 19.109 -1.954 -7.168 1 94.69 151 TYR B O 1
ATOM 2833 N N . ALA B 1 152 ? 18.25 -0.136 -8.188 1 95.94 152 ALA B N 1
ATOM 2834 C CA . ALA B 1 152 ? 18.656 -0.604 -9.508 1 95.94 152 ALA B CA 1
ATOM 2835 C C . ALA B 1 152 ? 20.172 -0.744 -9.594 1 95.94 152 ALA B C 1
ATOM 2837 O O . ALA B 1 152 ? 20.688 -1.658 -10.242 1 95.94 152 ALA B O 1
ATOM 2838 N N . GLY B 1 153 ? 20.859 0.202 -8.984 1 94.75 153 GLY B N 1
ATOM 2839 C CA . GLY B 1 153 ? 22.312 0.117 -8.93 1 94.75 153 GLY B CA 1
ATOM 2840 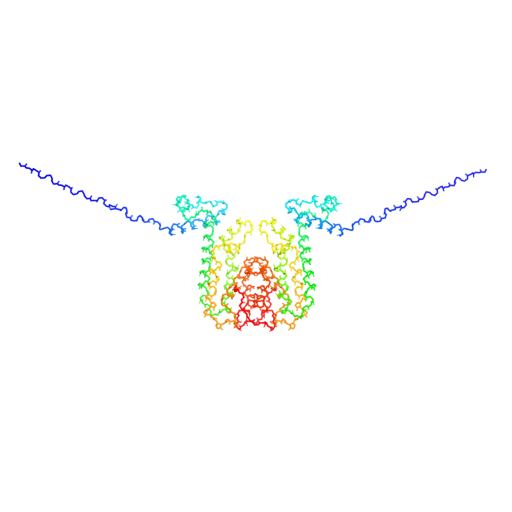C C . GLY B 1 153 ? 22.812 -1.157 -8.273 1 94.75 153 GLY B C 1
ATOM 2841 O O . GLY B 1 153 ? 23.75 -1.793 -8.766 1 94.75 153 GLY B O 1
ATOM 2842 N N . VAL B 1 154 ? 22.172 -1.562 -7.223 1 94.5 154 VAL B N 1
ATOM 2843 C CA . VAL B 1 154 ? 22.531 -2.787 -6.52 1 94.5 154 VAL B CA 1
ATOM 2844 C C . VAL B 1 154 ? 22.297 -3.992 -7.426 1 94.5 154 VAL B C 1
ATOM 2846 O O . VAL B 1 154 ? 23.172 -4.855 -7.562 1 94.5 154 VAL B O 1
ATOM 2849 N N . PHE B 1 155 ? 21.156 -4.043 -8.07 1 95.56 155 PHE B N 1
ATOM 2850 C CA . PHE B 1 155 ? 20.828 -5.148 -8.961 1 95.56 155 PHE B CA 1
ATOM 2851 C C . PHE B 1 155 ? 21.781 -5.199 -10.141 1 95.56 155 PHE B C 1
ATOM 2853 O O . PHE B 1 155 ? 22.234 -6.273 -10.539 1 95.56 155 PHE B O 1
ATOM 2860 N N . SER B 1 156 ? 22.125 -4.051 -10.688 1 96.12 156 SER B N 1
ATOM 2861 C CA . SER B 1 156 ? 22.969 -3.973 -11.883 1 96.12 156 SER B CA 1
ATOM 2862 C C . SER B 1 156 ? 24.359 -4.547 -11.625 1 96.12 156 SER B C 1
ATOM 2864 O O . SER B 1 156 ? 24.984 -5.109 -12.523 1 96.12 156 SER B O 1
ATOM 2866 N N . THR B 1 157 ? 24.844 -4.504 -10.422 1 94.75 157 THR B N 1
ATOM 2867 C CA . THR B 1 157 ? 26.188 -4.977 -10.094 1 94.75 157 THR B CA 1
ATOM 2868 C C . THR B 1 157 ? 26.172 -6.461 -9.742 1 94.75 157 THR B C 1
ATOM 2870 O O . THR B 1 157 ? 27.219 -7.074 -9.562 1 94.75 157 THR B O 1
ATOM 2873 N N . ARG B 1 158 ? 25 -7.023 -9.68 1 96 158 ARG B N 1
ATOM 28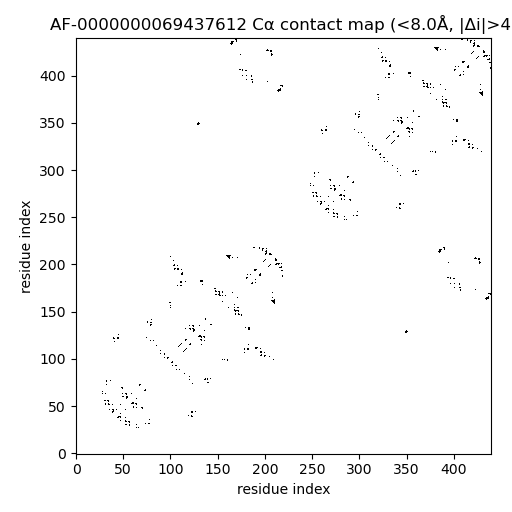74 C CA . ARG B 1 158 ? 24.891 -8.414 -9.25 1 96 158 ARG B CA 1
ATOM 2875 C C . ARG B 1 158 ? 23.969 -9.203 -10.18 1 96 158 ARG B C 1
ATOM 2877 O O . ARG B 1 158 ? 23.156 -10.008 -9.719 1 96 158 ARG B O 1
ATOM 2884 N N . MET B 1 159 ? 24.062 -8.953 -11.383 1 94.94 159 MET B N 1
ATOM 2885 C CA . MET B 1 159 ? 23.125 -9.508 -12.367 1 94.94 159 MET B CA 1
ATOM 2886 C C . MET B 1 159 ? 23.25 -11.031 -12.43 1 94.94 159 MET B C 1
ATOM 2888 O O . MET B 1 159 ? 22.297 -11.719 -12.812 1 94.94 159 MET B O 1
ATOM 2892 N N . ALA B 1 160 ? 24.375 -11.586 -11.977 1 95.94 160 ALA B N 1
ATOM 2893 C CA . ALA B 1 160 ? 24.562 -13.031 -11.961 1 95.94 160 ALA B CA 1
ATOM 2894 C C . ALA B 1 160 ? 23.594 -13.703 -10.992 1 95.94 160 ALA B C 1
ATOM 2896 O O . ALA B 1 160 ? 23.266 -14.875 -11.156 1 95.94 160 ALA B O 1
ATOM 2897 N N . GLU B 1 161 ? 23.156 -12.961 -10.008 1 96.81 161 GLU B N 1
ATOM 2898 C CA . GLU B 1 161 ? 22.234 -13.477 -8.992 1 96.81 161 GLU B CA 1
ATOM 2899 C C . GLU B 1 161 ? 20.781 -13.25 -9.391 1 96.81 161 GLU B C 1
ATOM 2901 O O . GLU B 1 161 ? 19.875 -13.812 -8.773 1 96.81 161 GLU B O 1
ATOM 2906 N N . VAL B 1 162 ? 20.609 -12.445 -10.375 1 96.31 162 VAL B N 1
ATOM 2907 C CA . VAL B 1 162 ? 19.266 -12.031 -10.75 1 96.31 162 VAL B CA 1
ATOM 2908 C C . VAL B 1 162 ? 18.688 -13.016 -11.758 1 96.31 162 VAL B C 1
ATOM 2910 O O . VAL B 1 162 ? 19.391 -13.469 -12.672 1 96.31 162 VAL B O 1
ATOM 2913 N N . ARG B 1 163 ? 17.422 -13.383 -11.523 1 95.31 163 ARG B N 1
ATOM 2914 C CA . ARG B 1 163 ? 16.703 -14.242 -12.461 1 95.31 163 ARG B CA 1
ATOM 2915 C C . ARG B 1 163 ? 16.844 -13.734 -13.891 1 95.31 163 ARG B C 1
ATOM 2917 O O . ARG B 1 163 ? 16.688 -12.539 -14.148 1 95.31 163 ARG B O 1
ATOM 2924 N N . GLN B 1 164 ? 17.094 -14.656 -14.867 1 92.56 164 GLN B N 1
ATOM 2925 C CA . GLN B 1 164 ? 17.312 -14.281 -16.266 1 92.56 164 GLN B CA 1
ATOM 2926 C C . GLN B 1 164 ? 16.094 -13.555 -16.828 1 92.56 164 GLN B C 1
ATOM 2928 O O . GLN B 1 164 ? 14.961 -13.977 -16.625 1 92.56 164 GLN B O 1
ATOM 2933 N N . GLY B 1 165 ? 16.359 -12.367 -17.469 1 92.25 165 GLY B N 1
ATOM 2934 C CA . GLY B 1 165 ? 15.305 -11.641 -18.141 1 92.25 165 GLY B CA 1
ATOM 2935 C C . GLY B 1 165 ? 14.734 -10.5 -17.312 1 92.25 165 GLY B C 1
ATOM 2936 O O . GLY B 1 165 ? 14.016 -9.641 -17.844 1 92.25 165 GLY B O 1
ATOM 2937 N N . VAL B 1 166 ? 15.055 -10.477 -16.047 1 94.38 166 VAL B N 1
ATOM 2938 C CA . VAL B 1 166 ? 14.562 -9.398 -15.188 1 94.38 166 VAL B CA 1
ATOM 2939 C C . VAL B 1 166 ? 15.484 -8.188 -15.305 1 94.38 166 VAL B C 1
ATOM 2941 O O . VAL B 1 166 ? 16.703 -8.297 -15.102 1 94.38 166 VAL B O 1
ATOM 2944 N N . ARG B 1 167 ? 14.922 -7.035 -15.664 1 94.69 167 ARG B N 1
ATOM 2945 C CA . ARG B 1 167 ? 15.68 -5.793 -15.742 1 94.69 167 ARG B CA 1
ATOM 2946 C C . ARG B 1 167 ? 15.922 -5.211 -14.359 1 94.69 167 ARG B C 1
ATOM 2948 O O . ARG B 1 167 ? 15.031 -5.234 -13.5 1 94.69 167 ARG B O 1
ATOM 2955 N N . PRO B 1 168 ? 17.141 -4.668 -14.188 1 95.44 168 PRO B N 1
ATOM 2956 C CA . PRO B 1 168 ? 17.453 -4.09 -12.883 1 95.44 168 PRO B CA 1
ATOM 2957 C C . PRO B 1 168 ? 16.453 -3.014 -12.453 1 95.44 168 PRO B C 1
ATOM 2959 O O . PRO B 1 168 ? 16.062 -2.959 -11.289 1 95.44 168 PRO B O 1
ATOM 2962 N N . GLU B 1 169 ? 16.016 -2.158 -13.375 1 94.5 169 GLU B N 1
ATOM 2963 C CA . GLU B 1 169 ? 15.07 -1.099 -13.055 1 94.5 169 GLU B CA 1
ATOM 2964 C C . GLU B 1 169 ? 13.711 -1.675 -12.664 1 94.5 169 GLU B C 1
ATOM 2966 O O . GLU B 1 169 ? 13.039 -1.156 -11.766 1 94.5 169 GLU B O 1
ATOM 2971 N N . ASP B 1 170 ? 13.305 -2.744 -13.336 1 95.62 170 ASP B N 1
ATOM 2972 C CA . ASP B 1 170 ? 12.047 -3.402 -13 1 95.62 170 ASP B CA 1
ATOM 2973 C C . ASP B 1 170 ? 12.125 -4.062 -11.625 1 95.62 170 ASP B C 1
ATOM 2975 O O . ASP B 1 170 ? 11.188 -3.961 -10.828 1 95.62 170 ASP B O 1
ATOM 2979 N N . ALA B 1 171 ? 13.281 -4.719 -11.398 1 96.69 171 ALA B N 1
ATOM 2980 C CA . ALA B 1 171 ? 13.492 -5.34 -10.094 1 96.69 171 ALA B CA 1
ATOM 2981 C C . ALA B 1 171 ? 13.445 -4.305 -8.977 1 96.69 171 ALA B C 1
ATOM 2983 O O . ALA B 1 171 ? 12.82 -4.535 -7.934 1 96.69 171 ALA B O 1
ATOM 2984 N N . ALA B 1 172 ? 14.07 -3.182 -9.242 1 96.31 172 ALA B N 1
ATOM 2985 C CA . ALA B 1 172 ? 14.117 -2.102 -8.258 1 96.31 172 ALA B CA 1
ATOM 2986 C C . ALA B 1 172 ? 12.719 -1.574 -7.957 1 96.31 172 ALA B C 1
ATOM 2988 O O . ALA B 1 172 ? 12.352 -1.392 -6.789 1 96.31 172 ALA B O 1
ATOM 2989 N N . ARG B 1 173 ? 11.93 -1.33 -8.961 1 94.94 173 ARG B N 1
ATOM 2990 C CA . ARG B 1 173 ? 10.562 -0.841 -8.797 1 94.94 173 ARG B CA 1
ATOM 2991 C C . ARG B 1 173 ? 9.711 -1.853 -8.031 1 94.94 173 ARG B C 1
ATOM 2993 O O . ARG B 1 173 ? 8.891 -1.475 -7.195 1 94.94 173 ARG B O 1
ATOM 3000 N N . TYR B 1 174 ? 9.938 -3.07 -8.344 1 96.38 174 TYR B N 1
ATOM 3001 C CA . TYR B 1 174 ? 9.211 -4.121 -7.637 1 96.38 174 TYR B CA 1
ATOM 3002 C C . TYR B 1 174 ? 9.547 -4.117 -6.152 1 96.38 174 TYR B C 1
ATOM 3004 O O . TYR B 1 174 ? 8.656 -4.105 -5.305 1 96.38 174 TYR B O 1
ATOM 3012 N N . VAL B 1 175 ? 10.828 -4.102 -5.816 1 97.44 175 VAL B N 1
ATOM 3013 C CA . VAL B 1 175 ? 11.258 -4.105 -4.426 1 97.44 175 VAL B CA 1
ATOM 3014 C C . VAL B 1 175 ? 10.703 -2.885 -3.703 1 97.44 175 VAL B C 1
ATOM 3016 O O . VAL B 1 175 ? 10.25 -2.982 -2.559 1 97.44 175 VAL B O 1
ATOM 3019 N N . LEU B 1 176 ? 10.711 -1.763 -4.344 1 96.12 176 LEU B N 1
ATOM 3020 C CA . LEU B 1 176 ? 10.18 -0.542 -3.748 1 96.12 176 LEU B CA 1
ATOM 3021 C C . LEU B 1 176 ? 8.68 -0.672 -3.492 1 96.12 176 LEU B C 1
ATOM 3023 O O . LEU B 1 176 ? 8.18 -0.197 -2.471 1 96.12 176 LEU B O 1
ATOM 3027 N N . SER B 1 177 ? 7.961 -1.302 -4.418 1 95.56 177 SER B N 1
ATOM 3028 C CA . SER B 1 177 ? 6.535 -1.52 -4.191 1 95.56 177 SER B CA 1
ATOM 3029 C C . SER B 1 177 ? 6.297 -2.406 -2.973 1 95.56 177 SER B C 1
ATOM 3031 O O . SER B 1 177 ? 5.352 -2.186 -2.213 1 95.56 177 SER B O 1
ATOM 3033 N N . VAL B 1 178 ? 7.121 -3.389 -2.793 1 97.06 178 VAL B N 1
ATOM 3034 C CA . VAL B 1 178 ? 7.035 -4.246 -1.613 1 97.06 178 VAL B CA 1
ATOM 3035 C C . VAL B 1 178 ? 7.336 -3.428 -0.359 1 97.06 178 VAL B C 1
ATOM 3037 O O . VAL B 1 178 ? 6.633 -3.537 0.646 1 97.06 178 VAL B O 1
ATOM 3040 N N . ALA B 1 179 ? 8.398 -2.611 -0.421 1 96.81 179 ALA B N 1
ATOM 3041 C CA . ALA B 1 179 ? 8.781 -1.756 0.7 1 96.81 179 ALA B CA 1
ATOM 3042 C C . ALA B 1 179 ? 7.617 -0.856 1.117 1 96.81 179 ALA B C 1
ATOM 3044 O O . ALA B 1 179 ? 7.309 -0.745 2.307 1 96.81 179 ALA B O 1
ATOM 3045 N N . LEU B 1 180 ? 6.996 -0.249 0.142 1 95 180 LEU B N 1
ATOM 3046 C CA . LEU B 1 180 ? 5.863 0.628 0.419 1 95 180 LEU B CA 1
ATOM 3047 C C . LEU B 1 180 ? 4.688 -0.163 0.986 1 95 180 LEU B C 1
ATOM 3049 O O . LEU B 1 180 ? 3.992 0.311 1.887 1 95 180 LEU B O 1
ATOM 3053 N N . SER B 1 181 ? 4.477 -1.373 0.465 1 95.06 181 SER B N 1
ATOM 3054 C CA . SER B 1 181 ? 3.43 -2.238 1.002 1 95.06 181 SER B CA 1
ATOM 3055 C C . SER B 1 181 ? 3.684 -2.564 2.471 1 95.06 181 SER B C 1
ATOM 3057 O O . SER B 1 181 ? 2.75 -2.596 3.275 1 95.06 181 SER B O 1
ATOM 3059 N N . LEU B 1 182 ? 4.867 -2.809 2.824 1 95.56 182 LEU B N 1
ATOM 3060 C CA . LEU B 1 182 ? 5.246 -3.084 4.207 1 95.56 182 LEU B CA 1
ATOM 3061 C C . LEU B 1 182 ? 5.008 -1.862 5.09 1 95.56 182 LEU B C 1
ATOM 3063 O O . LEU B 1 182 ? 4.445 -1.979 6.18 1 95.56 182 LEU B O 1
ATOM 3067 N N . LEU B 1 183 ? 5.355 -0.696 4.621 1 93.5 183 LEU B N 1
ATOM 3068 C CA . LEU B 1 183 ? 5.199 0.539 5.383 1 93.5 183 LEU B CA 1
ATOM 3069 C C . LEU B 1 183 ? 3.723 0.853 5.609 1 93.5 183 LEU B C 1
ATOM 3071 O O . LEU B 1 183 ? 3.355 1.411 6.645 1 93.5 183 LEU B O 1
ATOM 3075 N N . LEU B 1 184 ? 2.939 0.421 4.688 1 91.38 184 LEU B N 1
ATOM 3076 C CA . LEU B 1 184 ? 1.51 0.702 4.773 1 91.38 184 LEU B CA 1
ATOM 3077 C C . LEU B 1 184 ? 0.793 -0.365 5.594 1 91.38 184 LEU B C 1
ATOM 3079 O O . LEU B 1 184 ? -0.42 -0.287 5.797 1 91.38 184 LEU B O 1
ATOM 3083 N N . GLY B 1 185 ? 1.525 -1.396 5.965 1 89.81 185 GLY B N 1
ATOM 3084 C CA . GLY B 1 185 ? 0.93 -2.434 6.793 1 89.81 185 GLY B CA 1
ATOM 3085 C C . GLY B 1 185 ? 0.012 -3.361 6.02 1 89.81 185 GLY B C 1
ATOM 3086 O O . GLY B 1 185 ? -0.949 -3.896 6.574 1 89.81 185 GLY B O 1
ATOM 3087 N N . LEU B 1 186 ? 0.239 -3.51 4.73 1 90.25 186 LEU B N 1
ATOM 3088 C CA . LEU B 1 186 ? -0.611 -4.359 3.904 1 90.25 186 LEU B CA 1
ATOM 3089 C C . LEU B 1 186 ? -0.283 -5.832 4.125 1 90.25 186 LEU B C 1
ATOM 3091 O O . LEU B 1 186 ? -1.036 -6.711 3.695 1 90.25 186 LEU B O 1
ATOM 3095 N N . ILE B 1 187 ? 0.809 -6.07 4.711 1 89.94 187 ILE B N 1
ATOM 3096 C CA . ILE B 1 187 ? 1.259 -7.422 5.031 1 89.94 187 ILE B CA 1
ATOM 3097 C C . ILE B 1 187 ? 1.202 -7.637 6.543 1 89.94 187 ILE B C 1
ATOM 3099 O O . ILE B 1 187 ? 1.87 -6.93 7.301 1 89.94 187 ILE B O 1
ATOM 3103 N N . PRO B 1 188 ? 0.428 -8.602 6.977 1 86.69 188 PRO B N 1
ATOM 3104 C CA . PRO B 1 188 ? 0.256 -8.781 8.422 1 86.69 188 PRO B CA 1
ATOM 3105 C C . PRO B 1 188 ? 1.547 -9.203 9.117 1 86.69 188 PRO B C 1
ATOM 3107 O O . PRO B 1 188 ? 2.352 -9.945 8.547 1 86.69 188 PRO B O 1
ATOM 3110 N N . GLY B 1 189 ? 1.712 -8.742 10.375 1 86.5 189 GLY B N 1
ATOM 3111 C CA . GLY B 1 189 ? 2.775 -9.203 11.25 1 86.5 189 GLY B CA 1
ATOM 3112 C C . GLY B 1 189 ? 4.129 -8.609 10.914 1 86.5 189 GLY B C 1
ATOM 3113 O O . GLY B 1 189 ? 5.164 -9.164 11.289 1 86.5 189 GLY B O 1
ATOM 3114 N N . THR B 1 190 ? 4.113 -7.523 10.188 1 83.88 190 THR B N 1
ATOM 3115 C CA . THR B 1 190 ? 5.398 -7.102 9.648 1 83.88 190 THR B CA 1
ATOM 3116 C C . THR B 1 190 ? 6.07 -6.09 10.578 1 83.88 190 THR B C 1
ATOM 3118 O O . THR B 1 190 ? 7.023 -5.414 10.188 1 83.88 190 THR B O 1
ATOM 3121 N N . ASP B 1 191 ? 5.59 -5.984 11.781 1 87.81 191 ASP B N 1
ATOM 3122 C CA . ASP B 1 191 ? 6.344 -5.34 12.852 1 87.81 191 ASP B CA 1
ATOM 3123 C C . ASP B 1 191 ? 7.434 -6.266 13.398 1 87.81 191 ASP B C 1
ATOM 3125 O O . ASP B 1 191 ? 8.359 -5.816 14.07 1 87.81 191 ASP B O 1
ATOM 3129 N N . ASP B 1 192 ? 7.395 -7.516 13.047 1 92.25 192 ASP B N 1
ATOM 3130 C CA . ASP B 1 192 ? 8.375 -8.531 13.414 1 92.25 192 ASP B CA 1
ATOM 3131 C C . ASP B 1 192 ? 9.367 -8.766 12.281 1 92.25 192 ASP B C 1
ATOM 3133 O O . ASP B 1 192 ? 8.992 -9.25 11.211 1 92.25 192 ASP B O 1
ATOM 3137 N N . PRO B 1 193 ? 10.648 -8.5 12.609 1 95.06 193 PRO B N 1
ATOM 3138 C CA . PRO B 1 193 ? 11.664 -8.672 11.57 1 95.06 193 PRO B CA 1
ATOM 3139 C C . PRO B 1 193 ? 11.68 -10.078 10.984 1 95.06 193 PRO B C 1
ATOM 3141 O O . PRO B 1 193 ? 11.891 -10.25 9.781 1 95.06 193 PRO B O 1
ATOM 3144 N N . GLU B 1 194 ? 11.453 -11.031 11.836 1 93.88 194 GLU B N 1
ATOM 3145 C CA . GLU B 1 194 ? 11.516 -12.406 11.352 1 93.88 194 GLU B CA 1
ATOM 3146 C C . GLU B 1 194 ? 10.359 -12.711 10.398 1 93.88 194 GLU B C 1
ATOM 3148 O O . GLU B 1 194 ? 10.531 -13.445 9.422 1 93.88 194 GLU B O 1
ATOM 3153 N N . GLN B 1 195 ? 9.219 -12.156 10.648 1 92.88 195 GLN B N 1
ATOM 3154 C CA . GLN B 1 195 ? 8.086 -12.328 9.734 1 92.88 195 GLN B CA 1
ATOM 3155 C C . GLN B 1 195 ? 8.367 -11.648 8.398 1 92.88 195 GLN B C 1
ATOM 3157 O O . GLN B 1 195 ? 8.031 -12.195 7.34 1 92.88 195 GLN B O 1
ATOM 3162 N N . VAL B 1 196 ? 8.961 -10.484 8.461 1 96.25 196 VAL B N 1
ATOM 3163 C CA . VAL B 1 196 ? 9.328 -9.797 7.227 1 96.25 196 VAL B CA 1
ATOM 3164 C C . VAL B 1 196 ? 10.297 -10.656 6.422 1 96.25 196 VAL B C 1
ATOM 3166 O O . VAL B 1 196 ? 10.109 -10.852 5.219 1 96.25 196 VAL B O 1
ATOM 3169 N N . ARG B 1 197 ? 11.281 -11.188 7.07 1 95.62 197 ARG B N 1
ATOM 3170 C CA . ARG B 1 197 ? 12.273 -12.016 6.402 1 95.62 197 ARG B CA 1
ATOM 3171 C C . ARG B 1 197 ? 11.625 -13.234 5.75 1 95.62 197 ARG B C 1
ATOM 3173 O O . ARG B 1 197 ? 11.922 -13.562 4.602 1 95.62 197 ARG B O 1
ATOM 3180 N N . ARG B 1 198 ? 10.742 -13.891 6.508 1 94.12 198 ARG B N 1
ATOM 3181 C CA . ARG B 1 198 ? 10.047 -15.055 5.973 1 94.12 198 ARG B CA 1
ATOM 3182 C C . ARG B 1 198 ? 9.219 -14.688 4.742 1 94.12 198 ARG B C 1
ATOM 3184 O O . ARG B 1 198 ? 9.266 -15.383 3.727 1 94.12 198 ARG B O 1
ATOM 3191 N N . TYR B 1 199 ? 8.492 -13.578 4.816 1 95.94 199 TYR B N 1
ATOM 3192 C CA . TYR B 1 199 ? 7.676 -13.109 3.701 1 95.94 199 TYR B CA 1
ATOM 3193 C C . TYR B 1 199 ? 8.531 -12.844 2.471 1 95.94 199 TYR B C 1
ATOM 3195 O O . TYR B 1 199 ? 8.195 -13.266 1.364 1 95.94 199 TYR B O 1
ATOM 3203 N N . VAL B 1 200 ? 9.617 -12.148 2.713 1 97.12 200 VAL B N 1
ATOM 3204 C CA . VAL B 1 200 ? 10.5 -11.773 1.611 1 97.12 200 VAL B CA 1
ATOM 3205 C C . VAL B 1 200 ? 11.133 -13.023 1.003 1 97.12 200 VAL B C 1
ATOM 3207 O O . VAL B 1 200 ? 11.195 -13.156 -0.221 1 97.12 200 VAL B O 1
ATOM 3210 N N . ARG B 1 201 ? 11.562 -13.945 1.807 1 95.44 201 ARG B N 1
ATOM 3211 C CA . ARG B 1 201 ? 12.203 -15.172 1.345 1 95.44 201 ARG B CA 1
ATOM 3212 C C . ARG B 1 201 ? 11.25 -16.016 0.498 1 95.44 201 ARG B C 1
ATOM 3214 O O . ARG B 1 201 ? 11.641 -16.562 -0.535 1 95.44 201 ARG B O 1
ATOM 3221 N N . VAL B 1 202 ? 10.016 -16.047 0.877 1 94.69 202 VAL B N 1
ATOM 3222 C CA . VAL B 1 202 ? 9.07 -16.969 0.254 1 94.69 202 VAL B CA 1
ATOM 3223 C C . VAL B 1 202 ? 8.398 -16.297 -0.935 1 94.69 202 VAL B C 1
ATOM 3225 O O . VAL B 1 202 ? 8.18 -16.922 -1.976 1 94.69 202 VAL B O 1
ATOM 3228 N N . PHE B 1 203 ? 8.133 -14.953 -0.809 1 95.75 203 PHE B N 1
ATOM 3229 C CA . PHE B 1 203 ? 7.215 -14.383 -1.787 1 95.75 203 PHE B CA 1
ATOM 3230 C C . PHE B 1 203 ? 7.91 -13.297 -2.604 1 95.75 203 PHE B C 1
ATOM 3232 O O . PHE B 1 203 ? 7.375 -12.836 -3.613 1 95.75 203 PHE B O 1
ATOM 3239 N N . VAL B 1 204 ? 9.062 -12.906 -2.248 1 97.5 204 VAL B N 1
ATOM 3240 C CA . VAL B 1 204 ? 9.719 -11.82 -2.977 1 97.5 204 VAL B CA 1
ATOM 3241 C C . VAL B 1 204 ? 10.938 -12.359 -3.721 1 97.5 204 VAL B C 1
ATOM 3243 O O . VAL B 1 204 ? 11.062 -12.172 -4.934 1 97.5 204 VAL B O 1
ATOM 3246 N N . LEU B 1 205 ? 11.82 -13.148 -3.09 1 96.62 205 LEU B N 1
ATOM 3247 C CA . LEU B 1 205 ? 13.102 -13.578 -3.637 1 96.62 205 LEU B CA 1
ATOM 3248 C C . LEU B 1 205 ? 12.898 -14.469 -4.859 1 96.62 205 LEU B C 1
ATOM 3250 O O . LEU B 1 205 ? 13.633 -14.352 -5.844 1 96.62 205 LEU B O 1
ATOM 3254 N N . PRO B 1 206 ? 11.906 -15.336 -4.891 1 93.88 206 PRO B N 1
ATOM 3255 C CA . PRO B 1 206 ? 11.789 -16.25 -6.031 1 93.88 206 PRO B CA 1
ATOM 3256 C C . PRO B 1 206 ? 11.508 -15.523 -7.344 1 93.88 206 PRO B C 1
ATOM 3258 O O . PRO B 1 206 ? 11.789 -16.047 -8.422 1 93.88 206 PRO B O 1
ATOM 3261 N N . THR B 1 207 ? 10.953 -14.328 -7.23 1 94.81 207 THR B N 1
ATOM 3262 C CA . THR B 1 207 ? 10.656 -13.57 -8.438 1 94.81 207 THR B CA 1
ATOM 3263 C C . THR B 1 207 ? 11.891 -12.82 -8.922 1 94.81 207 THR B C 1
ATOM 3265 O O . THR B 1 207 ? 11.969 -12.43 -10.094 1 94.81 207 THR B O 1
ATOM 3268 N N . LEU B 1 208 ? 12.867 -12.688 -8.109 1 96.19 208 LEU B N 1
ATOM 3269 C CA . LEU B 1 208 ? 13.992 -11.812 -8.43 1 96.19 208 LEU B CA 1
ATOM 3270 C C . LEU B 1 208 ? 15.266 -12.625 -8.672 1 96.19 208 LEU B C 1
ATOM 3272 O O . LEU B 1 208 ? 16.109 -12.227 -9.469 1 96.19 208 LEU B O 1
ATOM 3276 N N . LEU B 1 209 ? 15.375 -13.758 -7.988 1 95.38 209 LEU B N 1
ATOM 3277 C CA . LEU B 1 209 ? 16.656 -14.453 -7.969 1 95.38 209 LEU B CA 1
ATOM 3278 C C . LEU B 1 209 ? 16.656 -15.633 -8.938 1 95.38 209 LEU B C 1
ATOM 3280 O O . LEU B 1 209 ? 15.625 -16.281 -9.125 1 95.38 209 LEU B O 1
ATOM 3284 N N . ALA B 1 210 ? 17.797 -15.953 -9.453 1 91.25 210 ALA B N 1
ATOM 3285 C CA . ALA B 1 210 ? 17.984 -17.125 -10.312 1 91.25 210 ALA B CA 1
ATOM 3286 C C . ALA B 1 210 ? 17.859 -18.422 -9.516 1 91.25 210 ALA B C 1
ATOM 3288 O O . ALA B 1 210 ? 17.328 -19.406 -10.016 1 91.25 210 ALA B O 1
ATOM 3289 N N . ASP B 1 211 ? 18.328 -18.328 -8.305 1 89.19 211 ASP B N 1
ATOM 3290 C CA . ASP B 1 211 ? 18.266 -19.469 -7.395 1 89.19 211 ASP B CA 1
ATOM 3291 C C . ASP B 1 211 ? 17.641 -19.078 -6.062 1 89.19 211 ASP B C 1
ATOM 3293 O O . ASP B 1 211 ? 18.344 -18.891 -5.066 1 89.19 211 ASP B O 1
ATOM 3297 N N . PRO B 1 212 ? 16.281 -19.125 -6.023 1 82.81 212 PRO B N 1
ATOM 3298 C CA . PRO B 1 212 ? 15.602 -18.656 -4.816 1 82.81 212 PRO B CA 1
ATOM 3299 C C . PRO B 1 212 ? 15.531 -19.734 -3.729 1 82.81 212 PRO B C 1
ATOM 3301 O O . PRO B 1 212 ? 15.68 -20.922 -4.02 1 82.81 212 PRO B O 1
ATOM 3304 N N . PRO B 1 213 ? 15.398 -19.266 -2.484 1 80.31 213 PRO B N 1
ATOM 3305 C CA . PRO B 1 213 ? 15.219 -20.234 -1.392 1 80.31 213 PRO B CA 1
ATOM 3306 C C . PRO B 1 213 ? 13.914 -21.016 -1.503 1 80.31 213 PRO B C 1
ATOM 3308 O O . PRO B 1 213 ? 13 -20.594 -2.219 1 80.31 213 PRO B O 1
ATOM 3311 N N . GLN B 1 214 ? 13.898 -22.156 -0.782 1 82.5 214 GLN B N 1
ATOM 3312 C CA . GLN B 1 214 ? 12.688 -22.969 -0.739 1 82.5 214 GLN B CA 1
ATOM 3313 C C . GLN B 1 214 ? 11.594 -22.297 0.075 1 82.5 214 GLN B C 1
ATOM 3315 O O . GLN B 1 214 ? 11.883 -21.562 1.03 1 82.5 214 GLN B O 1
ATOM 3320 N N . PRO B 1 215 ? 10.32 -22.562 -0.241 1 81.62 215 PRO B N 1
ATOM 3321 C CA . PRO B 1 215 ? 9.234 -21.922 0.505 1 81.62 215 PRO B CA 1
ATOM 3322 C C . PRO B 1 215 ? 9.078 -22.484 1.915 1 81.62 215 PRO B C 1
ATOM 3324 O O . PRO B 1 215 ? 9.539 -23.594 2.195 1 81.62 215 PRO B O 1
ATOM 3327 N N . GLU B 1 216 ? 8.578 -21.688 2.789 1 81.56 216 GLU B N 1
ATOM 3328 C CA . GLU B 1 216 ? 8.203 -22.016 4.164 1 81.56 216 GLU B CA 1
ATOM 3329 C C . GLU B 1 216 ? 6.914 -21.297 4.562 1 81.56 216 GLU B C 1
ATOM 3331 O O . GLU B 1 216 ? 6.445 -20.406 3.852 1 81.56 216 GLU B O 1
ATOM 3336 N N . ALA B 1 217 ? 6.262 -21.781 5.652 1 78.62 217 ALA B N 1
ATOM 3337 C CA . ALA B 1 217 ? 5.062 -21.094 6.129 1 78.62 217 ALA B CA 1
ATOM 3338 C C . ALA B 1 217 ? 5.371 -19.656 6.508 1 78.62 217 ALA B C 1
ATOM 3340 O O . ALA B 1 217 ? 6.387 -19.375 7.148 1 78.62 217 ALA B O 1
ATOM 3341 N N . VAL B 1 218 ? 4.488 -18.75 6.098 1 83.62 218 VAL B N 1
ATOM 3342 C CA . VAL B 1 218 ? 4.781 -17.344 6.281 1 83.62 218 VAL B CA 1
ATOM 3343 C C . VAL B 1 218 ? 3.84 -16.75 7.328 1 83.62 218 VAL B C 1
ATOM 3345 O O . VAL B 1 218 ? 4.289 -16.141 8.305 1 83.62 218 VAL B O 1
ATOM 3348 N N . PHE B 1 219 ? 2.473 -16.875 7.141 1 75.44 219 PHE B N 1
ATOM 3349 C CA . PHE B 1 219 ? 1.506 -16.188 7.996 1 75.44 219 PHE B CA 1
ATOM 3350 C C . PHE B 1 219 ? 1.016 -17.125 9.102 1 75.44 219 PHE B C 1
ATOM 3352 O O . PHE B 1 219 ? -0.076 -17.688 9.008 1 75.44 219 PHE B O 1
ATOM 3359 N N . ILE B 1 220 ? 1.91 -17.734 9.891 1 68.88 220 ILE B N 1
ATOM 3360 C CA . ILE B 1 220 ? 1.572 -18.656 10.969 1 68.88 220 ILE B CA 1
ATOM 3361 C C . ILE B 1 220 ? 0.909 -17.891 12.109 1 68.88 220 ILE B C 1
ATOM 3363 O O . ILE B 1 220 ? 1.219 -16.719 12.352 1 68.88 220 ILE B O 1
#

InterPro domains:
  IPR001647 DNA-binding HTH domain, TetR-type [PF00440] (32-78)
  IPR001647 DNA-binding HTH domain, TetR-type [PR00455] (32-45)
  IPR001647 DNA-binding HTH domain, TetR-type [PR00455] (53-76)
  IPR001647 DNA-binding HTH domain, TetR-type [PS50977] (26-86)
  IPR009057 Homedomain-like superfamily [SSF46689] (25-83)
  IPR050109 HTH-type, TetR-like transcriptional regulator [PTHR30055] (15-211)

Radius of gyration: 32.06 Å; Cα contacts (8 Å, |Δi|>4): 519; chains: 2; bounding box: 154×109×45 Å

Sequence (440 aa):
MARKAQGEDKAPRGRGRPPGGGNTAQQAQEQLLDAAERLFIARGYAASTMEAIAREAGYSRAVVYRHFRNRDDLMDALVVRATMNEITNMIGRLMALKSLAEIIPESLVIVSVEVGANPLLRVLADRDDRGTVASLIVDAPNLIDLLTAMYAGVFSTRMAEVRQGVRPEDAARYVLSVALSLLLGLIPGTDDPEQVRRYVRVFVLPTLLADPPQPEAVFIMARKAQGEDKAPRGRGRPPGGGNTAQQAQEQLLDAAERLFIARGYAASTMEAIAREAGYSRAVVYRHFRNRDDLMDALVVRATMNEITNMIGRLMALKSLAEIIPESLVIVSVEVGANPLLRVLADRDDRGTVASLIVDAPNLIDLLTAMYAGVFSTRMAEVRQGVRPEDAARYVLSVALSLLLGLIPGTDDPEQVRRYVRVFVLPTLLADPPQPEAVFI

pLDDT: mean 87.06, std 17.89, range [26.3, 97.88]

Foldseek 3Di:
DDPDPPPPPPDPPPPPVPVPPDQDLVRLLVLLLVLQLVCCLVPFDVVRALCNSCVSSVHHSVSSCVNPVGVVRSLLVNLLVLVVVLVVVLCVVLVPPDDPLPSLLSSLLSLQAPVLPPSSLVRSQVVVVHGFSLNSQVPRPCNLVVQLVVQLVVCVVPVVFWAPPDHSSNLSNLSVVVSSCSSVCVDPPSNDSVLSSLCCQAPPSVNTGNDGDDHDDRPD/DPPPPPPPPPDPPPPPVPVPPDQDLVRLLVLLLVLQLVCCLVPFDVVRALCNSCVSSVHHSVSSCVNPVGVVRSLLVNLLVLVVVLVVVLCVVLVPPDDPLPSLLSSLLSLQAPVLPPSSLVRSQVVVVPGFSLNSQVPRPCNLVVQLVVQLVVCVVPVVFWAPPDHSSNLSNLSVVVSSCSSVCVDPPSNDSVLSSLCCQAPPSVNTGNDGDDHDDRPD